Protein AF-A0A956HS59-F1 (afdb_monomer_lite)

pLDDT: mean 70.72, std 18.2, range [26.41, 95.94]

Foldseek 3Di:
DDDDDPPDPPVCVVVVLVVVLVVVLVVVLVVVVVPLPWAKFFDPPCPVVLLVLLCQLQVDDPADRWDWDDDGFWIWTHRDQQKIKIAGQQPDDCPDPDQAWDCLDRRIIIWGDDPVDIHHDDPVRSVVCSSSSHSSNVSCVVCRVPRIDTPDQFDPDDDPPPPDDPDDDPDDDDDPDPDCPPLVVLQVLLVCLVVLLVVLVVVVVVVCVVVVPDDPVVLVVLLVVLLVLLVVCLVGSHALAAHPVCPVVLLLLCVLQDVPRDDPPPDQAASSLSSNVNVVPVVDPPDSNGLLQVLLVLLSLLLVLQLVLQLLVCVVVVNNVCSSVRSSSSSSCLSSDPVNSHSSSNSGCLSVLSNLQSSLSNLQSVLVPDPPLVSSLSSNLSSQSSNCSSSNHPVSNVPVNVVSNCVSVD

Secondary structure (DSSP, 8-state):
-PPPP----TTTHHHHHHHHHHHHHHHHHHHHHHT---EEEPPTT-HHHHHHHHHHHHT-SSSPPPEEEE-SSEEEEE-STTEEEEEE-TT---S---TTEEEEETTEEEEES-TTS-BPPPHHHHHHHHHHHHHHHHHHHHHHHHH-EEE-TT--------------------------TTHHHHHHHHHHHHHHHHHHHHHHHHHHHHTT-PPPHHHHHHHHHHHHHHHHHHHHHS-SS--GGGHHHHHHHHHHH-TT----TT--S-HHHHHHHHHHHTTS--SHHHHHHHHHHHHHHHHHHHHHHHHHHHHHTT-HHHHHHHHHHHHHHHHT-HHHHHHHHTT-SHHHHHHHHHHHHHHHHHHTT-S-HHHHHHHHHHHHHHHHHHTT-HHHHHHHHHHHHHGGG-

Structure (mmCIF, N/CA/C/O backbone):
data_AF-A0A956HS59-F1
#
_entry.id   AF-A0A956HS59-F1
#
loop_
_atom_site.group_PDB
_atom_site.id
_atom_site.type_symbol
_atom_site.label_atom_id
_atom_site.label_alt_id
_atom_site.label_comp_id
_atom_site.label_asym_id
_atom_site.label_entity_id
_atom_site.label_seq_id
_atom_site.pdbx_PDB_ins_code
_atom_site.Cartn_x
_atom_site.Cartn_y
_atom_site.Cartn_z
_atom_site.occupancy
_atom_site.B_iso_or_equiv
_atom_site.auth_seq_id
_atom_site.auth_comp_id
_atom_site.auth_asym_id
_atom_site.auth_atom_id
_atom_site.pdbx_PDB_model_num
ATOM 1 N N . MET A 1 1 ? -56.605 -19.531 12.532 1.00 47.12 1 MET A N 1
ATOM 2 C CA . MET A 1 1 ? -55.534 -20.553 12.492 1.00 47.12 1 MET A CA 1
ATOM 3 C C . MET A 1 1 ? -54.251 -19.899 11.987 1.00 47.12 1 MET A C 1
ATOM 5 O O . MET A 1 1 ? -54.161 -19.595 10.805 1.00 47.12 1 MET A O 1
ATOM 9 N N . ARG A 1 2 ? -53.297 -19.584 12.874 1.00 48.09 2 ARG A N 1
ATOM 10 C CA . ARG A 1 2 ? -51.968 -19.075 12.486 1.00 48.09 2 ARG A CA 1
ATOM 11 C C . ARG A 1 2 ? -51.047 -20.277 12.279 1.00 48.09 2 ARG A C 1
ATOM 13 O O . ARG A 1 2 ? -50.872 -21.055 13.211 1.00 48.09 2 ARG A O 1
ATOM 20 N N . ARG A 1 3 ? -50.496 -20.449 11.073 1.00 44.56 3 ARG A N 1
ATOM 21 C CA . ARG A 1 3 ? -49.461 -21.462 10.818 1.00 44.56 3 ARG A CA 1
ATOM 22 C C . ARG A 1 3 ? -48.204 -21.088 11.620 1.00 44.56 3 ARG A C 1
ATOM 24 O O . ARG A 1 3 ? -47.762 -19.945 11.493 1.00 44.56 3 ARG A O 1
ATOM 31 N N . PRO A 1 4 ? -47.629 -21.993 12.429 1.00 53.47 4 PRO A N 1
ATOM 32 C CA . PRO A 1 4 ? -46.329 -21.756 13.037 1.00 53.47 4 PRO A CA 1
ATOM 33 C C . PRO A 1 4 ? -45.285 -21.708 11.918 1.00 53.47 4 PRO A C 1
ATOM 35 O O . PRO A 1 4 ? -45.157 -22.647 11.132 1.00 53.47 4 PRO A O 1
ATOM 38 N N . SER A 1 5 ? -44.577 -20.586 11.800 1.00 48.38 5 SER A N 1
ATOM 39 C CA . SER A 1 5 ? -43.404 -20.504 10.937 1.00 48.38 5 SER A CA 1
ATOM 40 C C . SER A 1 5 ? -42.331 -21.448 11.492 1.00 48.38 5 SER A C 1
ATOM 42 O O . SER A 1 5 ? -42.127 -21.481 12.710 1.00 48.38 5 SER A O 1
ATOM 44 N N . PRO A 1 6 ? -41.647 -22.238 10.645 1.00 49.69 6 PRO A N 1
ATOM 45 C CA . PRO A 1 6 ? -40.589 -23.121 11.108 1.00 49.69 6 PRO A CA 1
ATOM 46 C C . PRO A 1 6 ? -39.457 -22.261 11.673 1.00 49.69 6 PRO A C 1
ATOM 48 O O . PRO A 1 6 ? -38.718 -21.593 10.944 1.00 49.69 6 PRO A O 1
ATOM 51 N N . SER A 1 7 ? -39.348 -22.244 13.000 1.00 49.41 7 SER A N 1
ATOM 52 C CA . SER A 1 7 ? -38.231 -21.645 13.710 1.00 49.41 7 SER A CA 1
ATOM 53 C C . SER A 1 7 ? -36.993 -22.483 13.420 1.00 49.41 7 SER A C 1
ATOM 55 O O . SER A 1 7 ? -36.739 -23.490 14.079 1.00 49.41 7 SER A O 1
ATOM 57 N N . TRP A 1 8 ? -36.227 -22.079 12.410 1.00 48.09 8 TRP A N 1
ATOM 58 C CA . TRP A 1 8 ? -34.867 -22.569 12.237 1.00 48.09 8 TRP A CA 1
ATOM 59 C C . TRP A 1 8 ? -34.112 -22.411 13.565 1.00 48.09 8 TRP A C 1
ATOM 61 O O . TRP A 1 8 ? -34.225 -21.345 14.187 1.00 48.09 8 TRP A O 1
ATOM 71 N N . PRO A 1 9 ? -33.348 -23.425 14.015 1.00 53.66 9 PRO A N 1
ATOM 72 C CA . PRO A 1 9 ? -32.579 -23.329 15.245 1.00 53.66 9 PRO A CA 1
ATOM 73 C C . PRO A 1 9 ? -31.705 -22.077 15.187 1.00 53.66 9 PRO A C 1
ATOM 75 O O . PRO A 1 9 ? -30.853 -21.934 14.308 1.00 53.66 9 PRO A O 1
ATOM 78 N N . SER A 1 10 ? -31.901 -21.157 16.129 1.00 55.75 10 SER A N 1
ATOM 79 C CA . SER A 1 10 ? -31.187 -19.873 16.206 1.00 55.75 10 SER A CA 1
ATOM 80 C C . SER A 1 10 ? -29.658 -20.019 16.250 1.00 55.75 10 SER A C 1
ATOM 82 O O . SER A 1 10 ? -28.944 -19.055 15.985 1.00 55.75 10 SER A O 1
ATOM 84 N N . ARG A 1 11 ? -29.156 -21.232 16.520 1.00 54.81 11 ARG A N 1
ATOM 85 C CA . ARG A 1 11 ? -27.734 -21.598 16.520 1.00 54.81 11 ARG A CA 1
ATOM 86 C C . ARG A 1 11 ? -27.121 -21.806 15.126 1.00 54.81 11 ARG A C 1
ATOM 88 O O . ARG A 1 11 ? -25.905 -21.728 15.022 1.00 54.81 11 ARG A O 1
ATOM 95 N N . LEU A 1 12 ? -27.913 -22.021 14.067 1.00 52.91 12 LEU A N 1
ATOM 96 C CA . LEU A 1 12 ? -27.395 -22.283 12.708 1.00 52.91 12 LEU A CA 1
ATOM 97 C C . LEU A 1 12 ? -27.306 -21.036 11.813 1.00 52.91 12 LEU A C 1
ATOM 99 O O . LEU A 1 12 ? -26.578 -21.033 10.827 1.00 52.91 12 LEU A O 1
ATOM 103 N N . ARG A 1 13 ? -27.978 -19.937 12.178 1.00 57.91 13 ARG A N 1
ATOM 104 C CA . ARG A 1 13 ? -27.879 -18.655 11.454 1.00 57.91 13 ARG A CA 1
ATOM 105 C C . ARG A 1 13 ? -26.460 -18.075 11.324 1.00 57.91 13 ARG A C 1
ATOM 107 O O . ARG A 1 13 ? -26.170 -17.567 10.247 1.00 57.91 13 ARG A O 1
ATOM 114 N N . PRO A 1 14 ? -25.573 -18.114 12.341 1.00 57.41 14 PRO A N 1
ATOM 115 C CA . PRO A 1 14 ? -24.219 -17.589 12.164 1.00 57.41 14 PRO A CA 1
ATOM 116 C C . PRO A 1 14 ? -23.408 -18.409 11.152 1.00 57.41 14 PRO A C 1
ATOM 118 O O . PRO A 1 14 ? -22.636 -17.829 10.402 1.00 57.41 14 PRO A O 1
ATOM 121 N N . LEU A 1 15 ? -23.626 -19.726 11.078 1.00 64.69 15 LEU A N 1
ATOM 122 C CA . LEU A 1 15 ? -22.958 -20.614 10.119 1.00 64.69 15 LEU A CA 1
ATOM 123 C C . LEU A 1 15 ? -23.316 -20.281 8.665 1.00 64.69 15 LEU A C 1
ATOM 125 O O . LEU A 1 15 ? -22.428 -20.281 7.821 1.00 64.69 15 LEU A O 1
ATOM 129 N N . GLY A 1 16 ? -24.578 -19.934 8.387 1.00 68.00 16 GLY A N 1
ATOM 130 C CA . GLY A 1 16 ? -25.006 -19.513 7.047 1.00 68.00 16 GLY A CA 1
ATOM 131 C C . GLY A 1 16 ? -24.289 -18.249 6.567 1.00 68.00 16 GLY A C 1
ATOM 132 O O . GLY A 1 16 ? -23.773 -18.222 5.457 1.00 68.00 16 GLY A O 1
ATOM 133 N N . VAL A 1 17 ? -24.154 -17.246 7.441 1.00 65.75 17 VAL A N 1
ATOM 134 C CA . VAL A 1 17 ? -23.448 -15.996 7.108 1.00 65.75 17 VAL A CA 1
ATOM 135 C C . VAL A 1 17 ? -21.953 -16.239 6.873 1.00 65.75 17 VAL A C 1
ATOM 137 O O . VAL A 1 17 ? -21.373 -15.661 5.960 1.00 65.75 17 VAL A O 1
ATOM 140 N N . TRP A 1 18 ? -21.323 -17.122 7.654 1.00 62.12 18 TRP A N 1
ATOM 141 C CA . TRP A 1 18 ? -19.924 -17.505 7.430 1.00 62.12 18 TRP A CA 1
ATOM 142 C C . TRP A 1 18 ? -19.722 -18.234 6.102 1.00 62.12 18 TRP A C 1
ATOM 144 O O . TRP A 1 18 ? -18.729 -17.981 5.425 1.00 62.12 18 TRP A O 1
ATOM 154 N N . LEU A 1 19 ? -20.661 -19.099 5.716 1.00 72.56 19 LEU A N 1
ATOM 155 C CA . LEU A 1 19 ? -20.613 -19.822 4.448 1.00 72.56 19 LEU A CA 1
ATOM 156 C C . LEU A 1 19 ? -20.759 -18.872 3.250 1.00 72.56 19 LEU A C 1
ATOM 158 O O . LEU A 1 19 ? -20.025 -19.004 2.276 1.00 72.56 19 LEU A O 1
ATOM 162 N N . GLU A 1 20 ? -21.660 -17.891 3.343 1.00 68.62 20 GLU A N 1
ATOM 163 C CA . GLU A 1 20 ? -21.844 -16.849 2.325 1.00 68.62 20 GLU A CA 1
ATOM 164 C C . GLU A 1 20 ? -20.591 -15.978 2.170 1.00 68.62 20 GLU A C 1
ATOM 166 O O . GLU A 1 20 ? -20.145 -15.743 1.049 1.00 68.62 20 GLU A O 1
ATOM 171 N N . VAL A 1 21 ? -19.969 -15.560 3.279 1.00 62.25 21 VAL A N 1
ATOM 172 C CA . VAL A 1 21 ? -18.693 -14.825 3.243 1.00 62.25 21 VAL A CA 1
ATOM 173 C C . VAL A 1 21 ? -17.604 -15.678 2.596 1.00 62.25 21 VAL A C 1
ATOM 175 O O . VAL A 1 21 ? -16.900 -15.197 1.715 1.00 62.25 21 VAL A O 1
ATOM 178 N N . LEU A 1 22 ? -17.485 -16.952 2.974 1.00 67.94 22 LEU A N 1
ATOM 179 C CA . LEU A 1 22 ? -16.476 -17.853 2.417 1.00 67.94 22 LEU A CA 1
ATOM 180 C C . LEU A 1 22 ? -16.677 -18.073 0.910 1.00 67.94 22 LEU A C 1
ATOM 182 O O . LEU A 1 22 ? -15.708 -18.061 0.156 1.00 67.94 22 LEU A O 1
ATOM 186 N N . LEU A 1 23 ? -17.929 -18.192 0.462 1.00 71.69 23 LEU A N 1
ATOM 187 C CA . LEU A 1 23 ? -18.283 -18.287 -0.953 1.00 71.69 23 LEU A CA 1
ATOM 188 C C . LEU A 1 23 ? -17.892 -17.016 -1.722 1.00 71.69 23 LEU A C 1
ATOM 190 O O . LEU A 1 23 ? -17.285 -17.115 -2.785 1.00 71.69 23 LEU A O 1
ATOM 194 N N . VAL A 1 24 ? -18.180 -15.830 -1.175 1.00 64.19 24 VAL A N 1
ATOM 195 C CA . VAL A 1 24 ? -17.770 -14.547 -1.774 1.00 64.19 24 VAL A CA 1
ATOM 196 C C . VAL A 1 24 ? -16.246 -14.449 -1.862 1.00 64.19 24 VAL A C 1
ATOM 198 O O . VAL A 1 24 ? -15.725 -14.057 -2.902 1.00 64.19 24 VAL A O 1
ATOM 201 N N . LEU A 1 25 ? -15.514 -14.864 -0.824 1.00 57.00 25 LEU A N 1
ATOM 202 C CA . LEU A 1 25 ? -14.047 -14.867 -0.837 1.00 57.00 25 LEU A CA 1
ATOM 203 C C . LEU A 1 25 ? -13.478 -15.823 -1.895 1.00 57.00 25 LEU A C 1
ATOM 205 O O . LEU A 1 25 ? -12.557 -15.450 -2.615 1.00 57.00 25 LEU A O 1
ATOM 209 N N . VAL A 1 26 ? -14.047 -17.023 -2.045 1.00 64.31 26 VAL A N 1
ATOM 210 C CA . VAL A 1 26 ? -13.648 -17.980 -3.093 1.00 64.31 26 VAL A CA 1
ATOM 211 C C . VAL A 1 26 ? -13.922 -17.423 -4.494 1.00 64.31 26 VAL A C 1
ATOM 213 O O . VAL A 1 26 ? -13.075 -17.542 -5.379 1.00 64.31 26 VAL A O 1
ATOM 216 N N . LEU A 1 27 ? -15.070 -16.770 -4.695 1.00 61.66 27 LEU A N 1
ATOM 217 C CA . LEU A 1 27 ? -15.426 -16.143 -5.971 1.00 61.66 27 LEU A CA 1
ATOM 218 C C . LEU A 1 27 ? -14.521 -14.949 -6.315 1.00 61.66 27 LEU A C 1
ATOM 220 O O . LEU A 1 27 ? -14.212 -14.751 -7.486 1.00 61.66 27 LEU A O 1
ATOM 224 N N . LEU A 1 28 ? -14.050 -14.193 -5.317 1.00 50.75 28 LEU A N 1
ATOM 225 C CA . LEU A 1 28 ? -13.076 -13.109 -5.503 1.00 50.75 28 LEU A CA 1
ATOM 226 C C . LEU A 1 28 ? -11.650 -13.623 -5.779 1.00 50.75 28 LEU A C 1
ATOM 228 O O . LEU A 1 28 ? -10.875 -12.948 -6.454 1.00 50.75 28 LEU A O 1
ATOM 232 N N . LEU A 1 29 ? -11.302 -14.819 -5.295 1.00 50.91 29 LEU A N 1
ATOM 233 C CA . LEU A 1 29 ? -9.982 -15.437 -5.482 1.00 50.91 29 LEU A CA 1
ATOM 234 C C . LEU A 1 29 ? -9.765 -16.037 -6.881 1.00 50.91 29 LEU A C 1
ATOM 236 O O . LEU A 1 29 ? -8.634 -16.068 -7.371 1.00 50.91 29 LEU A O 1
ATOM 240 N N . LEU A 1 30 ? -10.829 -16.515 -7.532 1.00 50.47 30 LEU A N 1
ATOM 241 C CA . LEU A 1 30 ? -10.764 -17.179 -8.842 1.00 50.47 30 LEU A CA 1
ATOM 242 C C . LEU A 1 30 ? -10.199 -16.281 -9.970 1.00 50.47 30 LEU A C 1
ATOM 244 O O . LEU A 1 30 ? -9.294 -16.734 -10.674 1.00 50.47 30 LEU A O 1
ATOM 248 N N . PRO A 1 31 ? -10.622 -15.009 -10.126 1.00 48.69 31 PRO A N 1
ATOM 249 C CA . PRO A 1 31 ? -10.050 -14.100 -11.124 1.00 48.69 31 PRO A CA 1
ATOM 250 C C . PRO A 1 31 ? -8.602 -13.697 -10.819 1.00 48.69 31 PRO A C 1
ATOM 252 O O . PRO A 1 31 ? -7.794 -13.553 -11.737 1.00 48.69 31 PRO A O 1
ATOM 255 N N . GLY A 1 32 ? -8.251 -13.554 -9.533 1.00 41.22 32 GLY A N 1
ATOM 256 C CA . GLY A 1 32 ? -6.904 -13.165 -9.098 1.00 41.22 32 GLY A CA 1
ATOM 257 C C . GLY A 1 32 ? -5.831 -14.175 -9.508 1.00 41.22 32 GLY A C 1
ATOM 258 O O . GLY A 1 32 ? -4.717 -13.787 -9.854 1.00 41.22 32 GLY A O 1
ATOM 259 N N . ARG A 1 33 ? -6.190 -15.465 -9.558 1.00 43.25 33 ARG A N 1
ATOM 260 C CA . ARG A 1 33 ? -5.310 -16.534 -10.050 1.00 43.25 33 ARG A CA 1
ATOM 261 C C . ARG A 1 33 ? -5.154 -16.528 -11.575 1.00 43.25 33 ARG A C 1
ATOM 263 O O . ARG A 1 33 ? -4.087 -16.871 -12.066 1.00 43.25 33 ARG A O 1
ATOM 270 N N . ALA A 1 34 ? -6.187 -16.118 -12.314 1.00 40.41 34 ALA A N 1
ATOM 271 C CA . ALA A 1 34 ? -6.179 -16.087 -13.779 1.00 40.41 34 ALA A CA 1
ATOM 272 C C . ALA A 1 34 ? -5.373 -14.907 -14.364 1.00 40.41 34 ALA A C 1
ATOM 274 O O . ALA A 1 34 ? -4.879 -15.000 -15.482 1.00 40.41 34 ALA A O 1
ATOM 275 N N . GLN A 1 35 ? -5.202 -13.811 -13.614 1.00 39.06 35 GLN A N 1
ATOM 276 C CA . GLN A 1 35 ? -4.418 -12.637 -14.042 1.00 39.06 35 GLN A CA 1
ATOM 277 C C . GLN A 1 35 ? -2.951 -12.642 -13.571 1.00 39.06 35 GLN A C 1
ATOM 279 O O . GLN A 1 35 ? -2.190 -11.714 -13.885 1.00 39.06 35 GLN A O 1
ATOM 284 N N . ALA A 1 36 ? -2.539 -13.680 -12.841 1.00 38.41 36 ALA A N 1
ATOM 285 C CA . ALA A 1 36 ? -1.159 -13.929 -12.430 1.00 38.41 36 ALA A CA 1
ATOM 286 C C . ALA A 1 36 ? -0.367 -14.670 -13.530 1.00 38.41 36 ALA A C 1
ATOM 288 O O . ALA A 1 36 ? 0.293 -15.669 -13.263 1.00 38.41 36 ALA A O 1
ATOM 289 N N . GLY A 1 37 ? -0.482 -14.219 -14.784 1.00 40.69 37 GLY A N 1
ATOM 290 C CA . GLY A 1 37 ? 0.373 -14.703 -15.874 1.00 40.69 37 GLY A CA 1
ATOM 291 C C . GLY A 1 37 ? 1.840 -14.324 -15.646 1.00 40.69 37 GLY A C 1
ATOM 292 O O . GLY A 1 37 ? 2.116 -13.418 -14.856 1.00 40.69 37 GLY A O 1
ATOM 293 N N . LYS A 1 38 ? 2.762 -14.997 -16.351 1.00 43.50 38 LYS A N 1
ATOM 294 C CA . LYS A 1 38 ? 4.188 -14.635 -16.393 1.00 43.50 38 LYS A CA 1
ATOM 295 C C . LYS A 1 38 ? 4.311 -13.144 -16.713 1.00 43.50 38 LYS A C 1
ATOM 297 O O . LYS A 1 38 ? 3.824 -12.692 -17.749 1.00 43.50 38 LYS A O 1
ATOM 302 N N . ARG A 1 39 ? 4.914 -12.371 -15.812 1.00 52.69 39 ARG A N 1
ATOM 303 C CA . ARG A 1 39 ? 5.217 -10.954 -16.040 1.00 52.69 39 ARG A CA 1
ATOM 304 C C . ARG A 1 39 ? 6.726 -10.814 -16.018 1.00 52.69 39 ARG A C 1
ATOM 306 O O . ARG A 1 39 ? 7.356 -11.137 -15.017 1.00 52.69 39 ARG A O 1
ATOM 313 N N . SER A 1 40 ? 7.288 -10.355 -17.126 1.00 45.12 40 SER A N 1
ATOM 314 C CA . SER A 1 40 ? 8.678 -9.925 -17.159 1.00 45.12 40 SER A CA 1
ATOM 315 C C . SER A 1 40 ? 8.792 -8.578 -16.452 1.00 45.12 40 SER A C 1
ATOM 317 O O . SER A 1 40 ? 7.965 -7.689 -16.673 1.00 45.12 40 SER A O 1
ATOM 319 N N . MET A 1 41 ? 9.802 -8.429 -15.605 1.00 59.06 41 MET A N 1
ATOM 320 C CA . MET A 1 41 ? 10.096 -7.191 -14.891 1.00 59.06 41 MET A CA 1
ATOM 321 C C . MET A 1 41 ? 11.561 -6.829 -15.088 1.00 59.06 41 MET A C 1
ATOM 323 O O . MET A 1 41 ? 12.426 -7.645 -14.794 1.00 59.06 41 MET A O 1
ATOM 327 N N . ILE A 1 42 ? 11.843 -5.611 -15.533 1.00 56.00 42 ILE A N 1
ATOM 328 C CA . ILE A 1 42 ? 13.216 -5.090 -15.561 1.00 56.00 42 ILE A CA 1
ATOM 329 C C . ILE A 1 42 ? 13.614 -4.676 -14.133 1.00 56.00 42 ILE A C 1
ATOM 331 O O . ILE A 1 42 ? 12.753 -4.055 -13.525 1.00 56.00 42 ILE A O 1
ATOM 335 N N . PRO A 1 43 ? 14.791 -5.035 -13.554 1.00 53.97 43 PRO A N 1
ATOM 336 C CA . PRO A 1 43 ? 15.258 -4.626 -12.219 1.00 53.97 43 PRO A CA 1
ATOM 337 C C . PRO A 1 43 ? 16.163 -3.366 -12.228 1.00 53.97 43 PRO A C 1
ATOM 339 O O . PRO A 1 43 ? 16.696 -2.986 -13.276 1.00 53.97 43 PRO A O 1
ATOM 342 N N . PRO A 1 44 ? 16.324 -2.665 -11.078 1.00 47.53 44 PRO A N 1
ATOM 343 C CA . PRO A 1 44 ? 16.926 -1.333 -11.077 1.00 47.53 44 PRO A CA 1
ATOM 344 C C . PRO A 1 44 ? 18.439 -1.419 -11.221 1.00 47.53 44 PRO A C 1
ATOM 346 O O . PRO A 1 44 ? 19.050 -2.434 -10.895 1.00 47.53 44 PRO A O 1
ATOM 349 N N . GLY A 1 45 ? 19.044 -0.348 -11.738 1.00 58.78 45 GLY A N 1
ATOM 350 C CA . GLY A 1 45 ? 20.477 -0.324 -12.045 1.00 58.78 45 GLY A CA 1
ATOM 351 C C . GLY A 1 45 ? 20.852 -1.017 -13.358 1.00 58.78 45 GLY A C 1
ATOM 352 O O . GLY A 1 45 ? 22.026 -1.045 -13.706 1.00 58.78 45 GLY A O 1
ATOM 353 N N . GLN A 1 46 ? 19.876 -1.518 -14.126 1.00 73.75 46 GLN A N 1
ATOM 354 C CA . GLN A 1 46 ? 20.117 -2.071 -15.464 1.00 73.75 46 GLN A CA 1
ATOM 355 C C . GLN A 1 46 ? 20.190 -1.003 -16.559 1.00 73.75 46 GLN A C 1
ATOM 357 O O . GLN A 1 46 ? 20.389 -1.347 -17.715 1.00 73.75 46 GLN A O 1
ATOM 362 N N . GLU A 1 47 ? 20.051 0.287 -16.234 1.00 72.06 47 GLU A N 1
ATOM 363 C CA . GLU A 1 47 ? 20.040 1.378 -17.221 1.00 72.06 47 GLU A CA 1
ATOM 364 C C . GLU A 1 47 ? 21.281 1.377 -18.112 1.00 72.06 47 GLU A C 1
ATOM 366 O O . GLU A 1 47 ? 21.163 1.571 -19.320 1.00 72.06 47 GLU A O 1
ATOM 371 N N . GLN A 1 48 ? 22.457 1.111 -17.535 1.00 73.94 48 GLN A N 1
ATOM 372 C CA . GLN A 1 48 ? 23.693 1.044 -18.304 1.00 73.94 48 GLN A CA 1
ATOM 373 C C . GLN A 1 48 ? 23.713 -0.186 -19.215 1.00 73.94 48 GLN A C 1
ATOM 375 O O . GLN A 1 48 ? 23.999 -0.043 -20.397 1.00 73.94 48 GLN A O 1
ATOM 380 N N . THR A 1 49 ? 23.339 -1.366 -18.709 1.00 79.88 49 THR A N 1
ATOM 381 C CA . THR A 1 49 ? 23.218 -2.594 -19.513 1.00 79.88 49 THR A CA 1
ATOM 382 C C . THR A 1 49 ? 22.220 -2.404 -20.658 1.00 79.88 49 THR A C 1
ATOM 384 O O . THR A 1 49 ? 22.496 -2.784 -21.795 1.00 79.88 49 THR A O 1
ATOM 387 N N . ILE A 1 50 ? 21.084 -1.758 -20.367 1.00 83.69 50 ILE A N 1
ATOM 388 C CA . ILE A 1 50 ? 20.034 -1.428 -21.330 1.00 83.69 50 ILE A CA 1
ATOM 389 C C . ILE A 1 50 ? 20.575 -0.506 -22.411 1.00 83.69 50 ILE A C 1
ATOM 391 O O . ILE A 1 50 ? 20.459 -0.798 -23.597 1.00 83.69 50 ILE A O 1
ATOM 395 N N . ARG A 1 51 ? 21.202 0.594 -21.998 1.00 83.31 51 ARG A N 1
ATOM 396 C CA . ARG A 1 51 ? 21.821 1.553 -22.904 1.00 83.31 51 ARG A CA 1
ATOM 397 C C . ARG A 1 51 ? 22.856 0.875 -23.797 1.00 83.31 51 ARG A C 1
ATOM 399 O O . ARG A 1 51 ? 22.797 1.053 -25.005 1.00 83.31 51 ARG A O 1
ATOM 406 N N . THR A 1 52 ? 23.727 0.045 -23.227 1.00 85.81 52 THR A N 1
ATOM 407 C CA . THR A 1 52 ? 24.767 -0.672 -23.971 1.00 85.81 52 THR A CA 1
ATOM 408 C C . THR A 1 52 ? 24.186 -1.602 -25.034 1.00 85.81 52 THR A C 1
ATOM 410 O O . THR A 1 52 ? 24.648 -1.558 -26.172 1.00 85.81 52 THR A O 1
ATOM 413 N N . PHE A 1 53 ? 23.164 -2.412 -24.726 1.00 89.69 53 PHE A N 1
ATOM 414 C CA . PHE A 1 53 ? 22.598 -3.298 -25.752 1.00 89.69 53 PHE A CA 1
ATOM 415 C C . PHE A 1 53 ? 21.777 -2.523 -26.794 1.00 89.69 53 PHE A C 1
ATOM 417 O O . PHE A 1 53 ? 21.771 -2.897 -27.966 1.00 89.69 53 PHE A O 1
ATOM 424 N N . VAL A 1 54 ? 21.090 -1.443 -26.398 1.00 90.25 54 VAL A N 1
ATOM 425 C CA . VAL A 1 54 ? 20.341 -0.589 -27.333 1.00 90.25 54 VAL A CA 1
ATOM 426 C C . VAL A 1 54 ? 21.297 0.099 -28.306 1.00 90.25 54 VAL A C 1
ATOM 428 O O . VAL A 1 54 ? 21.043 0.105 -29.508 1.00 90.25 54 VAL A O 1
ATOM 431 N N . GLU A 1 55 ? 22.415 0.630 -27.811 1.00 87.62 55 GLU A N 1
ATOM 432 C CA . GLU A 1 55 ? 23.470 1.232 -28.634 1.00 87.62 55 GLU A CA 1
ATOM 433 C C . GLU A 1 55 ? 24.110 0.199 -29.573 1.00 87.62 55 GLU A C 1
ATOM 435 O O . GLU A 1 55 ? 24.296 0.489 -30.755 1.00 87.62 55 GLU A O 1
ATOM 440 N N . ALA A 1 56 ? 24.363 -1.023 -29.087 1.00 85.00 56 ALA A N 1
ATOM 441 C CA . ALA A 1 56 ? 24.869 -2.123 -29.908 1.00 85.00 56 ALA A CA 1
ATOM 442 C C . ALA A 1 56 ? 23.873 -2.555 -31.001 1.00 85.00 56 ALA A C 1
ATOM 444 O O . ALA A 1 56 ? 24.273 -2.837 -32.127 1.00 85.00 56 ALA A O 1
ATOM 445 N N . GLY A 1 57 ? 22.573 -2.591 -30.692 1.00 85.38 57 GLY A N 1
ATOM 446 C CA . GLY A 1 57 ? 21.530 -2.994 -31.638 1.00 85.38 57 GLY A CA 1
ATOM 447 C C . GLY A 1 57 ? 21.172 -1.926 -32.675 1.00 85.38 57 GLY A C 1
ATOM 448 O O . GLY A 1 57 ? 20.713 -2.267 -33.763 1.00 85.38 57 GLY A O 1
ATOM 449 N N . LEU A 1 58 ? 21.381 -0.643 -32.365 1.00 86.56 58 LEU A N 1
ATOM 450 C CA . LEU A 1 58 ? 21.146 0.463 -33.300 1.00 86.56 58 LEU A CA 1
ATOM 451 C C . LEU A 1 58 ? 22.364 0.817 -34.162 1.00 86.56 58 LEU A C 1
ATOM 453 O O . LEU A 1 58 ? 22.207 1.619 -35.082 1.00 86.56 58 LEU A O 1
ATOM 457 N N . ASP A 1 59 ? 23.525 0.212 -33.884 1.00 73.25 59 ASP A N 1
ATOM 458 C CA . ASP A 1 59 ? 24.797 0.426 -34.586 1.00 73.25 59 ASP A CA 1
ATOM 459 C C . ASP A 1 59 ? 25.074 1.928 -34.763 1.00 73.25 59 ASP A C 1
ATOM 461 O O . ASP A 1 59 ? 25.097 2.456 -35.876 1.00 73.25 59 ASP A O 1
ATOM 465 N N . ALA A 1 60 ? 25.141 2.647 -33.633 1.00 59.12 60 ALA A N 1
ATOM 466 C CA . ALA A 1 60 ? 25.130 4.109 -33.578 1.00 59.12 60 ALA A CA 1
ATOM 467 C C . ALA A 1 60 ? 26.388 4.746 -34.210 1.00 59.12 60 ALA A C 1
ATOM 469 O O . ALA A 1 60 ? 27.285 5.236 -33.525 1.00 59.12 60 ALA A O 1
ATOM 470 N N . GLY A 1 61 ? 26.428 4.774 -35.541 1.00 53.28 61 GLY A N 1
ATOM 471 C CA . GLY A 1 61 ? 27.232 5.678 -36.351 1.00 53.28 61 GLY A CA 1
ATOM 472 C C . GLY A 1 61 ? 26.504 7.011 -36.556 1.00 53.28 61 GLY A C 1
ATOM 473 O O . GLY A 1 61 ? 25.340 7.030 -36.945 1.00 53.28 61 GLY A O 1
ATOM 474 N N . GLU A 1 62 ? 27.200 8.114 -36.259 1.00 52.25 62 GLU A N 1
ATOM 475 C CA . GLU A 1 62 ? 26.916 9.532 -36.590 1.00 52.25 62 GLU A CA 1
ATOM 476 C C . GLU A 1 62 ? 25.469 10.077 -36.448 1.00 52.25 62 GLU A C 1
ATOM 478 O O . GLU A 1 62 ? 25.137 11.114 -37.024 1.00 52.25 62 GLU A O 1
ATOM 483 N N . GLY A 1 63 ? 24.608 9.448 -35.643 1.00 63.53 63 GLY A N 1
ATOM 484 C CA . GLY A 1 63 ? 23.256 9.932 -35.328 1.00 63.53 63 GLY A CA 1
ATOM 485 C C . GLY A 1 63 ? 23.125 10.585 -33.942 1.00 63.53 63 GLY A C 1
ATOM 486 O O . GLY A 1 63 ? 23.994 10.406 -33.084 1.00 63.53 63 GLY A O 1
ATOM 487 N N . PRO A 1 64 ? 22.033 11.335 -33.680 1.00 67.12 64 PRO A N 1
ATOM 488 C CA . PRO A 1 64 ? 21.694 11.761 -32.326 1.00 67.12 64 PRO A CA 1
ATOM 489 C C . PRO A 1 64 ? 21.473 10.536 -31.429 1.00 67.12 64 PRO A C 1
ATOM 491 O O . PRO A 1 64 ? 20.881 9.543 -31.851 1.00 67.12 64 PRO A O 1
ATOM 494 N N . ALA A 1 65 ? 21.952 10.613 -30.186 1.00 78.25 65 ALA A N 1
ATOM 495 C CA . ALA A 1 65 ? 21.796 9.525 -29.229 1.00 78.25 65 ALA A CA 1
ATOM 496 C C . ALA A 1 65 ? 20.302 9.210 -29.009 1.00 78.25 65 ALA A C 1
ATOM 498 O O . ALA A 1 65 ? 19.516 10.145 -28.812 1.00 78.25 65 ALA A O 1
ATOM 499 N N . PRO A 1 66 ? 19.901 7.925 -29.019 1.00 84.69 66 PRO A N 1
ATOM 500 C CA . PRO A 1 66 ? 18.510 7.548 -28.825 1.00 84.69 66 PRO A CA 1
ATOM 501 C C . PRO A 1 66 ? 18.037 7.937 -27.422 1.00 84.69 66 PRO A C 1
ATOM 503 O O . PRO A 1 66 ? 18.766 7.807 -26.431 1.00 84.69 66 PRO A O 1
ATOM 506 N N . SER A 1 67 ? 16.787 8.382 -27.329 1.00 85.31 67 SER A N 1
ATOM 507 C CA . SER A 1 67 ? 16.126 8.570 -26.040 1.00 85.31 67 SER A CA 1
ATOM 508 C C . SER A 1 67 ? 15.542 7.235 -25.588 1.00 85.31 67 SER A C 1
ATOM 510 O O . SER A 1 67 ? 14.788 6.599 -26.324 1.00 85.31 67 SER A O 1
ATOM 512 N N . ILE A 1 68 ? 15.906 6.795 -24.383 1.00 84.31 68 ILE A N 1
ATOM 513 C CA . ILE A 1 68 ? 15.495 5.501 -23.833 1.00 84.31 68 ILE A CA 1
ATOM 514 C C . ILE A 1 68 ? 14.549 5.746 -22.657 1.00 84.31 68 ILE A C 1
ATOM 516 O O . ILE A 1 68 ? 14.939 6.344 -21.655 1.00 84.31 68 ILE A O 1
ATOM 520 N N . GLY A 1 69 ? 13.312 5.269 -22.783 1.00 77.62 69 GLY A N 1
ATOM 521 C CA . GLY A 1 69 ? 12.347 5.161 -21.692 1.00 77.62 69 GLY A CA 1
ATOM 522 C C . GLY A 1 69 ? 12.246 3.709 -21.237 1.00 77.62 69 GLY A C 1
ATOM 523 O O . GLY A 1 69 ? 12.120 2.813 -22.065 1.00 77.62 69 GLY A O 1
ATOM 524 N N . ILE A 1 70 ? 12.313 3.454 -19.935 1.00 72.12 70 ILE A N 1
ATOM 525 C CA . ILE A 1 70 ? 12.235 2.097 -19.384 1.00 72.12 70 ILE A CA 1
ATOM 526 C C . ILE A 1 70 ? 10.949 1.994 -18.575 1.00 72.12 70 ILE A C 1
ATOM 528 O O . ILE A 1 70 ? 10.798 2.669 -17.558 1.00 72.12 70 ILE A O 1
ATOM 532 N N . ASP A 1 71 ? 10.053 1.127 -19.031 1.00 67.06 71 ASP A N 1
ATOM 533 C CA . ASP A 1 71 ? 8.824 0.770 -18.336 1.00 67.06 71 ASP A CA 1
ATOM 534 C C . ASP A 1 71 ? 8.978 -0.610 -17.680 1.00 67.06 71 ASP A C 1
ATOM 536 O O . ASP A 1 71 ? 9.975 -1.314 -17.854 1.00 67.06 71 ASP A O 1
ATOM 540 N N . ARG A 1 72 ? 7.970 -1.028 -16.906 1.00 59.84 72 ARG A N 1
ATOM 541 C CA . ARG A 1 72 ? 8.015 -2.275 -16.126 1.00 59.84 72 ARG A CA 1
ATOM 542 C C . ARG A 1 72 ? 8.342 -3.514 -16.969 1.00 59.84 72 ARG A C 1
ATOM 544 O O . ARG A 1 72 ? 9.098 -4.370 -16.517 1.00 59.84 72 ARG A O 1
ATOM 551 N N . ASP A 1 73 ? 7.704 -3.647 -18.127 1.00 69.94 73 ASP A N 1
ATOM 552 C CA . ASP A 1 73 ? 7.720 -4.850 -18.967 1.00 69.94 73 ASP A CA 1
ATOM 553 C C . ASP A 1 73 ? 8.318 -4.612 -20.361 1.00 69.94 73 ASP A C 1
ATOM 555 O O . ASP A 1 73 ? 8.402 -5.550 -21.157 1.00 69.94 73 ASP A O 1
ATOM 559 N N . ARG A 1 74 ? 8.736 -3.377 -20.659 1.00 83.31 74 ARG A N 1
ATOM 560 C CA . ARG A 1 74 ? 9.164 -2.957 -21.994 1.00 83.31 74 ARG A CA 1
ATOM 561 C C . ARG A 1 74 ? 10.170 -1.812 -21.950 1.00 83.31 74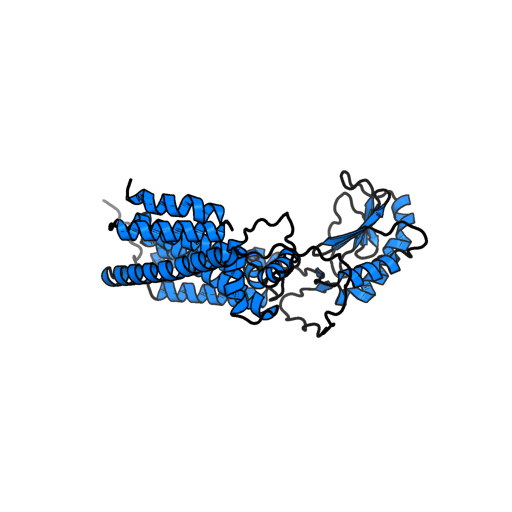 ARG A C 1
ATOM 563 O O . ARG A 1 74 ? 10.194 -1.022 -21.012 1.00 83.31 74 ARG A O 1
ATOM 570 N N . ILE A 1 75 ? 10.961 -1.696 -23.007 1.00 84.44 75 ILE A N 1
ATOM 571 C CA . ILE A 1 75 ? 11.909 -0.601 -23.219 1.00 84.44 75 ILE A CA 1
ATOM 572 C C . ILE A 1 75 ? 11.464 0.169 -24.455 1.00 84.44 75 ILE A C 1
ATOM 574 O O . ILE A 1 75 ? 11.306 -0.401 -25.533 1.00 84.44 75 ILE A O 1
ATOM 578 N N . HIS A 1 76 ? 11.254 1.466 -24.288 1.00 86.00 76 HIS A N 1
ATOM 579 C CA . HIS A 1 76 ? 10.964 2.416 -25.346 1.00 86.00 76 HIS A CA 1
ATOM 580 C C . HIS A 1 76 ? 12.265 3.031 -25.843 1.00 86.00 76 HIS A C 1
ATOM 582 O O . HIS A 1 76 ? 12.998 3.639 -25.069 1.00 86.00 76 HIS A O 1
ATOM 588 N N . VAL A 1 77 ? 12.533 2.907 -27.137 1.00 90.12 77 VAL A N 1
ATOM 589 C CA . VAL A 1 77 ? 13.703 3.509 -27.777 1.00 90.12 77 VAL A CA 1
ATOM 590 C C . VAL A 1 77 ? 13.214 4.456 -28.861 1.00 90.12 77 VAL A C 1
ATOM 592 O O . VAL A 1 77 ? 12.676 4.012 -29.872 1.00 90.12 77 VAL A O 1
ATOM 595 N N . ASP A 1 78 ? 13.352 5.755 -28.627 1.00 89.50 78 ASP A N 1
ATOM 596 C CA . ASP A 1 78 ? 13.019 6.809 -29.583 1.00 89.50 78 ASP A CA 1
ATOM 597 C C . ASP A 1 78 ? 14.291 7.223 -30.328 1.00 89.50 78 ASP A C 1
ATOM 599 O O . ASP A 1 78 ? 15.273 7.652 -29.714 1.00 89.50 78 ASP A O 1
ATOM 603 N N . VAL A 1 79 ? 14.278 7.050 -31.649 1.00 87.44 79 VAL A N 1
ATOM 604 C CA . VAL A 1 79 ? 15.427 7.327 -32.526 1.00 87.44 79 VAL A CA 1
ATOM 605 C C . VAL A 1 79 ? 15.251 8.623 -33.324 1.00 87.44 79 VAL A C 1
ATOM 607 O O . VAL A 1 79 ? 16.046 8.910 -34.216 1.00 87.44 79 VAL A O 1
ATOM 610 N N . GLY A 1 80 ? 14.237 9.431 -32.991 1.00 82.44 80 GLY A N 1
ATOM 611 C CA . GLY A 1 80 ? 13.911 10.672 -33.691 1.00 82.44 80 GLY A CA 1
ATOM 612 C C . GLY A 1 80 ? 12.902 10.488 -34.827 1.00 82.44 80 GLY A C 1
ATOM 613 O O . GLY A 1 80 ? 12.461 9.383 -35.128 1.00 82.44 80 GLY A O 1
ATOM 614 N N . GLU A 1 81 ? 12.476 11.608 -35.422 1.00 81.12 81 GLU A N 1
ATOM 615 C CA . GLU A 1 81 ? 11.523 11.660 -36.554 1.00 81.12 81 GLU A CA 1
ATOM 616 C C . GLU A 1 81 ? 10.167 10.961 -36.304 1.00 81.12 81 GLU A C 1
ATOM 618 O O . GLU A 1 81 ? 9.427 10.642 -37.233 1.00 81.12 81 GLU A O 1
ATOM 623 N N . GLY A 1 82 ? 9.802 10.757 -35.032 1.00 82.94 82 GLY A N 1
ATOM 624 C CA . GLY A 1 82 ? 8.591 10.029 -34.653 1.00 82.94 82 GLY A CA 1
ATOM 625 C C . GLY A 1 82 ? 8.708 8.511 -34.827 1.00 82.94 82 GLY A C 1
ATOM 626 O O . GLY A 1 82 ? 7.689 7.838 -34.949 1.00 82.94 82 GLY A O 1
ATOM 627 N N . LEU A 1 83 ? 9.922 7.961 -34.869 1.00 88.31 83 LEU A N 1
ATOM 628 C CA . LEU A 1 83 ? 10.170 6.526 -34.939 1.00 88.31 83 LEU A CA 1
ATOM 629 C C . LEU A 1 83 ? 10.536 5.978 -33.555 1.00 88.31 83 LEU A C 1
ATOM 631 O O . LEU A 1 83 ? 11.478 6.446 -32.910 1.00 88.31 83 LEU A O 1
ATOM 635 N N . ARG A 1 84 ? 9.806 4.954 -33.103 1.00 91.06 84 ARG A N 1
ATOM 636 C CA . ARG A 1 84 ? 10.015 4.342 -31.788 1.00 91.06 84 ARG A CA 1
ATOM 637 C C . ARG A 1 84 ? 9.978 2.822 -31.844 1.00 91.06 84 ARG A C 1
ATOM 639 O O . ARG A 1 84 ? 9.025 2.236 -32.354 1.00 91.06 84 ARG A O 1
ATOM 646 N N . PHE A 1 85 ? 10.965 2.189 -31.219 1.00 92.25 85 PHE A N 1
ATOM 647 C CA . PHE A 1 85 ? 10.963 0.757 -30.934 1.00 92.25 85 PHE A CA 1
ATOM 648 C C . PHE A 1 85 ? 10.418 0.501 -29.527 1.00 92.25 85 PHE A C 1
ATOM 650 O O . PHE A 1 85 ? 10.712 1.244 -28.588 1.00 92.25 85 PHE A O 1
ATOM 657 N N . VAL A 1 86 ? 9.628 -0.558 -29.371 1.00 90.19 86 VAL A N 1
ATOM 658 C CA . VAL A 1 86 ? 9.166 -1.056 -28.072 1.00 90.19 86 VAL A CA 1
ATOM 659 C C . VAL A 1 86 ? 9.637 -2.493 -27.920 1.00 90.19 86 VAL A C 1
ATOM 661 O O . VAL A 1 86 ? 9.175 -3.386 -28.628 1.00 90.19 86 VAL A O 1
ATOM 664 N N . ILE A 1 87 ? 10.580 -2.702 -27.013 1.00 90.06 87 ILE A N 1
ATOM 665 C CA . ILE A 1 87 ? 11.285 -3.966 -26.822 1.00 90.06 87 ILE A CA 1
ATOM 666 C C . ILE A 1 87 ? 10.720 -4.654 -25.583 1.00 90.06 87 ILE A C 1
ATOM 668 O O . ILE A 1 87 ? 10.772 -4.104 -24.487 1.00 90.06 87 ILE A O 1
ATOM 672 N N . PHE A 1 88 ? 10.203 -5.861 -25.754 1.00 86.56 88 PHE A N 1
ATOM 673 C CA . PHE A 1 88 ? 9.697 -6.734 -24.700 1.00 86.56 88 PHE A CA 1
ATOM 674 C C . PHE A 1 88 ? 10.668 -7.874 -24.439 1.00 86.56 88 PHE A C 1
ATOM 676 O O . PHE A 1 88 ? 11.480 -8.220 -25.298 1.00 86.56 88 PHE A O 1
ATOM 683 N N . HIS A 1 89 ? 10.518 -8.507 -23.280 1.00 83.12 89 HIS A N 1
ATOM 684 C CA . HIS A 1 89 ? 11.192 -9.761 -22.975 1.00 83.12 89 HIS A CA 1
ATOM 685 C C . HIS A 1 89 ? 10.882 -10.852 -24.032 1.00 83.12 89 HIS A C 1
ATOM 687 O O . HIS A 1 89 ? 9.723 -10.950 -24.451 1.00 83.12 89 HIS A O 1
ATOM 693 N N . PRO A 1 90 ? 11.855 -11.703 -24.430 1.00 80.38 90 PRO A N 1
ATOM 694 C CA . PRO A 1 90 ? 11.673 -12.723 -25.475 1.00 80.38 90 PRO A CA 1
ATOM 695 C C . PRO A 1 90 ? 10.487 -13.670 -25.242 1.00 80.38 90 PRO A C 1
ATOM 697 O O . PRO A 1 90 ? 9.809 -14.070 -26.184 1.00 80.38 90 PRO A O 1
ATOM 700 N N . GLU A 1 91 ? 10.215 -14.014 -23.980 1.00 73.56 91 GLU A N 1
ATOM 701 C CA . GLU A 1 91 ? 9.128 -14.932 -23.602 1.00 73.56 91 GLU A CA 1
ATOM 702 C C . GLU A 1 91 ? 7.736 -14.284 -23.477 1.00 73.56 91 GLU A C 1
ATOM 704 O O . GLU A 1 91 ? 6.756 -14.980 -23.201 1.00 73.56 91 GLU A O 1
ATOM 709 N N . VAL A 1 92 ? 7.603 -12.962 -23.638 1.00 69.94 92 VAL A N 1
ATOM 710 C CA . VAL A 1 92 ? 6.289 -12.309 -23.535 1.00 69.94 92 VAL A CA 1
ATOM 711 C C . VAL A 1 92 ? 5.466 -12.612 -24.784 1.00 69.94 92 VAL A C 1
ATOM 713 O O . VAL A 1 92 ? 5.778 -12.171 -25.889 1.00 69.94 92 VAL A O 1
ATOM 716 N N . ALA A 1 93 ? 4.362 -13.338 -24.597 1.00 66.00 93 ALA A N 1
ATOM 717 C CA . ALA A 1 93 ? 3.383 -13.580 -25.649 1.00 66.00 93 ALA A CA 1
ATOM 718 C C . ALA A 1 93 ? 2.594 -12.292 -25.944 1.00 66.00 93 ALA A C 1
ATOM 720 O O . ALA A 1 93 ? 1.581 -11.997 -25.304 1.00 66.00 93 ALA A O 1
ATOM 721 N N . LEU A 1 94 ? 3.065 -11.522 -26.925 1.00 67.44 94 LEU A N 1
ATOM 722 C CA . LEU A 1 94 ? 2.369 -10.347 -27.447 1.00 67.44 94 LEU A CA 1
ATOM 723 C C . LEU A 1 94 ? 1.130 -10.813 -28.219 1.00 67.44 94 LEU A C 1
ATOM 725 O O . LEU A 1 94 ? 1.210 -11.209 -29.378 1.00 67.44 94 LEU A O 1
ATOM 729 N N . THR A 1 95 ? -0.012 -10.834 -27.536 1.00 55.72 95 THR A N 1
ATOM 730 C CA . THR A 1 95 ? -1.282 -11.334 -28.088 1.00 55.72 95 THR A CA 1
ATOM 731 C C . THR A 1 95 ? -2.057 -10.269 -28.858 1.00 55.72 95 THR A C 1
ATOM 733 O O . THR A 1 95 ? -2.899 -10.627 -29.674 1.00 55.72 95 THR A O 1
ATOM 736 N N . ASP A 1 96 ? -1.736 -8.989 -28.657 1.00 60.00 96 ASP A N 1
ATOM 737 C CA . ASP A 1 96 ? -2.250 -7.874 -29.450 1.00 60.00 96 ASP A CA 1
ATOM 738 C C . ASP A 1 96 ? -1.321 -6.652 -29.273 1.00 60.00 96 ASP A C 1
ATOM 740 O O . ASP A 1 96 ? -1.264 -6.091 -28.174 1.00 60.00 96 ASP A O 1
ATOM 744 N N . PRO A 1 97 ? -0.520 -6.259 -30.280 1.00 60.25 97 PRO A N 1
ATOM 745 C CA . PRO A 1 97 ? 0.379 -5.110 -30.164 1.00 60.25 97 PRO A CA 1
ATOM 746 C C . PRO A 1 97 ? -0.351 -3.753 -30.071 1.00 60.25 97 PRO A C 1
ATOM 748 O O . PRO A 1 97 ? 0.296 -2.745 -29.788 1.00 60.25 97 PRO A O 1
ATOM 751 N N . GLY A 1 98 ? -1.682 -3.718 -30.209 1.00 60.62 98 GLY A N 1
ATOM 752 C CA . GLY A 1 98 ? -2.476 -2.491 -30.233 1.00 60.62 98 GLY A CA 1
ATOM 753 C C . GLY A 1 98 ? -2.454 -1.817 -31.608 1.00 60.62 98 GLY A C 1
ATOM 754 O O . GLY A 1 98 ? -1.520 -1.993 -32.387 1.00 60.62 98 GLY A O 1
ATOM 755 N N . ASP A 1 99 ? -3.481 -1.015 -31.903 1.00 60.59 99 ASP A N 1
ATOM 756 C CA . ASP A 1 99 ? -3.777 -0.504 -33.257 1.00 60.59 99 ASP A CA 1
ATOM 757 C C . ASP A 1 99 ? -2.657 0.335 -33.912 1.00 60.59 99 ASP A C 1
ATOM 759 O O . ASP A 1 99 ? -2.654 0.538 -35.128 1.00 60.59 99 ASP A O 1
ATOM 763 N N . SER A 1 100 ? -1.707 0.848 -33.126 1.00 67.94 100 SER A N 1
ATOM 764 C CA . SER A 1 100 ? -0.639 1.743 -33.588 1.00 67.94 100 SER A CA 1
ATOM 765 C C . SER A 1 100 ? 0.755 1.118 -33.628 1.00 67.94 100 SER A C 1
ATOM 767 O O . SER A 1 100 ? 1.680 1.768 -34.114 1.00 67.94 100 SER A O 1
ATOM 769 N N . ALA A 1 101 ? 0.929 -0.121 -33.159 1.00 78.44 101 ALA A N 1
ATOM 770 C CA . ALA A 1 101 ? 2.230 -0.779 -33.108 1.00 78.44 101 ALA A CA 1
ATOM 771 C C . ALA A 1 101 ? 2.249 -2.040 -33.973 1.00 78.44 101 ALA A C 1
ATOM 773 O O . ALA A 1 101 ? 1.309 -2.830 -33.981 1.00 78.44 101 ALA A O 1
ATOM 774 N N . VAL A 1 102 ? 3.349 -2.254 -34.694 1.00 82.50 102 VAL A N 1
ATOM 775 C CA . VAL A 1 102 ? 3.510 -3.433 -35.551 1.00 82.50 102 VAL A CA 1
ATOM 776 C C . VAL A 1 102 ? 4.673 -4.273 -35.054 1.00 82.50 102 VAL A C 1
ATOM 778 O O . VAL A 1 102 ? 5.758 -3.752 -34.823 1.00 82.50 102 VAL A O 1
ATOM 781 N N . LEU A 1 103 ? 4.464 -5.581 -34.901 1.00 86.06 103 LEU A N 1
ATOM 782 C CA . LEU A 1 103 ? 5.535 -6.525 -34.585 1.00 86.06 103 LEU A CA 1
ATOM 783 C C . LEU A 1 103 ? 6.456 -6.682 -35.801 1.00 86.06 103 LEU A C 1
ATOM 785 O O . LEU A 1 103 ? 6.020 -7.172 -36.842 1.00 86.06 103 LEU A O 1
ATOM 789 N N . VAL A 1 104 ? 7.715 -6.255 -35.669 1.00 87.75 104 VAL A N 1
ATOM 790 C CA . VAL A 1 104 ? 8.702 -6.284 -36.768 1.00 87.75 104 VAL A CA 1
ATOM 791 C C . VAL A 1 104 ? 9.755 -7.373 -36.557 1.00 87.75 104 VAL A C 1
ATOM 793 O O . VAL A 1 104 ? 10.193 -7.990 -37.526 1.00 87.75 104 VAL A O 1
ATOM 796 N N . ALA A 1 105 ? 10.101 -7.667 -35.301 1.00 87.94 105 ALA A N 1
ATOM 797 C CA . ALA A 1 105 ? 10.974 -8.772 -34.905 1.00 87.94 105 ALA A CA 1
ATOM 798 C C . ALA A 1 105 ? 10.461 -9.412 -33.595 1.00 87.94 105 ALA A C 1
ATOM 800 O O . ALA A 1 105 ? 9.617 -8.811 -32.923 1.00 87.94 105 ALA A O 1
ATOM 801 N N . PRO A 1 106 ? 10.919 -10.618 -33.200 1.00 85.81 106 PRO A N 1
ATOM 802 C CA . PRO A 1 106 ? 10.450 -11.287 -31.983 1.00 85.81 106 PRO A CA 1
ATOM 803 C C . PRO A 1 106 ? 10.565 -10.394 -30.740 1.00 85.81 106 PRO A C 1
ATOM 805 O O . PRO A 1 106 ? 11.661 -10.033 -30.316 1.00 85.81 106 PRO A O 1
ATOM 808 N N . GLY A 1 107 ? 9.424 -10.018 -30.156 1.00 85.00 107 GLY A N 1
ATOM 809 C CA . GLY A 1 107 ? 9.341 -9.126 -28.995 1.00 85.00 107 GLY A CA 1
ATOM 810 C C . GLY A 1 107 ? 9.785 -7.678 -29.248 1.00 85.00 107 GLY A C 1
ATOM 811 O O . GLY A 1 107 ? 10.054 -6.971 -28.286 1.00 85.00 107 GLY A O 1
ATOM 812 N N . VAL A 1 108 ? 9.876 -7.223 -30.502 1.00 89.88 108 VAL A N 1
ATOM 813 C CA . VAL A 1 108 ? 10.176 -5.824 -30.852 1.00 89.88 108 VAL A CA 1
ATOM 814 C C . VAL A 1 108 ? 9.054 -5.269 -31.723 1.00 89.88 108 VAL A C 1
ATOM 816 O O . VAL A 1 108 ? 8.839 -5.711 -32.857 1.00 89.88 108 VAL A O 1
ATOM 819 N N . LEU A 1 109 ? 8.335 -4.288 -31.180 1.00 91.12 109 LEU A N 1
ATOM 820 C CA . LEU A 1 109 ? 7.321 -3.530 -31.902 1.00 91.12 109 LEU A CA 1
ATOM 821 C C . LEU A 1 109 ? 7.910 -2.235 -32.457 1.00 91.12 109 LEU A C 1
ATOM 823 O O . LEU A 1 109 ? 8.778 -1.624 -31.835 1.00 91.12 109 LEU A O 1
ATOM 827 N N . LEU A 1 110 ? 7.378 -1.796 -33.590 1.00 91.62 110 LEU A N 1
ATOM 828 C CA . LEU A 1 110 ? 7.673 -0.513 -34.209 1.00 91.62 110 LEU A CA 1
ATOM 829 C C . LEU A 1 110 ? 6.429 0.376 -34.180 1.00 91.62 110 LEU A C 1
ATOM 831 O O . LEU A 1 110 ? 5.335 -0.071 -34.536 1.00 91.62 110 LEU A O 1
ATOM 835 N N . VAL A 1 111 ? 6.612 1.627 -33.771 1.00 91.00 111 VAL A N 1
ATOM 836 C CA . VAL A 1 111 ? 5.585 2.672 -33.741 1.00 91.00 111 VAL A CA 1
ATOM 837 C C . VAL A 1 111 ? 6.104 3.875 -34.522 1.00 91.00 111 VAL A C 1
ATOM 839 O O . VAL A 1 111 ? 7.250 4.283 -34.329 1.00 91.00 111 VAL A O 1
ATOM 842 N N . CYS A 1 112 ? 5.261 4.441 -35.386 1.00 90.06 112 CYS A N 1
ATOM 843 C CA . CYS A 1 112 ? 5.600 5.595 -36.213 1.00 90.06 112 CYS A CA 1
ATOM 844 C C . CYS A 1 112 ? 4.710 6.801 -35.877 1.00 90.06 112 CYS A C 1
ATOM 846 O O . CYS A 1 112 ? 3.585 6.652 -35.404 1.00 90.06 112 CYS A O 1
ATOM 848 N N . GLY A 1 113 ? 5.181 8.007 -36.188 1.00 86.38 113 GLY A N 1
ATOM 849 C CA . GLY A 1 113 ? 4.461 9.257 -35.945 1.00 86.38 113 GLY A CA 1
ATOM 850 C C . GLY A 1 113 ? 4.802 9.928 -34.607 1.00 86.38 113 GLY A C 1
ATOM 851 O O . GLY A 1 113 ? 5.506 9.369 -33.767 1.00 86.38 113 GLY A O 1
ATOM 852 N N . PRO A 1 114 ? 4.338 11.170 -34.402 1.00 80.81 114 PRO A N 1
ATOM 853 C CA . PRO A 1 114 ? 4.634 11.921 -33.187 1.00 80.81 114 PRO A CA 1
ATOM 854 C C . PRO A 1 114 ? 4.046 11.226 -31.953 1.00 80.81 114 PRO A C 1
ATOM 856 O O . PRO A 1 114 ? 3.001 10.581 -32.028 1.00 80.81 114 PRO A O 1
ATOM 859 N N . ALA A 1 115 ? 4.681 11.411 -30.792 1.00 74.56 115 ALA A N 1
ATOM 860 C CA . ALA A 1 115 ? 4.265 10.777 -29.536 1.00 74.56 115 ALA A CA 1
ATOM 861 C C . ALA A 1 115 ? 2.796 11.058 -29.159 1.00 74.56 115 ALA A C 1
ATOM 863 O O . ALA A 1 115 ? 2.151 10.220 -28.534 1.00 74.56 115 ALA A O 1
ATOM 864 N N . GLU A 1 116 ? 2.277 12.223 -29.552 1.00 78.88 116 GLU A N 1
ATOM 865 C CA . GLU A 1 116 ? 0.900 12.668 -29.303 1.00 78.88 116 GLU A CA 1
ATOM 866 C C . GLU A 1 116 ? -0.125 12.031 -30.257 1.00 78.88 116 GLU A C 1
ATOM 868 O O . GLU A 1 116 ? -1.316 12.007 -29.950 1.00 78.88 116 GLU A O 1
ATOM 873 N N . ALA A 1 117 ? 0.320 11.511 -31.406 1.00 80.94 117 ALA A N 1
ATOM 874 C CA . ALA A 1 117 ? -0.523 10.866 -32.411 1.00 80.94 117 ALA A CA 1
ATOM 875 C C . ALA A 1 117 ? 0.210 9.666 -33.051 1.00 80.94 117 ALA A C 1
ATOM 877 O O . ALA A 1 117 ? 0.604 9.731 -34.222 1.00 80.94 117 ALA A O 1
ATOM 878 N N . PRO A 1 118 ? 0.415 8.573 -32.289 1.00 85.81 118 PRO A N 1
ATOM 879 C CA . PRO A 1 118 ? 1.078 7.380 -32.794 1.00 85.81 118 PRO A CA 1
ATOM 880 C C . PRO A 1 118 ? 0.222 6.700 -33.867 1.00 85.81 118 PRO A C 1
ATOM 882 O O . PRO A 1 118 ? -1.002 6.609 -33.748 1.00 85.81 118 PRO A O 1
ATOM 885 N N . ARG A 1 119 ? 0.876 6.178 -34.902 1.00 89.00 119 ARG A N 1
ATOM 886 C CA . ARG A 1 119 ? 0.257 5.462 -36.019 1.00 89.00 119 ARG A CA 1
ATOM 887 C C . ARG A 1 119 ? 1.027 4.179 -36.341 1.00 89.00 119 ARG A C 1
ATOM 889 O O . ARG A 1 119 ? 2.235 4.111 -36.096 1.00 89.00 119 ARG A O 1
ATOM 896 N N . PRO A 1 120 ? 0.369 3.195 -36.974 1.00 86.88 120 PRO A N 1
ATOM 897 C CA . PRO A 1 120 ? 1.093 2.074 -37.545 1.00 86.88 120 PRO A CA 1
ATOM 898 C C . PRO A 1 120 ? 2.082 2.566 -38.612 1.00 86.88 120 PRO A C 1
ATOM 900 O O . PRO A 1 120 ? 1.820 3.511 -39.371 1.00 86.88 120 PRO A O 1
ATOM 903 N N . CYS A 1 121 ? 3.239 1.916 -38.659 1.00 88.19 121 CYS A N 1
ATOM 904 C CA . CYS A 1 121 ? 4.227 2.133 -39.706 1.00 88.19 121 CYS A CA 1
ATOM 905 C C . CYS A 1 121 ? 3.741 1.540 -41.033 1.00 88.19 121 CYS A C 1
ATOM 907 O O . CYS A 1 121 ? 3.152 0.457 -41.059 1.00 88.19 121 CYS A O 1
ATOM 909 N N . SER A 1 122 ? 4.014 2.246 -42.127 1.00 90.75 122 SER A N 1
ATOM 910 C CA . SER A 1 122 ? 3.800 1.751 -43.487 1.00 90.75 122 SER A CA 1
ATOM 911 C C . SER A 1 122 ? 4.727 0.575 -43.803 1.00 90.75 122 SER A C 1
ATOM 913 O O . SER A 1 122 ? 5.747 0.370 -43.144 1.00 90.75 122 SER A O 1
ATOM 915 N N . ASP A 1 123 ? 4.385 -0.201 -44.828 1.00 90.00 123 ASP A N 1
ATOM 916 C CA . ASP A 1 123 ? 5.156 -1.376 -45.239 1.00 90.00 123 ASP A CA 1
ATOM 917 C C . ASP A 1 123 ? 6.623 -1.028 -45.550 1.00 90.00 123 ASP A C 1
ATOM 919 O O . ASP A 1 123 ? 7.521 -1.729 -45.085 1.00 90.00 123 ASP A O 1
ATOM 923 N N . ASP A 1 124 ? 6.861 0.101 -46.225 1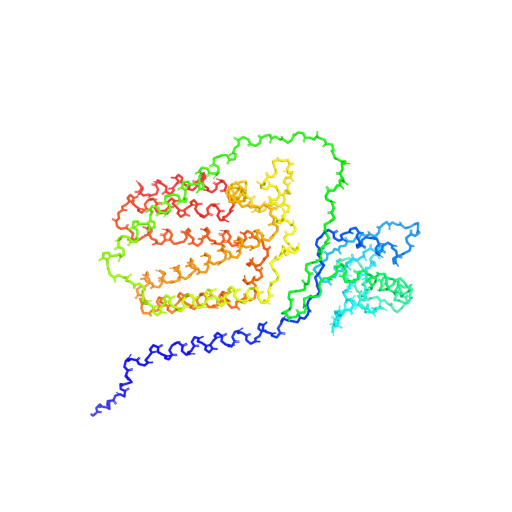.00 90.69 124 ASP A N 1
ATOM 924 C CA . ASP A 1 124 ? 8.201 0.593 -46.567 1.00 90.69 124 ASP A CA 1
ATOM 925 C C . ASP A 1 124 ? 9.008 1.032 -45.333 1.00 90.69 124 ASP A C 1
ATOM 927 O O . ASP A 1 124 ? 10.212 0.781 -45.251 1.00 90.69 124 ASP A O 1
ATOM 931 N N . GLU A 1 125 ? 8.361 1.680 -44.356 1.00 90.38 125 GLU A N 1
ATOM 932 C CA . GLU A 1 125 ? 8.988 2.053 -43.078 1.00 90.38 125 GLU A CA 1
ATOM 933 C C . GLU A 1 125 ? 9.374 0.801 -42.279 1.00 90.38 125 GLU A C 1
ATOM 935 O O . GLU A 1 125 ? 10.477 0.719 -41.742 1.00 90.38 125 GLU A O 1
ATOM 940 N N . ARG A 1 126 ? 8.496 -0.210 -42.246 1.00 90.44 126 ARG A N 1
ATOM 941 C CA . ARG A 1 126 ? 8.777 -1.478 -41.557 1.00 90.44 126 ARG A CA 1
ATOM 942 C C . ARG A 1 126 ? 9.943 -2.222 -42.188 1.00 90.44 126 ARG A C 1
ATOM 944 O O . ARG A 1 126 ? 10.781 -2.737 -41.458 1.00 90.44 126 ARG A O 1
ATOM 951 N N . GLU A 1 127 ? 9.994 -2.292 -43.517 1.00 91.00 127 GLU A N 1
ATOM 952 C CA . GLU A 1 127 ? 11.054 -3.024 -44.216 1.00 91.00 127 GLU A CA 1
ATOM 953 C C . GLU A 1 127 ? 12.413 -2.334 -44.064 1.00 91.00 127 GLU A C 1
ATOM 955 O O . GLU A 1 127 ? 13.430 -2.997 -43.874 1.00 91.00 127 GLU A O 1
ATOM 960 N N . ARG A 1 128 ? 12.424 -0.996 -44.049 1.00 90.25 128 ARG A N 1
ATOM 961 C CA . ARG A 1 128 ? 13.631 -0.204 -43.791 1.00 90.25 128 ARG A CA 1
ATOM 962 C C . ARG A 1 128 ? 14.200 -0.431 -42.393 1.00 90.25 128 ARG A C 1
ATOM 964 O O . ARG A 1 128 ? 15.411 -0.553 -42.245 1.00 90.25 128 ARG A O 1
ATOM 971 N N . GLU A 1 129 ? 13.339 -0.491 -41.380 1.00 91.12 129 GLU A N 1
ATOM 972 C CA . GLU A 1 129 ? 13.761 -0.607 -39.978 1.00 91.12 129 GLU A CA 1
ATOM 973 C C . GLU A 1 129 ? 13.861 -2.061 -39.486 1.00 91.12 129 GLU A C 1
ATOM 975 O O . GLU A 1 129 ? 14.362 -2.309 -38.386 1.00 91.12 129 GLU A O 1
ATOM 980 N N . ARG A 1 130 ? 13.449 -3.047 -40.297 1.00 91.81 130 ARG A N 1
ATOM 981 C CA . ARG A 1 130 ? 13.542 -4.480 -39.972 1.00 91.81 130 ARG A CA 1
ATOM 982 C C . ARG A 1 130 ? 14.954 -4.914 -39.552 1.00 91.81 130 ARG A C 1
ATOM 984 O O . ARG A 1 130 ? 15.052 -5.563 -38.510 1.00 91.81 130 ARG A O 1
ATOM 991 N N . PRO A 1 131 ? 16.049 -4.531 -40.244 1.00 92.25 131 PRO A N 1
ATOM 992 C CA . PRO A 1 131 ? 17.395 -4.940 -39.838 1.00 92.25 131 PRO A CA 1
ATOM 993 C C . PRO A 1 131 ? 17.772 -4.454 -38.431 1.00 92.25 131 PRO A C 1
ATOM 995 O O . PRO A 1 131 ? 18.382 -5.200 -37.665 1.00 92.25 131 PRO A O 1
ATOM 998 N N . ARG A 1 132 ? 17.359 -3.231 -38.066 1.00 90.56 132 ARG A N 1
ATOM 999 C CA . ARG A 1 132 ? 17.569 -2.657 -36.727 1.00 90.56 132 ARG A CA 1
ATOM 1000 C C . ARG A 1 132 ? 16.700 -3.337 -35.676 1.00 90.56 132 ARG A C 1
ATOM 1002 O O . ARG A 1 132 ? 17.194 -3.664 -34.603 1.00 90.56 132 ARG A O 1
ATOM 1009 N N . ALA A 1 133 ? 15.433 -3.612 -35.984 1.00 91.31 133 ALA A N 1
ATOM 1010 C CA . ALA A 1 133 ? 14.547 -4.347 -35.081 1.00 91.31 133 ALA A CA 1
ATOM 1011 C C . ALA A 1 133 ? 15.080 -5.760 -34.779 1.00 91.31 133 ALA A C 1
ATOM 1013 O O . ALA A 1 133 ? 15.040 -6.208 -33.635 1.00 91.31 133 ALA A O 1
ATOM 1014 N N . GLU A 1 134 ? 15.622 -6.452 -35.784 1.00 92.81 134 GLU A N 1
ATOM 1015 C CA . GLU A 1 134 ? 16.252 -7.764 -35.612 1.00 92.81 134 GLU A CA 1
ATOM 1016 C C . GLU A 1 134 ? 17.570 -7.692 -34.831 1.00 92.81 134 GLU A C 1
ATOM 1018 O O . GLU A 1 134 ? 17.849 -8.575 -34.021 1.00 92.81 134 GLU A O 1
ATOM 1023 N N . ALA A 1 135 ? 18.380 -6.651 -35.046 1.00 91.00 135 ALA A N 1
ATOM 1024 C CA . ALA A 1 135 ? 19.598 -6.423 -34.274 1.00 91.00 135 ALA A CA 1
ATOM 1025 C C . ALA A 1 135 ? 19.288 -6.135 -32.798 1.00 91.00 135 ALA A C 1
ATOM 1027 O O . ALA A 1 135 ? 19.900 -6.743 -31.923 1.00 91.00 135 ALA A O 1
ATOM 1028 N N . LEU A 1 136 ? 18.278 -5.305 -32.519 1.00 91.94 136 LEU A N 1
ATOM 1029 C CA . LEU A 1 136 ? 17.770 -5.062 -31.167 1.00 91.94 136 LEU A CA 1
ATOM 1030 C C . LEU A 1 136 ? 17.222 -6.335 -30.516 1.00 91.94 136 LEU A C 1
ATOM 1032 O O . LEU A 1 136 ? 17.488 -6.569 -29.341 1.00 91.94 136 LEU A O 1
ATOM 1036 N N . ALA A 1 137 ? 16.490 -7.170 -31.260 1.00 91.31 137 ALA A N 1
ATOM 1037 C CA . ALA A 1 137 ? 15.996 -8.446 -30.746 1.00 91.31 137 ALA A CA 1
ATOM 1038 C C . ALA A 1 137 ? 17.153 -9.381 -30.352 1.00 91.31 137 ALA A C 1
ATOM 1040 O O . ALA A 1 137 ? 17.136 -9.924 -29.253 1.00 91.31 137 ALA A O 1
ATOM 1041 N N . ARG A 1 138 ? 18.187 -9.505 -31.198 1.00 91.88 138 ARG A N 1
ATOM 1042 C CA . ARG A 1 138 ? 19.383 -10.313 -30.894 1.00 91.88 138 ARG A CA 1
ATOM 1043 C C . ARG A 1 138 ? 20.166 -9.769 -29.699 1.00 91.88 138 ARG A C 1
ATOM 1045 O O . ARG A 1 138 ? 20.464 -10.526 -28.786 1.00 91.88 138 ARG A O 1
ATOM 1052 N N . ALA A 1 139 ? 20.452 -8.466 -29.684 1.00 89.75 139 ALA A N 1
ATOM 1053 C CA . ALA A 1 139 ? 21.182 -7.824 -28.591 1.00 89.75 139 ALA A CA 1
ATOM 1054 C C . ALA A 1 139 ? 20.430 -7.951 -27.261 1.00 89.75 139 ALA A C 1
ATOM 1056 O O . ALA A 1 139 ? 21.041 -8.201 -26.228 1.00 89.75 139 ALA A O 1
ATOM 1057 N N . ARG A 1 140 ? 19.095 -7.837 -27.288 1.00 90.69 140 ARG A N 1
ATOM 1058 C CA . ARG A 1 140 ? 18.238 -8.098 -26.131 1.00 90.69 140 ARG A CA 1
ATOM 1059 C C . ARG A 1 140 ? 18.373 -9.540 -25.649 1.00 90.69 140 ARG A C 1
ATOM 1061 O O . ARG A 1 140 ? 18.478 -9.737 -24.445 1.00 90.69 140 ARG A O 1
ATOM 1068 N N . ASP A 1 141 ? 18.325 -10.528 -26.541 1.00 88.31 141 ASP A N 1
ATOM 1069 C CA . ASP A 1 141 ? 18.353 -11.948 -26.161 1.00 88.31 141 ASP A CA 1
ATOM 1070 C C . ASP A 1 141 ? 19.612 -12.305 -25.350 1.00 88.31 141 ASP A C 1
ATOM 1072 O O . ASP A 1 141 ? 19.527 -13.085 -24.406 1.00 88.31 141 ASP A O 1
ATOM 1076 N N . GLU A 1 142 ? 20.754 -11.676 -25.642 1.00 86.06 142 GLU A N 1
ATOM 1077 C CA . GLU A 1 142 ? 22.022 -11.888 -24.920 1.00 86.06 142 GLU A CA 1
ATOM 1078 C C . GLU A 1 142 ? 21.994 -11.407 -23.464 1.00 86.06 142 GLU A C 1
ATOM 1080 O O . GLU A 1 142 ? 22.722 -11.918 -22.613 1.00 86.06 142 GLU A O 1
ATOM 1085 N N . VAL A 1 143 ? 21.153 -10.419 -23.170 1.00 83.81 143 VAL A N 1
ATOM 1086 C CA . VAL A 1 143 ? 21.057 -9.771 -21.857 1.00 83.81 143 VAL A CA 1
ATOM 1087 C C . VAL A 1 143 ? 19.701 -9.997 -21.197 1.00 83.81 143 VAL A C 1
ATOM 1089 O O . VAL A 1 143 ? 19.470 -9.491 -20.099 1.00 83.81 143 VAL A O 1
ATOM 1092 N N . ALA A 1 144 ? 18.804 -10.755 -21.835 1.00 82.62 144 ALA A N 1
ATOM 1093 C CA . ALA A 1 144 ? 17.412 -10.898 -21.427 1.00 82.62 144 ALA A CA 1
ATOM 1094 C C . ALA A 1 144 ? 17.295 -11.402 -19.984 1.00 82.62 144 ALA A C 1
ATOM 1096 O O . ALA A 1 144 ? 16.628 -10.770 -19.172 1.00 82.62 144 ALA A O 1
ATOM 1097 N N . ASP A 1 145 ? 18.051 -12.442 -19.636 1.00 77.81 145 ASP A N 1
ATOM 1098 C CA . ASP A 1 145 ? 18.053 -13.047 -18.297 1.00 77.81 145 ASP A CA 1
ATOM 1099 C C . ASP A 1 145 ? 18.701 -12.156 -17.220 1.00 77.81 145 ASP A C 1
ATOM 1101 O O . ASP A 1 145 ? 18.558 -12.399 -16.022 1.00 77.81 145 ASP A O 1
ATOM 1105 N N . THR A 1 146 ? 19.445 -11.125 -17.635 1.00 75.62 146 THR A N 1
ATOM 1106 C CA . THR A 1 146 ? 20.107 -10.167 -16.731 1.00 75.62 146 THR A CA 1
ATOM 1107 C C . THR A 1 146 ? 19.263 -8.908 -16.541 1.00 75.62 146 THR A C 1
ATOM 1109 O O . THR A 1 146 ? 19.189 -8.357 -15.442 1.00 75.62 146 THR A O 1
ATOM 1112 N N . ILE A 1 147 ? 18.624 -8.450 -17.619 1.00 76.69 147 ILE A N 1
ATOM 1113 C CA . ILE A 1 147 ? 17.829 -7.222 -17.663 1.00 76.69 147 ILE A CA 1
ATOM 1114 C C . ILE A 1 147 ? 16.374 -7.488 -17.314 1.00 76.69 147 ILE A C 1
ATOM 1116 O O . ILE A 1 147 ? 15.703 -6.561 -16.893 1.00 76.69 147 ILE A O 1
ATOM 1120 N N . TRP A 1 148 ? 15.863 -8.708 -17.434 1.00 77.69 148 TRP A N 1
ATOM 1121 C CA . TRP A 1 148 ? 14.511 -9.049 -17.018 1.00 77.69 148 TRP A CA 1
ATOM 1122 C C . TRP A 1 148 ? 14.518 -10.220 -16.048 1.00 77.69 148 TRP A C 1
ATOM 1124 O O . TRP A 1 148 ? 15.192 -11.226 -16.226 1.00 77.69 148 TRP A O 1
ATOM 1134 N N . ILE A 1 149 ? 13.664 -10.107 -15.043 1.00 66.69 149 ILE A N 1
ATOM 1135 C CA . ILE A 1 149 ? 13.266 -11.199 -14.174 1.00 66.69 149 ILE A CA 1
ATOM 1136 C C . ILE A 1 149 ? 11.918 -11.688 -14.690 1.00 66.69 149 ILE A C 1
ATOM 1138 O O . ILE A 1 149 ? 10.926 -10.950 -14.670 1.00 66.69 149 ILE A O 1
ATOM 1142 N N . ILE A 1 150 ? 11.874 -12.928 -15.167 1.00 58.00 150 ILE A N 1
ATOM 1143 C CA . ILE A 1 150 ? 10.614 -13.600 -15.470 1.00 58.00 150 ILE A CA 1
ATOM 1144 C C . ILE A 1 150 ? 10.069 -14.125 -14.148 1.00 58.00 150 ILE A C 1
ATOM 1146 O O . ILE A 1 150 ? 10.596 -15.081 -13.582 1.00 58.00 150 ILE A O 1
ATOM 1150 N N . GLU A 1 151 ? 9.004 -13.504 -13.640 1.00 54.41 151 GLU A N 1
ATOM 1151 C CA . GLU A 1 151 ? 8.248 -14.094 -12.537 1.00 54.41 151 GLU A CA 1
ATOM 1152 C C . GLU A 1 151 ? 7.502 -15.326 -13.073 1.00 54.41 151 GLU A C 1
ATOM 1154 O O . GLU A 1 151 ? 6.348 -15.249 -13.506 1.00 54.41 151 GLU A O 1
ATOM 1159 N N . GLU A 1 152 ? 8.172 -16.480 -13.079 1.00 44.88 152 GLU A N 1
ATOM 1160 C CA . GLU A 1 152 ? 7.486 -17.762 -13.149 1.00 44.88 152 GLU A CA 1
ATOM 1161 C C . GLU A 1 152 ? 6.748 -17.973 -11.830 1.00 44.88 152 GLU A C 1
ATOM 1163 O O . GLU A 1 152 ? 7.309 -17.832 -10.742 1.00 44.88 152 GLU A O 1
ATOM 1168 N N . SER A 1 153 ? 5.455 -18.273 -11.916 1.00 41.22 153 SER A N 1
ATOM 1169 C CA . SER A 1 153 ? 4.592 -18.455 -10.756 1.00 41.22 153 SER A CA 1
ATOM 1170 C C . SER A 1 153 ? 5.217 -19.397 -9.714 1.00 41.22 153 SER A C 1
ATOM 1172 O O . SER A 1 153 ? 5.202 -20.614 -9.889 1.00 41.22 153 SER A O 1
ATOM 1174 N N . GLY A 1 154 ? 5.695 -18.833 -8.600 1.00 40.97 154 GLY A N 1
ATOM 1175 C CA . GLY A 1 154 ? 5.897 -19.547 -7.339 1.00 40.97 154 GLY A CA 1
ATOM 1176 C C . GLY A 1 154 ? 7.254 -20.211 -7.079 1.00 40.97 154 GLY A C 1
ATOM 1177 O O . GLY A 1 154 ? 7.318 -21.006 -6.140 1.00 40.97 154 GLY A O 1
ATOM 1178 N N . GLN A 1 155 ? 8.331 -19.902 -7.808 1.00 31.59 155 GLN A N 1
ATOM 1179 C CA . GLN A 1 155 ? 9.686 -20.272 -7.370 1.00 31.59 155 GLN A CA 1
ATOM 1180 C C . GLN A 1 155 ? 10.482 -19.034 -6.937 1.00 31.59 155 GLN A C 1
ATOM 1182 O O . GLN A 1 155 ? 10.508 -18.047 -7.671 1.00 31.59 155 GLN A O 1
ATOM 1187 N N . PRO A 1 156 ? 11.144 -19.054 -5.762 1.00 36.16 156 PRO A N 1
ATOM 1188 C CA . PRO A 1 156 ? 12.124 -18.036 -5.418 1.00 36.16 156 PRO A CA 1
ATOM 1189 C C . PRO A 1 156 ? 13.316 -18.208 -6.364 1.00 36.16 156 PRO A C 1
ATOM 1191 O O . PRO A 1 156 ? 14.222 -18.999 -6.104 1.00 36.16 156 PRO A O 1
ATOM 1194 N N . GLY A 1 157 ? 13.262 -17.513 -7.501 1.00 36.53 157 GLY A N 1
ATOM 1195 C CA . GLY A 1 157 ? 14.369 -17.401 -8.436 1.00 36.53 157 GLY A CA 1
ATOM 1196 C C . GLY A 1 157 ? 15.586 -16.879 -7.689 1.00 36.53 157 GLY A C 1
ATOM 1197 O O . GLY A 1 157 ? 15.490 -15.907 -6.936 1.00 36.53 157 GLY A O 1
ATOM 1198 N N . ALA A 1 158 ? 16.690 -17.607 -7.834 1.00 33.16 158 ALA A N 1
ATOM 1199 C CA . ALA A 1 158 ? 17.952 -17.368 -7.166 1.00 33.16 158 ALA A CA 1
ATOM 1200 C C . ALA A 1 158 ? 18.294 -15.876 -7.175 1.00 33.16 158 ALA A C 1
ATOM 1202 O O . ALA A 1 158 ? 18.341 -15.245 -8.228 1.00 33.16 158 ALA A O 1
ATOM 1203 N N . ALA A 1 159 ? 18.535 -15.334 -5.981 1.00 33.88 159 ALA A N 1
ATOM 1204 C CA . ALA A 1 159 ? 19.166 -14.042 -5.817 1.00 33.88 159 ALA A CA 1
ATOM 1205 C C . ALA A 1 159 ? 20.418 -14.019 -6.700 1.00 33.88 159 ALA A C 1
ATOM 1207 O O . ALA A 1 159 ? 21.391 -14.727 -6.419 1.00 33.88 159 ALA A O 1
ATOM 1208 N N . ALA A 1 160 ? 20.361 -13.237 -7.778 1.00 36.00 160 ALA A N 1
ATOM 1209 C CA . ALA A 1 160 ? 21.535 -12.863 -8.534 1.00 36.00 160 ALA A CA 1
ATOM 1210 C C . ALA A 1 160 ? 22.496 -12.234 -7.527 1.00 36.00 160 ALA A C 1
ATOM 1212 O O . ALA A 1 160 ? 22.272 -11.155 -6.978 1.00 36.00 160 ALA A O 1
ATOM 1213 N N . THR A 1 161 ? 23.532 -12.997 -7.218 1.00 29.45 161 THR A N 1
ATOM 1214 C CA . THR A 1 161 ? 24.649 -12.653 -6.354 1.00 29.45 161 THR A CA 1
ATOM 1215 C C . THR A 1 161 ? 25.540 -11.695 -7.138 1.00 29.45 161 THR A C 1
ATOM 1217 O O . THR A 1 161 ? 26.677 -12.001 -7.452 1.00 29.45 161 THR A O 1
ATOM 1220 N N . ASN A 1 162 ? 25.007 -10.525 -7.488 1.00 31.95 162 ASN A N 1
ATOM 1221 C CA . ASN A 1 162 ? 25.786 -9.432 -8.048 1.00 31.95 162 ASN A CA 1
ATOM 1222 C C . ASN A 1 162 ? 26.041 -8.419 -6.938 1.00 31.95 162 ASN A C 1
ATOM 1224 O O . ASN A 1 162 ? 25.396 -7.382 -6.819 1.00 31.95 162 ASN A O 1
ATOM 1228 N N . THR A 1 163 ? 27.024 -8.756 -6.108 1.00 30.61 163 THR A N 1
ATOM 1229 C CA . THR A 1 163 ? 27.853 -7.779 -5.406 1.00 30.61 163 THR A CA 1
ATOM 1230 C C . THR A 1 163 ? 28.633 -6.983 -6.456 1.00 30.61 163 THR A C 1
ATOM 1232 O O . THR A 1 163 ? 29.776 -7.307 -6.765 1.00 30.61 163 THR A O 1
ATOM 1235 N N . GLY A 1 164 ? 27.981 -5.993 -7.063 1.00 26.41 164 GLY A N 1
ATOM 1236 C CA . GLY A 1 164 ? 28.616 -4.970 -7.886 1.00 26.41 164 GLY A CA 1
ATOM 1237 C C . GLY A 1 164 ? 28.790 -3.712 -7.048 1.00 26.41 164 GLY A C 1
ATOM 1238 O O . GLY A 1 164 ? 27.802 -3.132 -6.605 1.00 26.41 164 GLY A O 1
ATOM 1239 N N . SER A 1 165 ? 30.044 -3.356 -6.783 1.00 28.97 165 SER A N 1
ATOM 1240 C CA . SER A 1 165 ? 30.469 -2.175 -6.038 1.00 28.97 165 SER A CA 1
ATOM 1241 C C . SER A 1 165 ? 29.691 -0.919 -6.424 1.00 28.97 165 SER A C 1
ATOM 1243 O O . SER A 1 165 ? 29.655 -0.525 -7.587 1.00 28.97 165 SER A O 1
ATOM 1245 N N . ALA A 1 166 ? 29.143 -0.248 -5.414 1.00 30.80 166 ALA A N 1
ATOM 1246 C CA . ALA A 1 166 ? 28.853 1.172 -5.487 1.00 30.80 166 ALA A CA 1
ATOM 1247 C C . ALA A 1 166 ? 30.193 1.923 -5.488 1.00 30.80 166 ALA A C 1
ATOM 1249 O O . ALA A 1 166 ? 30.727 2.248 -4.429 1.00 30.80 166 ALA A O 1
ATOM 1250 N N . GLU A 1 167 ? 30.761 2.146 -6.670 1.00 30.58 167 GLU A N 1
ATOM 1251 C CA . GLU A 1 167 ? 31.916 3.021 -6.848 1.00 30.58 167 GLU A CA 1
ATOM 1252 C C . GLU A 1 167 ? 31.698 3.939 -8.057 1.00 30.58 167 GLU A C 1
ATOM 1254 O O . GLU A 1 167 ? 31.398 3.495 -9.161 1.00 30.58 167 GLU A O 1
ATOM 1259 N N . ASP A 1 168 ? 31.839 5.233 -7.774 1.00 33.56 168 ASP A N 1
ATOM 1260 C CA . ASP A 1 168 ? 32.048 6.363 -8.677 1.00 33.56 168 ASP A CA 1
ATOM 1261 C C . ASP A 1 168 ? 30.977 6.755 -9.712 1.00 33.56 168 ASP A C 1
ATOM 1263 O O . ASP A 1 168 ? 30.968 6.353 -10.870 1.00 33.56 168 ASP A O 1
ATOM 1267 N N . THR A 1 169 ? 30.194 7.771 -9.338 1.00 32.47 169 THR A N 1
ATOM 1268 C CA . THR A 1 169 ? 29.929 8.915 -10.231 1.00 32.47 169 THR A CA 1
ATOM 1269 C C . THR A 1 169 ? 30.108 10.218 -9.454 1.00 32.47 169 THR A C 1
ATOM 1271 O O . THR A 1 169 ? 29.173 10.851 -8.963 1.00 32.47 169 THR A O 1
ATOM 1274 N N . SER A 1 170 ? 31.371 10.612 -9.317 1.00 36.19 170 SER A N 1
ATOM 1275 C CA . SER A 1 170 ? 31.795 11.939 -8.888 1.00 36.19 170 SER A CA 1
ATOM 1276 C C . SER A 1 170 ? 31.655 12.926 -10.056 1.00 36.19 170 SER A C 1
ATOM 1278 O O . SER A 1 170 ? 32.280 12.774 -11.101 1.00 36.19 170 SER A O 1
ATOM 1280 N N . GLY A 1 171 ? 30.811 13.953 -9.896 1.00 33.56 171 GLY A N 1
ATOM 1281 C CA . GLY A 1 171 ? 30.679 15.005 -10.909 1.00 33.56 171 GLY A CA 1
ATOM 1282 C C . GLY A 1 171 ? 29.427 15.876 -10.819 1.00 33.56 171 GLY A C 1
ATOM 1283 O O . GLY A 1 171 ? 28.720 16.025 -11.811 1.00 33.56 171 GLY A O 1
ATOM 1284 N N . ARG A 1 172 ? 29.132 16.489 -9.665 1.00 29.14 172 ARG A N 1
ATOM 1285 C CA . ARG A 1 172 ? 28.181 17.618 -9.609 1.00 29.14 172 ARG A CA 1
ATOM 1286 C C . ARG A 1 172 ? 28.695 18.714 -8.670 1.00 29.14 172 ARG A C 1
ATOM 1288 O O . ARG A 1 172 ? 29.260 18.372 -7.632 1.00 29.14 172 ARG A O 1
ATOM 1295 N N . PRO A 1 173 ? 28.552 20.009 -9.020 1.00 37.19 173 PRO A N 1
ATOM 1296 C CA . PRO A 1 173 ? 29.113 21.093 -8.226 1.00 37.19 173 PRO A CA 1
ATOM 1297 C C . PRO A 1 173 ? 28.463 21.132 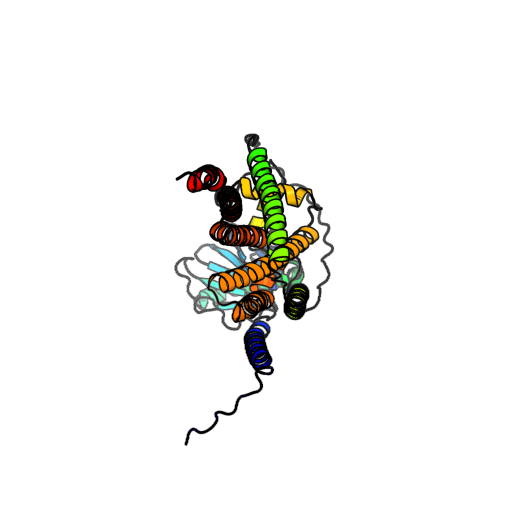-6.844 1.00 37.19 173 PRO A C 1
ATOM 1299 O O . PRO A 1 173 ? 27.241 21.063 -6.715 1.00 37.19 173 PRO A O 1
ATOM 1302 N N . SER A 1 174 ? 29.302 21.270 -5.823 1.00 33.66 174 SER A N 1
ATOM 1303 C CA . SER A 1 174 ? 28.933 21.458 -4.427 1.00 33.66 174 SER A CA 1
ATOM 1304 C C . SER A 1 174 ? 28.195 22.786 -4.234 1.00 33.66 174 SER A C 1
ATOM 1306 O O . SER A 1 174 ? 28.811 23.831 -4.018 1.00 33.66 174 SER A O 1
ATOM 1308 N N . HIS A 1 175 ? 26.867 22.755 -4.294 1.00 38.72 175 HIS A N 1
ATOM 1309 C CA . HIS A 1 175 ? 26.067 23.675 -3.499 1.00 38.72 175 HIS A CA 1
ATOM 1310 C C . HIS A 1 175 ? 25.898 23.040 -2.126 1.00 38.72 175 HIS A C 1
ATOM 1312 O O . HIS A 1 175 ? 25.255 22.000 -2.020 1.00 38.72 175 HIS A O 1
ATOM 1318 N N . ASP A 1 176 ? 26.498 23.644 -1.098 1.00 36.31 176 ASP A N 1
ATOM 1319 C CA . ASP A 1 176 ? 26.214 23.298 0.294 1.00 36.31 176 ASP A CA 1
ATOM 1320 C C . ASP A 1 176 ? 24.694 23.390 0.511 1.00 36.31 176 ASP A C 1
ATOM 1322 O O . ASP A 1 176 ? 24.135 24.492 0.427 1.00 36.31 176 ASP A O 1
ATOM 1326 N N . PRO A 1 177 ? 23.988 22.268 0.749 1.00 41.12 177 PRO A N 1
ATOM 1327 C CA . PRO A 1 177 ? 22.572 22.333 1.044 1.00 41.12 177 PRO A CA 1
ATOM 1328 C C . PRO A 1 177 ? 22.390 22.993 2.420 1.00 41.12 177 PRO A C 1
ATOM 1330 O O . PRO A 1 177 ? 23.203 22.790 3.331 1.00 41.12 177 PRO A O 1
ATOM 1333 N N . PRO A 1 178 ? 21.330 23.794 2.616 1.00 43.75 178 PRO A N 1
ATOM 1334 C CA . PRO A 1 178 ? 21.049 24.376 3.917 1.00 43.75 178 PRO A CA 1
ATOM 1335 C C . PRO A 1 178 ? 20.863 23.252 4.942 1.00 43.75 178 PRO A C 1
ATOM 1337 O O . PRO A 1 178 ? 19.977 22.410 4.800 1.00 43.75 178 PRO A O 1
ATOM 1340 N N . ARG A 1 179 ? 21.689 23.251 5.997 1.00 44.56 179 ARG A N 1
ATOM 1341 C CA . ARG A 1 179 ? 21.511 22.400 7.184 1.00 44.56 179 ARG A CA 1
ATOM 1342 C C . ARG A 1 179 ? 20.059 22.519 7.665 1.00 44.56 179 ARG A C 1
ATOM 1344 O O . ARG A 1 179 ? 19.669 23.568 8.181 1.00 44.56 179 ARG A O 1
ATOM 1351 N N . ARG A 1 180 ? 19.264 21.454 7.509 1.00 50.19 180 ARG A N 1
ATOM 1352 C CA . ARG A 1 180 ? 17.869 21.376 7.973 1.00 50.19 180 ARG A CA 1
ATOM 1353 C C . ARG A 1 180 ? 17.828 21.329 9.504 1.00 50.19 180 ARG A C 1
ATOM 1355 O O . ARG A 1 180 ? 17.705 20.281 10.122 1.00 50.19 180 ARG A O 1
ATOM 1362 N N . SER A 1 181 ? 17.909 22.488 10.151 1.00 47.12 181 SER A N 1
ATOM 1363 C CA . SER A 1 181 ? 17.842 22.645 11.613 1.00 47.12 181 SER A CA 1
ATOM 1364 C C . SER A 1 181 ? 16.437 22.432 12.220 1.00 47.12 181 SER A C 1
ATOM 1366 O O . SER A 1 181 ? 16.228 22.712 13.401 1.00 47.12 181 SER A O 1
ATOM 1368 N N . GLY A 1 182 ? 15.470 21.915 11.448 1.00 53.50 182 GLY A N 1
ATOM 1369 C CA . GLY A 1 182 ? 14.060 21.764 11.841 1.00 53.50 182 GLY A CA 1
ATOM 1370 C C . GLY A 1 182 ? 13.544 20.329 12.030 1.00 53.50 182 GLY A C 1
ATOM 1371 O O . GLY A 1 182 ? 12.416 20.160 12.494 1.00 53.50 182 GLY A O 1
ATOM 1372 N N . ASP A 1 183 ? 14.332 19.296 11.716 1.00 59.47 183 ASP A N 1
ATOM 1373 C CA . ASP A 1 183 ? 13.839 17.904 11.653 1.00 59.47 183 ASP A CA 1
ATOM 1374 C C . ASP A 1 183 ? 13.428 17.322 13.020 1.00 59.47 183 ASP A C 1
ATOM 1376 O O . ASP A 1 183 ? 12.533 16.475 13.107 1.00 59.47 183 ASP A O 1
ATOM 1380 N N . TRP A 1 184 ? 14.010 17.822 14.114 1.00 65.88 184 TRP A N 1
ATOM 1381 C CA . TRP A 1 184 ? 13.720 17.346 15.472 1.00 65.88 184 TRP A CA 1
ATOM 1382 C C . TRP A 1 184 ? 12.278 17.635 15.919 1.00 65.88 184 TRP A C 1
ATOM 1384 O O . TRP A 1 184 ? 11.720 16.878 16.714 1.00 65.88 184 TRP A O 1
ATOM 1394 N N . ILE A 1 185 ? 11.642 18.691 15.391 1.00 66.00 185 ILE A N 1
ATOM 1395 C CA . ILE A 1 185 ? 10.254 19.048 15.728 1.00 66.00 185 ILE A CA 1
ATOM 1396 C C . ILE A 1 185 ? 9.296 17.978 15.197 1.00 66.00 185 ILE A C 1
ATOM 1398 O O . ILE A 1 185 ? 8.381 17.555 15.905 1.00 66.00 185 ILE A O 1
ATOM 1402 N N . GLY A 1 186 ? 9.531 17.496 13.972 1.00 62.16 186 GLY A N 1
ATOM 1403 C CA . GLY A 1 186 ? 8.733 16.431 13.367 1.00 62.16 186 GLY A CA 1
ATOM 1404 C C . GLY A 1 186 ? 8.887 15.099 14.099 1.00 62.16 186 GLY A C 1
ATOM 1405 O O . GLY A 1 186 ? 7.893 14.428 14.375 1.00 62.16 186 GLY A O 1
ATOM 1406 N N . GLN A 1 187 ? 10.117 14.754 14.490 1.00 65.50 187 GLN A N 1
ATOM 1407 C CA . GLN A 1 187 ? 10.395 13.557 15.292 1.00 65.50 187 GLN A CA 1
ATOM 1408 C C . GLN A 1 187 ? 9.731 13.628 16.670 1.00 65.50 187 GLN A C 1
ATOM 1410 O O . GLN A 1 187 ? 9.097 12.664 17.098 1.00 65.50 187 GLN A O 1
ATOM 1415 N N . LEU A 1 188 ? 9.816 14.779 17.346 1.00 69.31 188 LEU A N 1
ATOM 1416 C CA . LEU A 1 188 ? 9.169 14.991 18.638 1.00 69.31 188 LEU A CA 1
ATOM 1417 C C . LEU A 1 188 ? 7.642 14.893 18.521 1.00 69.31 188 LEU A C 1
ATOM 1419 O O . LEU A 1 188 ? 7.010 14.250 19.357 1.00 69.31 188 LEU A O 1
ATOM 1423 N N . ALA A 1 189 ? 7.047 15.470 17.473 1.00 66.44 189 ALA A N 1
ATOM 1424 C CA . ALA A 1 189 ? 5.612 15.369 17.219 1.00 66.44 189 ALA A CA 1
ATOM 1425 C C . ALA A 1 189 ? 5.168 13.916 16.972 1.00 66.44 189 ALA A C 1
ATOM 1427 O O . ALA A 1 189 ? 4.174 13.477 17.552 1.00 66.44 189 ALA A O 1
ATOM 1428 N N . ALA A 1 190 ? 5.920 13.151 16.173 1.00 64.25 190 ALA A N 1
ATOM 1429 C CA . ALA A 1 190 ? 5.646 11.735 15.930 1.00 64.25 190 ALA A CA 1
ATOM 1430 C C . ALA A 1 190 ? 5.775 10.894 17.212 1.00 64.25 190 ALA A C 1
ATOM 1432 O O . ALA A 1 190 ? 4.902 10.075 17.509 1.00 64.25 190 ALA A O 1
ATOM 1433 N N . LEU A 1 191 ? 6.817 11.136 18.015 1.00 73.38 191 LEU A N 1
ATOM 1434 C CA . LEU A 1 191 ? 7.030 10.461 19.295 1.00 73.38 191 LEU A CA 1
ATOM 1435 C C . LEU A 1 191 ? 5.900 10.767 20.288 1.00 73.38 191 LEU A C 1
ATOM 1437 O O . LEU A 1 191 ? 5.371 9.856 20.924 1.00 73.38 191 LEU A O 1
ATOM 1441 N N . LEU A 1 192 ? 5.502 12.035 20.407 1.00 74.12 192 LEU A N 1
ATOM 1442 C CA . LEU A 1 192 ? 4.394 12.444 21.268 1.00 74.12 192 LEU A CA 1
ATOM 1443 C C . LEU A 1 192 ? 3.081 11.801 20.815 1.00 74.12 192 LEU A C 1
ATOM 1445 O O . LEU A 1 192 ? 2.376 11.234 21.645 1.00 74.12 192 LEU A O 1
ATOM 1449 N N . ALA A 1 193 ? 2.780 11.806 19.513 1.00 69.94 193 ALA A N 1
ATOM 1450 C CA . ALA A 1 193 ? 1.592 11.144 18.975 1.00 69.94 193 ALA A CA 1
ATOM 1451 C C . ALA A 1 193 ? 1.571 9.647 19.304 1.00 69.94 193 ALA A C 1
ATOM 1453 O O . ALA A 1 193 ? 0.543 9.126 19.737 1.00 69.94 193 ALA A O 1
ATOM 1454 N N . LEU A 1 194 ? 2.715 8.972 19.163 1.00 72.56 194 LEU A N 1
ATOM 1455 C CA . LEU A 1 194 ? 2.865 7.558 19.487 1.00 72.56 194 LEU A CA 1
ATOM 1456 C C . LEU A 1 194 ? 2.638 7.296 20.983 1.00 72.56 194 LEU A C 1
ATOM 1458 O O . LEU A 1 194 ? 1.822 6.448 21.344 1.00 72.56 194 LEU A O 1
ATOM 1462 N N . VAL A 1 195 ? 3.319 8.036 21.862 1.00 78.88 195 VAL A N 1
ATOM 1463 C CA . VAL A 1 195 ? 3.229 7.857 23.321 1.00 78.88 195 VAL A CA 1
ATOM 1464 C C . VAL A 1 195 ? 1.830 8.199 23.834 1.00 78.88 195 VAL A C 1
ATOM 1466 O O . VAL A 1 195 ? 1.245 7.427 24.599 1.00 78.88 195 VAL A O 1
ATOM 1469 N N . THR A 1 196 ? 1.253 9.320 23.396 1.00 75.62 196 THR A N 1
ATOM 1470 C CA . THR A 1 196 ? -0.112 9.708 23.766 1.00 75.62 196 THR A CA 1
ATOM 1471 C C . THR A 1 196 ? -1.127 8.711 23.209 1.00 75.62 196 THR A C 1
ATOM 1473 O O . THR A 1 196 ? -2.013 8.282 23.947 1.00 75.62 196 THR A O 1
ATOM 1476 N N . GLY A 1 197 ? -0.972 8.268 21.959 1.00 74.31 197 GLY A N 1
ATOM 1477 C CA . GLY A 1 197 ? -1.816 7.245 21.341 1.00 74.31 197 GLY A CA 1
ATOM 1478 C C . GLY A 1 197 ? -1.785 5.911 22.093 1.00 74.31 197 GLY A C 1
ATOM 1479 O O . GLY A 1 197 ? -2.841 5.362 22.408 1.00 74.31 197 GLY A O 1
ATOM 1480 N N . LEU A 1 198 ? -0.599 5.428 22.476 1.00 78.69 198 LEU A N 1
ATOM 1481 C CA . LEU A 1 198 ? -0.421 4.239 23.322 1.00 78.69 198 LEU A CA 1
ATOM 1482 C C . LEU A 1 198 ? -1.089 4.411 24.692 1.00 78.69 198 LEU A C 1
ATOM 1484 O O . LEU A 1 198 ? -1.791 3.513 25.164 1.00 78.69 198 LEU A O 1
ATOM 1488 N N . GLY A 1 199 ? -0.922 5.579 25.316 1.00 79.19 199 GLY A N 1
ATOM 1489 C CA . GLY A 1 199 ? -1.589 5.923 26.570 1.00 79.19 199 GLY A CA 1
ATOM 1490 C C . GLY A 1 199 ? -3.114 5.853 26.455 1.00 79.19 199 GLY A C 1
ATOM 1491 O O . GLY A 1 199 ? -3.771 5.221 27.288 1.00 79.19 199 GLY A O 1
ATOM 1492 N N . LEU A 1 200 ? -3.685 6.429 25.394 1.00 78.50 200 LEU A N 1
ATOM 1493 C CA . LEU A 1 200 ? -5.122 6.370 25.116 1.00 78.50 200 LEU A CA 1
ATOM 1494 C C . LEU A 1 200 ? -5.598 4.945 24.828 1.00 78.50 200 LEU A C 1
ATOM 1496 O O . LEU A 1 200 ? -6.635 4.535 25.350 1.00 78.50 200 LEU A O 1
ATOM 1500 N N . ALA A 1 201 ? -4.831 4.160 24.070 1.00 76.56 201 ALA A N 1
ATOM 1501 C CA . ALA A 1 201 ? -5.141 2.760 23.802 1.00 76.56 201 ALA A CA 1
ATOM 1502 C C . ALA A 1 201 ? -5.192 1.933 25.099 1.00 76.56 201 ALA A C 1
ATOM 1504 O O . ALA A 1 201 ? -6.115 1.139 25.292 1.00 76.56 201 ALA A O 1
ATOM 1505 N N . LEU A 1 202 ? -4.260 2.160 26.032 1.00 81.88 202 LEU A N 1
ATOM 1506 C CA . LEU A 1 202 ? -4.258 1.519 27.351 1.00 81.88 202 LEU A CA 1
ATOM 1507 C C . LEU A 1 202 ? -5.470 1.928 28.199 1.00 81.88 202 LEU A C 1
ATOM 1509 O O . LEU A 1 202 ? -6.082 1.073 28.849 1.00 81.88 202 LEU A O 1
ATOM 1513 N N . VAL A 1 203 ? -5.841 3.211 28.192 1.00 81.38 203 VAL A N 1
ATOM 1514 C CA . VAL A 1 203 ? -7.048 3.702 28.879 1.00 81.38 203 VAL A CA 1
ATOM 1515 C C . VAL A 1 203 ? -8.300 3.053 28.285 1.00 81.38 203 VAL A C 1
ATOM 1517 O O . VAL A 1 203 ? -9.084 2.456 29.025 1.00 81.38 203 VAL A O 1
ATOM 1520 N N . ALA A 1 204 ? -8.442 3.064 26.959 1.00 77.81 204 ALA A N 1
ATOM 1521 C CA . ALA A 1 204 ? -9.559 2.446 26.253 1.00 77.81 204 ALA A CA 1
ATOM 1522 C C . ALA A 1 204 ? -9.642 0.930 26.511 1.00 77.81 204 ALA A C 1
ATOM 1524 O O . ALA A 1 204 ? -10.729 0.383 26.715 1.00 77.81 204 ALA A O 1
ATOM 1525 N N . ALA A 1 205 ? -8.502 0.234 26.562 1.00 77.38 205 ALA A N 1
ATOM 1526 C CA . ALA A 1 205 ? -8.443 -1.187 26.892 1.00 77.38 205 ALA A CA 1
ATOM 1527 C C . ALA A 1 205 ? -8.908 -1.465 28.331 1.00 77.38 205 ALA A C 1
ATOM 1529 O O . ALA A 1 205 ? -9.634 -2.435 28.575 1.00 77.38 205 ALA A O 1
ATOM 1530 N N . ARG A 1 206 ? -8.538 -0.607 29.292 1.00 81.31 206 ARG A N 1
ATOM 1531 C CA . ARG A 1 206 ? -8.993 -0.707 30.689 1.00 81.31 206 ARG A CA 1
ATOM 1532 C C . ARG A 1 206 ? -10.495 -0.453 30.824 1.00 81.31 206 ARG A C 1
ATOM 1534 O O . ARG A 1 206 ? -11.157 -1.187 31.557 1.00 81.31 206 ARG A O 1
ATOM 1541 N N . GLU A 1 207 ? -11.041 0.524 30.103 1.00 75.88 207 GLU A N 1
ATOM 1542 C CA . GLU A 1 207 ? -12.486 0.788 30.067 1.00 75.88 207 GLU A CA 1
ATOM 1543 C C . GLU A 1 207 ? -13.257 -0.396 29.464 1.00 75.88 207 GLU A C 1
ATOM 1545 O O . GLU A 1 207 ? -14.203 -0.894 30.075 1.00 75.88 207 GLU A O 1
ATOM 1550 N N . ARG A 1 208 ? -12.783 -0.967 28.347 1.00 68.94 208 ARG A N 1
ATOM 1551 C CA . ARG A 1 208 ? -13.400 -2.160 27.737 1.00 68.94 208 ARG A CA 1
ATOM 1552 C C . ARG A 1 208 ? -13.370 -3.397 28.634 1.00 68.94 208 ARG A C 1
ATOM 1554 O O . ARG A 1 208 ? -14.330 -4.170 28.624 1.00 68.94 208 ARG A O 1
ATOM 1561 N N . ARG A 1 209 ? -12.302 -3.595 29.421 1.00 66.94 209 ARG A N 1
ATOM 1562 C CA . ARG A 1 209 ? -12.238 -4.682 30.419 1.00 66.94 209 ARG A CA 1
ATOM 1563 C C . ARG A 1 209 ? -13.330 -4.540 31.479 1.00 66.94 209 ARG A C 1
ATOM 1565 O O . ARG A 1 209 ? -13.890 -5.551 31.893 1.00 66.94 209 ARG A O 1
ATOM 1572 N N . ARG A 1 210 ? -13.669 -3.309 31.880 1.00 62.94 210 ARG A N 1
ATOM 1573 C CA . ARG A 1 210 ? -14.778 -3.046 32.814 1.00 62.94 210 ARG A CA 1
ATOM 1574 C C . ARG A 1 210 ? -16.140 -3.328 32.178 1.00 62.94 210 ARG A C 1
ATOM 1576 O O . ARG A 1 210 ? -17.005 -3.885 32.840 1.00 62.94 210 ARG A O 1
ATOM 1583 N N . GLU A 1 211 ? -16.300 -3.038 30.888 1.00 62.62 211 GLU A N 1
ATOM 1584 C CA . GLU A 1 211 ? -17.548 -3.266 30.141 1.00 62.62 211 GLU A CA 1
ATOM 1585 C C . GLU A 1 211 ? -17.778 -4.724 29.683 1.00 62.62 211 GLU A C 1
ATOM 1587 O O . GLU A 1 211 ? -18.773 -4.999 29.014 1.00 62.62 211 GLU A O 1
ATOM 1592 N N . ARG A 1 212 ? -16.882 -5.677 30.001 1.00 58.12 212 ARG A N 1
ATOM 1593 C CA . ARG A 1 212 ? -16.941 -7.091 29.549 1.00 58.12 212 ARG A CA 1
ATOM 1594 C C . ARG A 1 212 ? -17.162 -7.268 28.034 1.00 58.12 212 ARG A C 1
ATOM 1596 O O . ARG A 1 212 ? -17.668 -8.295 27.589 1.00 58.12 212 ARG A O 1
ATOM 1603 N N . ARG A 1 213 ? -16.754 -6.303 27.206 1.00 64.88 213 ARG A N 1
ATOM 1604 C CA . ARG A 1 213 ? -16.782 -6.433 25.739 1.00 64.88 213 ARG A CA 1
ATOM 1605 C C . ARG A 1 213 ? -15.516 -7.139 25.263 1.00 64.88 213 ARG A C 1
ATOM 1607 O O . ARG A 1 213 ? -14.625 -6.515 24.688 1.00 64.88 213 ARG A O 1
ATOM 1614 N N . THR A 1 214 ? -15.410 -8.433 25.548 1.00 75.50 214 THR A N 1
ATOM 1615 C CA . THR A 1 214 ? -14.317 -9.268 25.041 1.00 75.50 214 THR A CA 1
ATOM 1616 C C . THR A 1 214 ? -14.530 -9.586 23.561 1.00 75.50 214 THR A C 1
ATOM 1618 O O . THR A 1 214 ? -15.659 -9.703 23.082 1.00 75.50 214 THR A O 1
ATOM 1621 N N . ILE A 1 215 ? -13.432 -9.673 22.811 1.00 84.00 215 ILE A N 1
ATOM 1622 C CA . ILE A 1 215 ? -13.456 -10.184 21.438 1.00 84.00 215 ILE A CA 1
ATOM 1623 C C . ILE A 1 215 ? -13.681 -11.701 21.545 1.00 84.00 215 ILE A C 1
ATOM 1625 O O . ILE A 1 215 ? -12.945 -12.350 22.294 1.00 84.00 215 ILE A O 1
ATOM 1629 N N . PRO A 1 216 ? -14.690 -12.277 20.869 1.00 86.56 216 PRO A N 1
ATOM 1630 C CA . PRO A 1 216 ? -14.898 -13.718 20.854 1.00 86.56 216 PRO A CA 1
ATOM 1631 C C . PRO A 1 216 ? -13.630 -14.447 20.379 1.00 86.56 216 PRO A C 1
ATOM 1633 O O . PRO A 1 216 ? -13.019 -14.013 19.402 1.00 86.56 216 PRO A O 1
ATOM 1636 N N . PRO A 1 217 ? -13.248 -15.577 20.996 1.00 86.56 217 PRO A N 1
ATOM 1637 C CA . PRO A 1 217 ? -12.037 -16.309 20.614 1.00 86.56 217 PRO A CA 1
ATOM 1638 C C . PRO A 1 217 ? -12.079 -16.784 19.156 1.00 86.56 217 PRO A C 1
ATOM 1640 O O . PRO A 1 217 ? -11.054 -16.783 18.486 1.00 86.56 217 PRO A O 1
ATOM 1643 N N . LEU A 1 218 ? -13.270 -17.109 18.639 1.00 87.06 218 LEU A N 1
ATOM 1644 C CA . LEU A 1 218 ? -13.469 -17.453 17.229 1.00 87.06 218 LEU A CA 1
ATOM 1645 C C . LEU A 1 218 ? -13.149 -16.278 16.291 1.00 87.06 218 LEU A C 1
ATOM 1647 O O . LEU A 1 218 ? -12.537 -16.483 15.251 1.00 87.06 218 LEU A O 1
ATOM 1651 N N . GLU A 1 219 ? -13.538 -15.052 16.664 1.00 89.06 219 GLU A N 1
ATOM 1652 C CA . GLU A 1 219 ? -13.242 -13.844 15.878 1.00 89.06 219 GLU A CA 1
ATOM 1653 C C . GLU A 1 219 ? -11.726 -13.609 15.823 1.00 89.06 219 GLU A C 1
ATOM 1655 O O . GLU A 1 219 ? -11.185 -13.323 14.759 1.00 89.06 219 GLU A O 1
ATOM 1660 N N . LEU A 1 220 ? -11.034 -13.798 16.952 1.00 91.88 220 LEU A N 1
ATOM 1661 C CA . LEU A 1 220 ? -9.579 -13.682 17.022 1.00 91.88 220 LEU A CA 1
ATOM 1662 C C . LEU A 1 220 ? -8.870 -14.775 16.208 1.00 91.88 220 LEU A C 1
ATOM 1664 O O . LEU A 1 220 ? -7.927 -14.474 15.484 1.00 91.88 220 LEU A O 1
ATOM 1668 N N . ALA A 1 221 ? -9.330 -16.025 16.298 1.00 90.44 221 ALA A N 1
ATOM 1669 C CA . ALA A 1 221 ? -8.777 -17.134 15.524 1.00 90.44 221 ALA A CA 1
ATOM 1670 C C . ALA A 1 221 ? -8.958 -16.919 14.012 1.00 90.44 221 ALA A C 1
ATOM 1672 O O . ALA A 1 221 ? -8.020 -17.135 13.250 1.00 90.44 221 ALA A O 1
ATOM 1673 N N . ALA A 1 222 ? -10.129 -16.433 13.584 1.00 87.69 222 ALA A N 1
ATOM 1674 C CA . ALA A 1 222 ? -10.388 -16.090 12.189 1.00 87.69 222 ALA A CA 1
ATOM 1675 C C . ALA A 1 222 ? -9.502 -14.931 11.706 1.00 87.69 222 ALA A C 1
ATOM 1677 O O . ALA A 1 222 ? -8.944 -15.009 10.615 1.00 87.69 222 ALA A O 1
ATOM 1678 N N . LEU A 1 223 ? -9.318 -13.886 12.523 1.00 93.50 223 LEU A N 1
ATOM 1679 C CA . LEU A 1 223 ? -8.405 -12.786 12.204 1.00 93.50 223 LEU A CA 1
ATOM 1680 C C . LEU A 1 223 ? -6.970 -13.295 12.033 1.00 93.50 223 LEU A C 1
ATOM 1682 O O . LEU A 1 223 ? -6.338 -12.996 11.028 1.00 93.50 223 LEU A O 1
ATOM 1686 N N . LEU A 1 224 ? -6.476 -14.100 12.978 1.00 94.56 224 LEU A N 1
ATOM 1687 C CA . LEU A 1 224 ? -5.140 -14.692 12.897 1.00 94.56 224 LEU A CA 1
ATOM 1688 C C . LEU A 1 224 ? -4.974 -15.546 11.638 1.00 94.56 224 LEU A C 1
ATOM 1690 O O . LEU A 1 224 ? -3.965 -15.406 10.958 1.00 94.56 224 LEU A O 1
ATOM 1694 N N . ALA A 1 225 ? -5.969 -16.368 11.292 1.00 91.38 225 ALA A N 1
ATOM 1695 C CA . ALA A 1 225 ? -5.943 -17.176 10.075 1.00 91.38 225 ALA A CA 1
ATOM 1696 C C . ALA A 1 225 ? -5.891 -16.321 8.795 1.00 91.38 225 ALA A C 1
ATOM 1698 O O . ALA A 1 225 ? -5.189 -16.670 7.849 1.00 91.38 225 ALA A O 1
ATOM 1699 N N . LEU A 1 226 ? -6.598 -15.187 8.753 1.00 92.50 226 LEU A N 1
ATOM 1700 C CA . LEU A 1 226 ? -6.533 -14.261 7.619 1.00 92.50 226 LEU A CA 1
ATOM 1701 C C . LEU A 1 226 ? -5.176 -13.553 7.530 1.00 92.50 226 LEU A C 1
ATOM 1703 O O . LEU A 1 226 ? -4.637 -13.418 6.436 1.00 92.50 226 LEU A O 1
ATOM 1707 N N . LEU A 1 227 ? -4.600 -13.143 8.664 1.00 95.31 227 LEU A N 1
ATOM 1708 C CA . LEU A 1 227 ? -3.274 -12.521 8.705 1.00 95.31 227 LEU A CA 1
ATOM 1709 C C . LEU A 1 227 ? -2.178 -13.503 8.267 1.00 95.31 227 LEU A C 1
ATOM 1711 O O . LEU A 1 227 ? -1.314 -13.139 7.474 1.00 95.31 227 LEU A O 1
ATOM 1715 N N . THR A 1 228 ? -2.221 -14.758 8.724 1.00 93.75 228 THR A N 1
ATOM 1716 C CA . THR A 1 228 ? -1.263 -15.782 8.278 1.00 93.75 228 THR A CA 1
ATOM 1717 C C . THR A 1 228 ? -1.447 -16.119 6.803 1.00 93.75 228 THR A C 1
ATOM 1719 O O . THR A 1 228 ? -0.457 -16.268 6.091 1.00 93.75 228 THR A O 1
ATOM 1722 N N . THR A 1 229 ? -2.694 -16.171 6.324 1.00 90.12 229 THR A N 1
ATOM 1723 C CA . THR A 1 229 ? -3.003 -16.341 4.897 1.00 90.12 229 THR A CA 1
ATOM 1724 C C . THR A 1 229 ? -2.424 -15.192 4.075 1.00 90.12 229 THR A C 1
ATOM 1726 O O . THR A 1 229 ? -1.759 -15.442 3.080 1.00 90.12 229 THR A O 1
ATOM 1729 N N . PHE A 1 230 ? -2.587 -13.942 4.513 1.00 93.50 230 PHE A N 1
ATOM 1730 C CA . PHE A 1 230 ? -1.999 -12.778 3.852 1.00 93.50 230 PHE A CA 1
ATOM 1731 C C . PHE A 1 230 ? -0.472 -12.857 3.759 1.00 93.50 230 PHE A C 1
ATOM 1733 O O . PHE A 1 230 ? 0.082 -12.606 2.690 1.00 93.50 230 PHE A O 1
ATOM 1740 N N . VAL A 1 231 ? 0.211 -13.246 4.843 1.00 93.44 231 VAL A N 1
ATOM 1741 C CA . VAL A 1 231 ? 1.671 -13.437 4.829 1.00 93.44 231 VAL A CA 1
ATOM 1742 C C . VAL A 1 231 ? 2.049 -14.537 3.846 1.00 93.44 231 VAL A C 1
ATOM 1744 O O . VAL A 1 231 ? 2.917 -14.323 3.009 1.00 93.44 231 VAL A O 1
ATOM 1747 N N . ALA A 1 232 ? 1.379 -15.690 3.900 1.00 87.88 232 ALA A N 1
ATOM 1748 C CA . ALA A 1 232 ? 1.663 -16.807 3.005 1.00 87.88 232 ALA A CA 1
ATOM 1749 C C . ALA A 1 232 ? 1.450 -16.431 1.530 1.00 87.88 232 ALA A C 1
ATOM 1751 O O . ALA A 1 232 ? 2.298 -16.735 0.699 1.00 87.88 232 ALA A O 1
ATOM 1752 N N . LEU A 1 233 ? 0.355 -15.735 1.209 1.00 82.75 233 LEU A N 1
ATOM 1753 C CA . LEU A 1 233 ? 0.051 -15.282 -0.149 1.00 82.75 233 LEU A CA 1
ATOM 1754 C C . LEU A 1 233 ? 1.040 -14.218 -0.622 1.00 82.75 233 LEU A C 1
ATOM 1756 O O . LEU A 1 233 ? 1.514 -14.307 -1.747 1.00 82.75 233 LEU A O 1
ATOM 1760 N N . THR A 1 234 ? 1.404 -13.267 0.238 1.00 83.44 234 THR A N 1
ATOM 1761 C CA . THR A 1 234 ? 2.437 -12.271 -0.075 1.00 83.44 234 THR A CA 1
ATOM 1762 C C . THR A 1 234 ? 3.766 -12.958 -0.369 1.00 83.44 234 THR A C 1
ATOM 1764 O O . THR A 1 234 ? 4.326 -12.763 -1.439 1.00 83.44 234 THR A O 1
ATOM 1767 N N . LEU A 1 235 ? 4.237 -13.845 0.508 1.00 84.88 235 LEU A N 1
ATOM 1768 C CA . LEU A 1 235 ? 5.502 -14.559 0.304 1.00 84.88 235 LEU A CA 1
ATOM 1769 C C . LEU A 1 235 ? 5.479 -15.518 -0.897 1.00 84.88 235 LEU A C 1
ATOM 1771 O O . LEU A 1 235 ? 6.530 -15.812 -1.455 1.00 84.88 235 LEU A O 1
ATOM 1775 N N . HIS A 1 236 ? 4.307 -16.030 -1.280 1.00 81.00 236 HIS A N 1
ATOM 1776 C CA . HIS A 1 236 ? 4.167 -16.951 -2.407 1.00 81.00 236 HIS A CA 1
ATOM 1777 C C . HIS A 1 236 ? 4.031 -16.237 -3.758 1.00 81.00 236 HIS A C 1
ATOM 1779 O O . HIS A 1 236 ? 4.570 -16.710 -4.754 1.00 81.00 236 HIS A O 1
ATOM 1785 N N . PHE A 1 237 ? 3.294 -15.124 -3.803 1.00 71.06 237 PHE A N 1
ATOM 1786 C CA . PHE A 1 237 ? 2.941 -14.419 -5.040 1.00 71.06 237 PHE A CA 1
ATOM 1787 C C . PHE A 1 237 ? 3.717 -13.121 -5.267 1.00 71.06 237 PHE A C 1
ATOM 1789 O O . PHE A 1 237 ? 3.535 -12.493 -6.308 1.00 71.06 237 PHE A O 1
ATOM 1796 N N . THR A 1 238 ? 4.534 -12.682 -4.309 1.00 67.75 238 THR A N 1
ATOM 1797 C CA . THR A 1 238 ? 5.330 -11.459 -4.446 1.00 67.75 238 THR A CA 1
ATOM 1798 C C . THR A 1 238 ? 6.759 -11.689 -3.985 1.00 67.75 238 THR A C 1
ATOM 1800 O O . THR A 1 238 ? 6.999 -12.286 -2.934 1.00 67.75 238 THR A O 1
ATOM 1803 N N . ALA A 1 239 ? 7.715 -11.188 -4.764 1.00 67.19 239 ALA A N 1
ATOM 1804 C CA . ALA A 1 239 ? 9.087 -11.074 -4.310 1.00 67.19 239 ALA A CA 1
ATOM 1805 C C . ALA A 1 239 ? 9.185 -9.949 -3.266 1.00 67.19 239 ALA A C 1
ATOM 1807 O O . ALA A 1 239 ? 8.615 -8.872 -3.442 1.00 67.19 239 ALA A O 1
ATOM 1808 N N . LEU A 1 240 ? 9.928 -10.192 -2.184 1.00 67.25 240 LEU A N 1
ATOM 1809 C CA . LEU A 1 240 ? 10.291 -9.167 -1.201 1.00 67.25 240 LEU A CA 1
ATOM 1810 C C . LEU A 1 240 ? 11.423 -8.298 -1.763 1.00 67.25 240 LEU A C 1
ATOM 1812 O O . LEU A 1 240 ? 12.566 -8.380 -1.312 1.00 67.25 240 LEU A O 1
ATOM 1816 N N . MET A 1 241 ? 11.102 -7.541 -2.807 1.00 60.38 241 MET A N 1
ATOM 1817 C CA . MET A 1 241 ? 12.014 -6.674 -3.544 1.00 60.38 241 MET A CA 1
ATOM 1818 C C . MET A 1 241 ? 11.336 -5.317 -3.795 1.00 60.38 241 MET A C 1
ATOM 1820 O O . MET A 1 241 ? 10.107 -5.255 -3.907 1.00 60.38 241 MET A O 1
ATOM 1824 N N . PRO A 1 242 ? 12.103 -4.219 -3.918 1.00 57.09 242 PRO A N 1
ATOM 1825 C CA . PRO A 1 242 ? 11.552 -2.909 -4.228 1.00 57.09 242 PRO A CA 1
ATOM 1826 C C . PRO A 1 242 ? 10.919 -2.968 -5.623 1.00 57.09 242 PRO A C 1
ATOM 1828 O O . PRO A 1 242 ? 11.565 -3.376 -6.587 1.00 57.09 242 PRO A O 1
ATOM 1831 N N . LEU A 1 243 ? 9.648 -2.586 -5.742 1.00 52.34 243 LEU A N 1
ATOM 1832 C CA . LEU A 1 243 ? 8.977 -2.490 -7.043 1.00 52.34 243 LEU A CA 1
ATOM 1833 C C . LEU A 1 243 ? 9.447 -1.222 -7.777 1.00 52.34 243 LEU A C 1
ATOM 1835 O O . LEU A 1 243 ? 9.512 -0.148 -7.190 1.00 52.34 243 LEU A O 1
ATOM 1839 N N . HIS A 1 244 ? 9.736 -1.334 -9.071 1.00 45.47 244 HIS A N 1
ATOM 1840 C CA . HIS A 1 244 ? 10.407 -0.307 -9.881 1.00 45.47 244 HIS A CA 1
ATOM 1841 C C . HIS A 1 244 ? 9.720 1.058 -10.012 1.00 45.47 244 HIS A C 1
ATOM 1843 O O . HIS A 1 244 ? 10.389 2.086 -10.100 1.00 45.47 244 HIS A O 1
ATOM 1849 N N . GLU A 1 245 ? 8.388 1.106 -9.967 1.00 43.09 245 GLU A N 1
ATOM 1850 C CA . GLU A 1 245 ? 7.633 2.374 -9.929 1.00 43.09 245 GLU A CA 1
ATOM 1851 C C . GLU A 1 245 ? 7.846 3.131 -8.597 1.00 43.09 245 GLU A C 1
ATOM 1853 O O . GLU A 1 245 ? 7.456 4.288 -8.419 1.00 43.09 245 GLU A O 1
ATOM 1858 N N . HIS A 1 246 ? 8.536 2.490 -7.653 1.00 46.94 246 HIS A N 1
ATOM 1859 C CA . HIS A 1 246 ? 9.022 3.036 -6.400 1.00 46.94 246 HIS A CA 1
ATOM 1860 C C . HIS A 1 246 ? 10.554 3.205 -6.395 1.00 46.94 246 HIS A C 1
ATOM 1862 O O . HIS A 1 246 ? 11.144 3.308 -5.326 1.00 46.94 246 HIS A O 1
ATOM 1868 N N . ASN A 1 247 ? 11.212 3.360 -7.551 1.00 40.53 247 ASN A N 1
ATOM 1869 C CA . ASN A 1 247 ? 12.562 3.954 -7.610 1.00 40.53 247 ASN A CA 1
ATOM 1870 C C . ASN A 1 247 ? 12.585 5.354 -6.980 1.00 40.53 247 ASN A C 1
ATOM 1872 O O . ASN A 1 247 ? 13.548 5.729 -6.319 1.00 40.53 247 ASN A O 1
ATOM 1876 N N . SER A 1 248 ? 11.462 6.077 -7.058 1.00 48.84 248 SER A N 1
ATOM 1877 C CA . SER A 1 248 ? 11.259 7.274 -6.247 1.00 48.84 248 SER A CA 1
ATOM 1878 C C . SER A 1 248 ? 11.310 6.969 -4.749 1.00 48.84 248 SER A C 1
ATOM 1880 O O . SER A 1 248 ? 11.729 7.821 -3.993 1.00 48.84 248 SER A O 1
ATOM 1882 N N . PHE A 1 249 ? 10.931 5.776 -4.292 1.00 54.22 249 PHE A N 1
ATOM 1883 C CA . PHE A 1 249 ? 10.926 5.388 -2.885 1.00 54.22 249 PHE A CA 1
ATOM 1884 C C . PHE A 1 249 ? 12.284 4.981 -2.322 1.00 54.22 249 PHE A C 1
ATOM 1886 O O . PHE A 1 249 ? 12.572 5.370 -1.197 1.00 54.22 249 PHE A O 1
ATOM 1893 N N . VAL A 1 250 ? 13.100 4.217 -3.056 1.00 49.94 250 VAL A N 1
ATOM 1894 C CA . VAL A 1 250 ? 14.483 3.947 -2.622 1.00 49.94 250 VAL A CA 1
ATOM 1895 C C . VAL A 1 250 ? 15.243 5.270 -2.586 1.00 49.94 250 VAL A C 1
ATOM 1897 O O . VAL A 1 250 ? 15.711 5.637 -1.521 1.00 49.94 250 VAL A O 1
ATOM 1900 N N . ALA A 1 251 ? 15.155 6.086 -3.645 1.00 52.34 251 ALA A N 1
ATOM 1901 C CA . ALA A 1 251 ? 15.715 7.441 -3.653 1.00 52.34 251 ALA A CA 1
ATOM 1902 C C . ALA A 1 251 ? 15.151 8.347 -2.533 1.00 52.34 251 ALA A C 1
ATOM 1904 O O . ALA A 1 251 ? 15.870 9.145 -1.941 1.00 52.34 251 ALA A O 1
ATOM 1905 N N . ARG A 1 252 ? 13.864 8.219 -2.182 1.00 57.62 252 ARG A N 1
ATOM 1906 C CA . ARG A 1 252 ? 13.231 8.938 -1.055 1.00 57.62 252 ARG A CA 1
ATOM 1907 C C . ARG A 1 252 ? 13.656 8.393 0.311 1.00 57.62 252 ARG A C 1
ATOM 1909 O O . ARG A 1 252 ? 13.745 9.167 1.255 1.00 57.62 252 ARG A O 1
ATOM 1916 N N . SER A 1 253 ? 13.875 7.089 0.441 1.00 54.62 253 SER A N 1
ATOM 1917 C CA . SER A 1 253 ? 14.381 6.444 1.658 1.00 54.62 253 SER A CA 1
ATOM 1918 C C . SER A 1 253 ? 15.849 6.801 1.868 1.00 54.62 253 SER A C 1
ATOM 1920 O O . SER A 1 253 ? 16.236 7.121 2.990 1.00 54.62 253 SER A O 1
ATOM 1922 N N . ASP A 1 254 ? 16.611 6.881 0.776 1.00 56.88 254 ASP A N 1
ATOM 1923 C CA . ASP A 1 254 ? 17.966 7.417 0.734 1.00 56.88 254 ASP A CA 1
ATOM 1924 C C . ASP A 1 254 ? 17.941 8.883 1.176 1.00 56.88 254 ASP A C 1
ATOM 1926 O O . ASP A 1 254 ? 18.653 9.228 2.109 1.00 56.88 254 ASP A O 1
ATOM 1930 N N . CYS A 1 255 ? 17.028 9.717 0.657 1.00 55.66 255 CYS A N 1
ATOM 1931 C CA . CYS A 1 255 ? 16.828 11.090 1.149 1.00 55.66 255 CYS A CA 1
ATOM 1932 C C . CYS A 1 255 ? 16.339 11.186 2.608 1.00 55.66 255 CYS A C 1
ATOM 1934 O O . CYS A 1 255 ? 16.530 12.215 3.256 1.00 55.66 255 CYS A O 1
ATOM 1936 N N . ALA A 1 256 ? 15.673 10.157 3.141 1.00 55.50 256 ALA A N 1
ATOM 1937 C CA . ALA A 1 256 ? 15.247 10.133 4.539 1.00 55.50 256 ALA A CA 1
ATOM 1938 C C . ALA A 1 256 ? 16.432 9.898 5.487 1.00 55.50 256 ALA A C 1
ATOM 1940 O O . ALA A 1 256 ? 16.391 10.334 6.638 1.00 55.50 256 ALA A O 1
ATOM 1941 N N . ILE A 1 257 ? 17.460 9.182 5.026 1.00 50.75 257 ILE A N 1
ATOM 1942 C CA . ILE A 1 257 ? 18.632 8.800 5.821 1.00 50.75 257 ILE A CA 1
ATOM 1943 C C . ILE A 1 257 ? 19.825 9.725 5.551 1.00 50.75 257 ILE A C 1
ATOM 1945 O O . ILE A 1 257 ? 2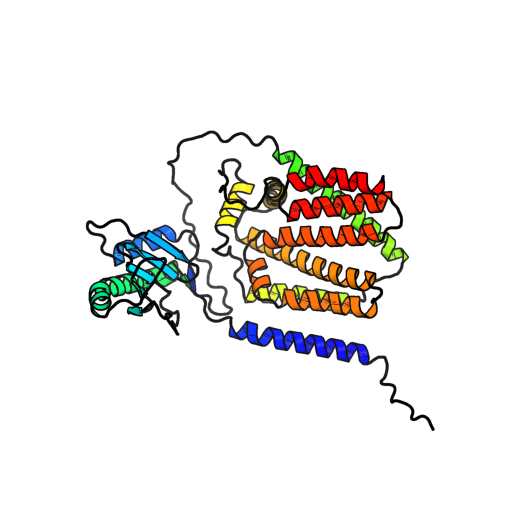0.534 10.074 6.497 1.00 50.75 257 ILE A O 1
ATOM 1949 N N . ASP A 1 258 ? 20.034 10.135 4.300 1.00 51.59 258 ASP A N 1
ATOM 1950 C CA . ASP A 1 258 ? 21.122 11.003 3.853 1.00 51.59 258 ASP A CA 1
ATOM 1951 C C . ASP A 1 258 ? 20.674 12.469 3.768 1.00 51.59 258 ASP A C 1
ATOM 1953 O O . ASP A 1 258 ? 19.875 12.875 2.923 1.00 51.59 258 ASP A O 1
ATOM 1957 N N . GLU A 1 259 ? 21.258 13.294 4.637 1.00 52.69 259 GLU A N 1
ATOM 1958 C CA . GLU A 1 259 ? 21.005 14.735 4.731 1.00 52.69 259 GLU A CA 1
ATOM 1959 C C . GLU A 1 259 ? 21.493 15.528 3.505 1.00 52.69 259 GLU A C 1
ATOM 1961 O O . GLU A 1 259 ? 21.166 16.707 3.371 1.00 52.69 259 GLU A O 1
ATOM 1966 N N . ARG A 1 260 ? 22.282 14.907 2.617 1.00 48.41 260 ARG A N 1
ATOM 1967 C CA . ARG A 1 260 ? 22.824 15.524 1.393 1.00 48.41 260 ARG A CA 1
ATOM 1968 C C . ARG A 1 260 ? 21.927 15.336 0.172 1.00 48.41 260 ARG A C 1
ATOM 1970 O O . ARG A 1 260 ? 22.216 15.902 -0.881 1.00 48.41 260 ARG A O 1
ATOM 1977 N N . CYS A 1 261 ? 20.864 14.548 0.296 1.00 50.97 261 CYS A N 1
ATOM 1978 C CA . CYS A 1 261 ? 19.937 14.288 -0.793 1.00 50.97 261 CYS A CA 1
ATOM 1979 C C . CYS A 1 261 ? 19.155 15.566 -1.141 1.00 50.97 261 CYS A C 1
ATOM 1981 O O . CYS A 1 261 ? 18.501 16.168 -0.288 1.00 50.97 261 CYS A O 1
ATOM 1983 N N . VAL A 1 262 ? 19.250 16.009 -2.396 1.00 48.22 262 VAL A N 1
ATOM 1984 C CA . VAL A 1 262 ? 18.502 17.166 -2.904 1.00 48.22 262 VAL A CA 1
ATOM 1985 C C . VAL A 1 262 ? 17.120 16.665 -3.316 1.00 48.22 262 VAL A C 1
ATOM 1987 O O . VAL A 1 262 ? 17.030 15.842 -4.224 1.00 48.22 262 VAL A O 1
ATOM 1990 N N . ASP A 1 263 ? 16.068 17.119 -2.623 1.00 50.84 263 ASP A N 1
ATOM 1991 C CA . ASP A 1 263 ? 14.681 16.702 -2.873 1.00 50.84 263 ASP A CA 1
ATOM 1992 C C . ASP A 1 263 ? 14.346 16.740 -4.372 1.00 50.84 263 ASP A C 1
ATOM 1994 O O . ASP A 1 263 ? 14.588 17.743 -5.047 1.00 50.84 263 ASP A O 1
ATOM 1998 N N . ASP A 1 264 ? 13.691 15.690 -4.871 1.00 42.91 264 ASP A N 1
ATOM 1999 C CA . ASP A 1 264 ? 12.893 15.810 -6.087 1.00 42.91 264 ASP A CA 1
ATOM 2000 C C . ASP A 1 264 ? 11.746 16.814 -5.800 1.00 42.91 264 ASP A C 1
ATOM 2002 O O . ASP A 1 264 ? 10.927 16.566 -4.898 1.00 42.91 264 ASP A O 1
ATOM 2006 N N . PRO A 1 265 ? 11.667 17.962 -6.509 1.00 37.47 265 PRO A N 1
ATOM 2007 C CA . PRO A 1 265 ? 10.672 19.014 -6.271 1.00 37.47 265 PRO A CA 1
ATOM 2008 C C . PRO A 1 265 ? 9.219 18.567 -6.514 1.00 37.47 265 PRO A C 1
ATOM 2010 O O . PRO A 1 265 ? 8.293 19.320 -6.220 1.00 37.47 265 PRO A O 1
ATOM 2013 N N . VAL A 1 266 ? 8.995 17.341 -7.001 1.00 36.62 266 VAL A N 1
ATOM 2014 C CA . VAL A 1 266 ? 7.667 16.728 -7.186 1.00 36.62 266 VAL A CA 1
ATOM 2015 C C . VAL A 1 266 ? 7.260 15.840 -5.988 1.00 36.62 266 VAL A C 1
ATOM 2017 O O . VAL A 1 266 ? 6.272 15.105 -6.034 1.00 36.62 266 VAL A O 1
ATOM 2020 N N . SER A 1 267 ? 8.001 15.874 -4.874 1.00 46.59 267 SER A N 1
ATOM 2021 C CA . SER A 1 267 ? 7.715 15.038 -3.702 1.00 46.59 267 SER A CA 1
ATOM 2022 C C . SER A 1 267 ? 6.370 15.386 -3.036 1.00 46.59 267 SER A C 1
ATOM 2024 O O . SER A 1 267 ? 6.207 16.376 -2.332 1.00 46.59 267 SER A O 1
ATOM 2026 N N . GLY A 1 268 ? 5.373 14.510 -3.203 1.00 46.59 268 GLY A N 1
ATOM 2027 C CA . GLY A 1 268 ? 4.067 14.605 -2.528 1.00 46.59 268 GLY A CA 1
ATOM 2028 C C . GLY A 1 268 ? 4.094 14.350 -1.010 1.00 46.59 268 GLY A C 1
ATOM 2029 O O . GLY A 1 268 ? 3.063 13.994 -0.449 1.00 46.59 268 GLY A O 1
ATOM 2030 N N . TRP A 1 269 ? 5.254 14.460 -0.350 1.00 51.44 269 TRP A N 1
ATOM 2031 C CA . TRP A 1 269 ? 5.473 14.063 1.044 1.00 51.44 269 TRP A CA 1
ATOM 2032 C C . TRP A 1 269 ? 6.281 15.131 1.784 1.00 51.44 269 TRP A C 1
ATOM 2034 O O . TRP A 1 269 ? 7.378 15.475 1.358 1.00 51.44 269 TRP A O 1
ATOM 2044 N N . SER A 1 270 ? 5.776 15.653 2.908 1.00 55.69 270 SER A N 1
ATOM 2045 C CA . SER A 1 270 ? 6.519 16.668 3.674 1.00 55.69 270 SER A CA 1
ATOM 2046 C C . SER A 1 270 ? 7.696 16.095 4.472 1.00 55.69 270 SER A C 1
ATOM 2048 O O . SER A 1 270 ? 7.675 14.923 4.871 1.00 55.69 270 SER A O 1
ATOM 2050 N N . PRO A 1 271 ? 8.652 16.967 4.850 1.00 57.34 271 PRO A N 1
ATOM 2051 C CA . PRO A 1 271 ? 9.769 16.641 5.737 1.00 57.34 271 PRO A CA 1
ATOM 2052 C C . PRO A 1 271 ? 9.399 15.905 7.038 1.00 57.34 271 PRO A C 1
ATOM 2054 O O . PRO A 1 271 ? 10.194 15.127 7.554 1.00 57.34 271 PRO A O 1
ATOM 2057 N N . THR A 1 272 ? 8.191 16.085 7.582 1.00 56.78 272 THR A N 1
ATOM 2058 C CA . THR A 1 272 ? 7.752 15.404 8.819 1.00 56.78 272 THR A CA 1
ATOM 2059 C C . THR A 1 272 ? 7.594 13.904 8.640 1.00 56.78 272 THR A C 1
ATOM 2061 O O . THR A 1 272 ? 7.943 13.130 9.531 1.00 56.78 272 THR A O 1
ATOM 2064 N N . ALA A 1 273 ? 7.034 13.494 7.500 1.00 57.50 273 ALA A N 1
ATOM 2065 C CA . ALA A 1 273 ? 6.820 12.088 7.197 1.00 57.50 273 ALA A CA 1
ATOM 2066 C C . ALA A 1 273 ? 8.169 11.389 6.999 1.00 57.50 273 ALA A C 1
ATOM 2068 O O . ALA A 1 273 ? 8.380 10.304 7.538 1.00 57.50 273 ALA A O 1
ATOM 2069 N N . PHE A 1 274 ? 9.109 12.079 6.345 1.00 61.09 274 PHE A N 1
ATOM 2070 C CA . PHE A 1 274 ? 10.502 11.656 6.240 1.00 61.09 274 PHE A CA 1
ATOM 2071 C C . PHE A 1 274 ? 11.186 11.538 7.600 1.00 61.09 274 PHE A C 1
ATOM 2073 O O . PHE A 1 274 ? 11.835 10.533 7.860 1.00 61.09 274 PHE A O 1
ATOM 2080 N N . ALA A 1 275 ? 10.992 12.495 8.508 1.00 63.78 275 ALA A N 1
ATOM 2081 C CA . ALA A 1 275 ? 11.616 12.469 9.828 1.00 63.78 275 ALA A CA 1
ATOM 2082 C C . ALA A 1 275 ? 11.103 11.319 10.721 1.00 63.78 275 ALA A C 1
ATOM 2084 O O . ALA A 1 275 ? 11.893 10.662 11.403 1.00 63.78 275 ALA A O 1
ATOM 2085 N N . GLY A 1 276 ? 9.792 11.044 10.704 1.00 63.66 276 GLY A N 1
ATOM 2086 C CA . GLY A 1 276 ? 9.215 9.890 11.404 1.00 63.66 276 GLY A CA 1
ATOM 2087 C C . GLY A 1 276 ? 9.688 8.557 10.816 1.00 63.66 276 GLY A C 1
ATOM 2088 O O . GLY A 1 276 ? 9.976 7.617 11.555 1.00 63.66 276 GLY A O 1
ATOM 2089 N N . TYR A 1 277 ? 9.833 8.500 9.492 1.00 65.31 277 TYR A N 1
ATOM 2090 C CA . TYR A 1 277 ? 10.349 7.329 8.796 1.00 65.31 277 TYR A CA 1
ATOM 2091 C C . TYR A 1 277 ? 11.843 7.107 9.044 1.00 65.31 277 TYR A C 1
ATOM 2093 O O . TYR A 1 277 ? 12.243 5.982 9.324 1.00 65.31 277 TYR A O 1
ATOM 2101 N N . ARG A 1 278 ? 12.650 8.177 9.063 1.00 67.38 278 ARG A N 1
ATOM 2102 C CA . ARG A 1 278 ? 14.070 8.153 9.443 1.00 67.38 278 ARG A CA 1
ATOM 2103 C C . ARG A 1 278 ? 14.254 7.492 10.801 1.00 67.38 278 ARG A C 1
ATOM 2105 O O . ARG A 1 278 ? 15.084 6.605 10.917 1.00 67.38 278 ARG A O 1
ATOM 2112 N N . LEU A 1 279 ? 13.450 7.855 11.804 1.00 68.69 279 LEU A N 1
ATOM 2113 C CA . LEU A 1 279 ? 13.530 7.245 13.138 1.00 68.69 279 LEU A CA 1
ATOM 2114 C C . LEU A 1 279 ? 13.325 5.724 13.086 1.00 68.69 279 LEU A C 1
ATOM 2116 O O . LEU A 1 279 ? 14.023 4.969 13.761 1.00 68.69 279 LEU A O 1
ATOM 2120 N N . LEU A 1 280 ? 12.398 5.270 12.247 1.00 70.25 280 LEU A N 1
ATOM 2121 C CA . LEU A 1 280 ? 12.095 3.855 12.099 1.00 70.25 280 LEU A CA 1
ATOM 2122 C C . LEU A 1 280 ? 13.163 3.114 11.279 1.00 70.25 280 LEU A C 1
ATOM 2124 O O . LEU A 1 280 ? 13.558 2.012 11.649 1.00 70.25 280 LEU A O 1
ATOM 2128 N N . LEU A 1 281 ? 13.687 3.745 10.228 1.00 69.44 281 LEU A N 1
ATOM 2129 C CA . LEU A 1 281 ? 14.784 3.214 9.424 1.00 69.44 281 LEU A CA 1
ATOM 2130 C C . LEU A 1 281 ? 16.111 3.177 10.176 1.00 69.44 281 LEU A C 1
ATOM 2132 O O . LEU A 1 281 ? 16.855 2.223 10.019 1.00 69.44 281 LEU A O 1
ATOM 2136 N N . THR A 1 282 ? 16.388 4.138 11.059 1.00 72.81 282 THR A N 1
ATOM 2137 C CA . THR A 1 282 ? 17.582 4.093 11.920 1.00 72.81 282 THR A CA 1
ATOM 2138 C C . THR A 1 282 ? 17.550 2.945 12.928 1.00 72.81 282 THR A C 1
ATOM 2140 O O . THR A 1 282 ? 18.588 2.584 13.476 1.00 72.81 282 THR A O 1
ATOM 2143 N N . ALA A 1 283 ? 16.372 2.368 13.186 1.00 74.62 283 ALA A N 1
ATOM 2144 C CA . ALA A 1 283 ? 16.211 1.240 14.096 1.00 74.62 283 ALA A CA 1
ATOM 2145 C C . ALA A 1 283 ? 16.415 -0.128 13.417 1.00 74.62 283 ALA A C 1
ATOM 2147 O O . ALA A 1 283 ? 16.431 -1.145 14.113 1.00 74.62 283 ALA A O 1
ATOM 2148 N N . ILE A 1 284 ? 16.555 -0.175 12.088 1.00 73.19 284 ILE A N 1
ATOM 2149 C CA . ILE A 1 284 ? 16.741 -1.411 11.320 1.00 73.19 284 ILE A CA 1
ATOM 2150 C C . ILE A 1 284 ? 17.962 -1.303 10.393 1.00 73.19 284 ILE A C 1
ATOM 2152 O O . ILE A 1 284 ? 18.350 -0.200 10.019 1.00 73.19 284 ILE A O 1
ATOM 2156 N N . PRO A 1 285 ? 18.590 -2.422 9.993 1.00 72.25 285 PRO A N 1
ATOM 2157 C CA . PRO A 1 285 ? 19.629 -2.382 8.969 1.00 72.25 285 PRO A CA 1
ATOM 2158 C C . PRO A 1 285 ? 19.048 -1.838 7.659 1.00 72.25 285 PRO A C 1
ATOM 2160 O O . PRO A 1 285 ? 17.997 -2.304 7.211 1.00 72.25 285 PRO A O 1
ATOM 2163 N N . TYR A 1 286 ? 19.719 -0.857 7.051 1.00 67.38 286 TYR A N 1
ATOM 2164 C CA . TYR A 1 286 ? 19.283 -0.258 5.789 1.00 67.38 286 TYR A CA 1
ATOM 2165 C C . TYR A 1 286 ? 19.659 -1.149 4.601 1.00 67.38 286 TYR A C 1
ATOM 2167 O O . TYR A 1 286 ? 20.546 -0.850 3.809 1.00 67.38 286 TYR A O 1
ATOM 2175 N N . GLU A 1 287 ? 18.989 -2.294 4.520 1.00 67.00 287 GLU A N 1
ATOM 2176 C CA . GLU A 1 287 ? 19.136 -3.268 3.446 1.00 67.00 287 GLU A CA 1
ATOM 2177 C C . GLU A 1 287 ? 17.755 -3.598 2.870 1.00 67.00 287 GLU A C 1
ATOM 2179 O O . GLU A 1 287 ? 16.758 -3.697 3.595 1.00 67.00 287 GLU A O 1
ATOM 2184 N N . VAL A 1 288 ? 17.696 -3.840 1.561 1.00 65.75 288 VAL A N 1
ATOM 2185 C CA . VAL A 1 288 ? 16.463 -4.159 0.818 1.00 65.75 288 VAL A CA 1
ATOM 2186 C C . VAL A 1 288 ? 15.581 -5.237 1.487 1.00 65.75 288 VAL A C 1
ATOM 2188 O O . VAL A 1 288 ? 14.362 -5.036 1.587 1.00 65.75 288 VAL A O 1
ATOM 2191 N N . PRO A 1 289 ? 16.129 -6.356 2.012 1.00 72.31 289 PRO A N 1
ATOM 2192 C CA . PRO A 1 289 ? 15.312 -7.371 2.674 1.00 72.31 289 PRO A CA 1
ATOM 2193 C C . PRO A 1 289 ? 14.639 -6.860 3.954 1.00 72.31 289 PRO A C 1
ATOM 2195 O O . PRO A 1 289 ? 13.515 -7.258 4.266 1.00 72.31 289 PRO A O 1
ATOM 2198 N N . TRP A 1 290 ? 15.301 -5.976 4.704 1.00 77.38 290 TRP A N 1
ATOM 2199 C CA . TRP A 1 290 ? 14.762 -5.396 5.935 1.00 77.38 290 TRP A CA 1
ATOM 2200 C C . TRP A 1 290 ? 13.660 -4.377 5.653 1.00 77.38 290 TRP A C 1
ATOM 2202 O O . TRP A 1 290 ? 12.633 -4.404 6.332 1.00 77.38 290 TRP A O 1
ATOM 2212 N N . LEU A 1 291 ? 13.812 -3.565 4.605 1.00 75.25 291 LEU A N 1
ATOM 2213 C CA . LEU A 1 291 ? 12.772 -2.637 4.146 1.00 75.25 291 LEU A CA 1
ATOM 2214 C C . LEU A 1 291 ? 11.505 -3.377 3.694 1.00 75.25 291 LEU A C 1
ATOM 2216 O O . LEU A 1 291 ? 10.390 -3.006 4.065 1.00 75.25 291 LEU A O 1
ATOM 2220 N N . SER A 1 292 ? 11.668 -4.482 2.963 1.00 79.56 292 SER A N 1
ATOM 2221 C CA . SER A 1 292 ? 10.547 -5.321 2.520 1.00 79.56 292 SER A CA 1
ATOM 2222 C C . SER A 1 292 ? 9.826 -5.983 3.701 1.00 79.56 292 SER A C 1
ATOM 2224 O O . SER A 1 292 ? 8.599 -5.970 3.778 1.00 79.56 292 SER A O 1
ATOM 2226 N N . ARG A 1 293 ? 10.576 -6.505 4.685 1.00 86.00 293 ARG A N 1
ATOM 2227 C CA . ARG A 1 293 ? 10.001 -7.059 5.928 1.00 86.00 293 ARG A CA 1
ATOM 2228 C C . ARG A 1 293 ? 9.243 -6.006 6.724 1.00 86.00 293 ARG A C 1
ATOM 2230 O O . ARG A 1 293 ? 8.171 -6.292 7.248 1.00 86.00 293 ARG A O 1
ATOM 2237 N N . LEU A 1 294 ? 9.792 -4.800 6.819 1.00 84.31 294 LEU A N 1
ATOM 2238 C CA . LEU A 1 294 ? 9.135 -3.692 7.489 1.00 84.31 294 LEU A CA 1
ATOM 2239 C C . LEU A 1 294 ? 7.816 -3.324 6.794 1.00 84.31 294 LEU A C 1
ATOM 2241 O O . LEU A 1 294 ? 6.797 -3.191 7.467 1.00 84.31 294 LEU A O 1
ATOM 2245 N N . SER A 1 295 ? 7.810 -3.216 5.464 1.00 84.94 295 SER A N 1
ATOM 2246 C CA . SER A 1 295 ? 6.595 -2.938 4.687 1.00 84.94 295 SER A CA 1
ATOM 2247 C C . SER A 1 295 ? 5.519 -4.015 4.898 1.00 84.94 295 SER A C 1
ATOM 2249 O O . SER A 1 295 ? 4.346 -3.696 5.127 1.00 84.94 295 SER A O 1
ATOM 2251 N N . LEU A 1 296 ? 5.920 -5.289 4.969 1.00 90.38 296 LEU A N 1
ATOM 2252 C CA . LEU A 1 296 ? 5.031 -6.398 5.321 1.00 90.38 296 LEU A CA 1
ATOM 2253 C C . LEU A 1 296 ? 4.465 -6.270 6.747 1.00 90.38 296 LEU A C 1
ATOM 2255 O O . LEU A 1 296 ? 3.264 -6.452 6.952 1.00 90.38 296 LEU A O 1
ATOM 2259 N N . ILE A 1 297 ? 5.299 -5.929 7.735 1.00 90.62 297 ILE A N 1
ATOM 2260 C CA . ILE A 1 297 ? 4.865 -5.712 9.127 1.00 90.62 297 ILE A CA 1
ATOM 2261 C C . ILE A 1 297 ? 3.863 -4.556 9.210 1.00 90.62 297 ILE A C 1
ATOM 2263 O O . ILE A 1 297 ? 2.830 -4.681 9.867 1.00 90.62 297 ILE A O 1
ATOM 2267 N N . LEU A 1 298 ? 4.134 -3.445 8.528 1.00 88.56 298 LEU A N 1
ATOM 2268 C CA . LEU A 1 298 ? 3.228 -2.299 8.482 1.00 88.56 298 LEU A CA 1
ATOM 2269 C C . LEU A 1 298 ? 1.898 -2.659 7.806 1.00 88.56 298 LEU A C 1
ATOM 2271 O O . LEU A 1 298 ? 0.842 -2.287 8.306 1.00 88.56 298 LEU A O 1
ATOM 2275 N N . SER A 1 299 ? 1.928 -3.484 6.760 1.00 91.81 299 SER A N 1
ATOM 2276 C CA . SER A 1 299 ? 0.712 -3.988 6.106 1.00 91.81 299 SER A CA 1
ATOM 2277 C C . SER A 1 299 ? -0.113 -4.904 7.022 1.00 91.81 299 SER A C 1
ATOM 2279 O O . SER A 1 299 ? -1.343 -4.895 6.983 1.00 91.81 299 SER A O 1
ATOM 2281 N N . LEU A 1 300 ? 0.532 -5.680 7.901 1.00 94.81 300 LEU A N 1
ATOM 2282 C CA . LEU A 1 300 ? -0.171 -6.443 8.940 1.00 94.81 300 LEU A CA 1
ATOM 2283 C C . LEU A 1 300 ? -0.838 -5.522 9.966 1.00 94.81 300 LEU A C 1
ATOM 2285 O O . LEU A 1 300 ? -1.970 -5.785 10.382 1.00 94.81 300 LEU A O 1
ATOM 2289 N N . ILE A 1 301 ? -0.157 -4.443 10.359 1.00 92.31 301 ILE A N 1
ATOM 2290 C CA . ILE A 1 301 ? -0.724 -3.416 11.238 1.00 92.31 301 ILE A CA 1
ATOM 2291 C C . ILE A 1 301 ? -1.946 -2.777 10.567 1.00 92.31 301 ILE A C 1
ATOM 2293 O O . ILE A 1 301 ? -2.990 -2.678 11.211 1.00 92.31 301 ILE A O 1
ATOM 2297 N N . ASP A 1 302 ? -1.871 -2.450 9.277 1.00 92.50 302 ASP A N 1
ATOM 2298 C CA . ASP A 1 302 ? -3.006 -1.945 8.498 1.00 92.50 302 ASP A CA 1
ATOM 2299 C C . ASP A 1 302 ? -4.206 -2.884 8.515 1.00 92.50 302 ASP A C 1
ATOM 2301 O O . ASP A 1 302 ? -5.323 -2.447 8.772 1.00 92.50 302 ASP A O 1
ATOM 2305 N N . LEU A 1 303 ? -4.009 -4.185 8.288 1.00 94.25 303 LEU A N 1
ATOM 2306 C CA . LEU A 1 303 ? -5.115 -5.146 8.328 1.00 94.25 303 LEU A CA 1
ATOM 2307 C C . LEU A 1 303 ? -5.792 -5.171 9.705 1.00 94.25 303 LEU A C 1
ATOM 2309 O O . LEU A 1 303 ? -7.022 -5.219 9.800 1.00 94.25 303 LEU A O 1
ATOM 2313 N N . VAL A 1 304 ? -5.008 -5.100 10.782 1.00 95.25 304 VAL A N 1
ATOM 2314 C CA . VAL A 1 304 ? -5.534 -5.055 12.153 1.00 95.25 304 VAL A CA 1
ATOM 2315 C C . VAL A 1 304 ? -6.274 -3.743 12.425 1.00 95.25 304 VAL A C 1
ATOM 2317 O O . VAL A 1 304 ? -7.337 -3.757 13.054 1.00 95.25 304 VAL A O 1
ATOM 2320 N N . LEU A 1 305 ? -5.759 -2.610 11.949 1.00 92.44 305 LEU A N 1
ATOM 2321 C CA . LEU A 1 305 ? -6.413 -1.311 12.091 1.00 92.44 305 LEU A CA 1
ATOM 2322 C C . LEU A 1 305 ? -7.712 -1.248 11.275 1.00 92.44 305 LEU A C 1
ATOM 2324 O O . LEU A 1 305 ? -8.727 -0.786 11.801 1.00 92.44 305 LEU A O 1
ATOM 2328 N N . ALA A 1 306 ? -7.736 -1.806 10.066 1.00 92.88 306 ALA A N 1
ATOM 2329 C CA . ALA A 1 306 ? -8.910 -1.856 9.201 1.00 92.88 306 ALA A CA 1
ATOM 2330 C C . ALA A 1 306 ? -10.005 -2.734 9.818 1.00 92.88 306 ALA A C 1
ATOM 2332 O O . ALA A 1 306 ? -11.170 -2.328 9.892 1.00 92.88 306 ALA A O 1
ATOM 2333 N N . TRP A 1 307 ? -9.620 -3.899 10.355 1.00 95.94 307 TRP A N 1
ATOM 2334 C CA . TRP A 1 307 ? -10.494 -4.742 11.170 1.00 95.94 307 TRP A CA 1
ATOM 2335 C C . TRP A 1 307 ? -11.090 -3.960 12.341 1.00 95.94 307 TRP A C 1
ATOM 2337 O O . TRP A 1 307 ? -12.311 -3.930 12.526 1.00 95.94 307 TRP A O 1
ATOM 2347 N N . ALA A 1 308 ? -10.233 -3.308 13.133 1.00 92.94 308 ALA A N 1
ATOM 2348 C CA . ALA A 1 308 ? -10.645 -2.574 14.319 1.00 92.94 308 ALA A CA 1
ATOM 2349 C C . ALA A 1 308 ? -11.579 -1.412 13.964 1.00 92.94 308 ALA A C 1
ATOM 2351 O O . ALA A 1 308 ? -12.557 -1.183 14.684 1.00 92.94 308 ALA A O 1
ATOM 2352 N N . LEU A 1 309 ? -11.310 -0.710 12.862 1.00 92.75 309 LEU A N 1
ATOM 2353 C CA . LEU A 1 309 ? -12.090 0.416 12.367 1.00 92.75 309 LEU A CA 1
ATOM 2354 C C . LEU A 1 309 ? -13.477 -0.041 11.923 1.00 92.75 309 LEU A C 1
ATOM 2356 O O . LEU A 1 309 ? -14.468 0.413 12.495 1.00 92.75 309 LEU A O 1
ATOM 2360 N N . ALA A 1 310 ? -13.566 -1.001 10.999 1.00 93.06 310 ALA A N 1
ATOM 2361 C CA . ALA A 1 310 ? -14.839 -1.543 10.521 1.00 93.06 310 ALA A CA 1
ATOM 2362 C C . ALA A 1 310 ? -15.691 -2.089 11.680 1.00 93.06 310 ALA A C 1
ATOM 2364 O O . ALA A 1 310 ? -16.873 -1.754 11.828 1.00 93.06 310 ALA A O 1
ATOM 2365 N N . ARG A 1 311 ? -15.064 -2.849 12.585 1.00 92.62 311 ARG A N 1
ATOM 2366 C CA . ARG A 1 311 ? -15.711 -3.374 13.790 1.00 92.62 311 ARG A CA 1
ATOM 2367 C C . ARG A 1 311 ? -16.229 -2.255 14.697 1.00 92.62 311 ARG A C 1
ATOM 2369 O O . ARG A 1 311 ? -17.363 -2.309 15.177 1.00 92.62 311 ARG A O 1
ATOM 2376 N N . THR A 1 312 ? -15.414 -1.237 14.957 1.00 90.38 312 THR A N 1
ATOM 2377 C CA . THR A 1 312 ? -15.750 -0.127 15.863 1.00 90.38 312 THR A CA 1
ATOM 2378 C C . THR A 1 312 ? -16.815 0.797 15.272 1.00 90.38 312 THR A C 1
ATOM 2380 O O . THR A 1 312 ? -17.645 1.315 16.029 1.00 90.38 312 THR A O 1
ATOM 2383 N N . THR A 1 313 ? -16.846 0.965 13.951 1.00 91.75 313 THR A N 1
ATOM 2384 C CA . THR A 1 313 ? -17.887 1.697 13.217 1.00 91.75 313 THR A CA 1
ATOM 2385 C C . THR A 1 313 ? -19.235 0.996 13.330 1.00 91.75 313 THR A C 1
ATOM 2387 O O . THR A 1 313 ? -20.206 1.612 13.761 1.00 91.75 313 THR A O 1
ATOM 2390 N N . MET A 1 314 ? -19.303 -0.316 13.086 1.00 91.69 314 MET A N 1
ATOM 2391 C CA . MET A 1 314 ? -20.559 -1.065 13.243 1.00 91.69 314 MET A CA 1
ATOM 2392 C C . MET A 1 314 ? -21.085 -1.055 14.682 1.00 91.69 314 MET A C 1
ATOM 2394 O O . MET A 1 314 ? -22.296 -1.004 14.906 1.00 91.69 314 MET A O 1
ATOM 2398 N N . LEU A 1 315 ? -20.187 -1.055 15.672 1.00 89.00 315 LEU A N 1
ATOM 2399 C CA . LEU A 1 315 ? -20.571 -0.863 17.071 1.00 89.00 315 LEU A CA 1
ATOM 2400 C C . LEU A 1 315 ? -21.137 0.540 17.334 1.00 89.00 315 LEU A C 1
ATOM 2402 O O . LEU A 1 315 ? -22.106 0.648 18.080 1.00 89.00 315 LEU A O 1
ATOM 2406 N N . ALA A 1 316 ? -20.575 1.587 16.717 1.00 87.00 316 ALA A N 1
ATOM 2407 C CA . ALA A 1 316 ? -21.107 2.955 16.800 1.00 87.00 316 ALA A CA 1
ATOM 2408 C C . ALA A 1 316 ? -22.528 3.046 16.253 1.00 87.00 316 ALA A C 1
ATOM 2410 O O . ALA A 1 316 ? -23.390 3.668 16.860 1.00 87.00 316 ALA A O 1
ATOM 2411 N N . LEU A 1 317 ? -22.767 2.385 15.121 1.00 90.44 317 LEU A N 1
ATOM 2412 C CA . LEU A 1 317 ? -24.052 2.382 14.427 1.00 90.44 317 LEU A CA 1
ATOM 2413 C C . LEU A 1 317 ? -25.122 1.532 15.138 1.00 90.44 317 LEU A C 1
ATOM 2415 O O . LEU A 1 317 ? -26.188 1.284 14.578 1.00 90.44 317 LEU A O 1
ATOM 2419 N N . GLY A 1 318 ? -24.845 1.021 16.345 1.00 90.00 318 GLY A N 1
ATOM 2420 C CA . GLY A 1 318 ? -25.780 0.178 17.090 1.00 90.00 318 GLY A CA 1
ATOM 2421 C C . GLY A 1 318 ? -25.998 -1.196 16.450 1.00 90.00 318 GLY A C 1
ATOM 2422 O O . GLY A 1 318 ? -27.018 -1.841 16.692 1.00 90.00 318 GLY A O 1
ATOM 2423 N N . ARG A 1 319 ? -25.048 -1.677 15.635 1.00 91.00 319 ARG A N 1
ATOM 2424 C CA . ARG A 1 319 ? -25.116 -2.965 14.923 1.00 91.00 319 ARG A CA 1
ATOM 2425 C C . ARG A 1 319 ? -24.077 -3.973 15.455 1.00 91.00 319 ARG A C 1
ATOM 2427 O O . ARG A 1 319 ? -23.284 -4.503 14.676 1.00 91.00 319 ARG A O 1
ATOM 2434 N N . PRO A 1 320 ? -24.081 -4.328 16.758 1.00 88.31 320 PRO A N 1
ATOM 2435 C CA . PRO A 1 320 ? -23.043 -5.177 17.352 1.00 88.31 320 PRO A CA 1
ATOM 2436 C C . PRO A 1 320 ? -22.977 -6.583 16.748 1.00 88.31 320 PRO A C 1
ATOM 2438 O O . PRO A 1 320 ? -21.903 -7.172 16.689 1.00 88.31 320 PRO A O 1
ATOM 2441 N N . ARG A 1 321 ? -24.105 -7.106 16.246 1.00 84.06 321 ARG A N 1
ATOM 2442 C CA . ARG A 1 321 ? -24.160 -8.419 15.583 1.00 84.06 321 ARG A CA 1
ATOM 2443 C C . ARG A 1 321 ? -23.384 -8.463 14.265 1.00 84.06 321 ARG A C 1
ATOM 2445 O O . ARG A 1 321 ? -22.950 -9.535 13.871 1.00 84.06 321 ARG A O 1
ATOM 2452 N N . LEU A 1 322 ? -23.215 -7.319 13.602 1.00 89.38 322 LEU A N 1
ATOM 2453 C CA . LEU A 1 322 ? -22.521 -7.212 12.318 1.00 89.38 322 LEU A CA 1
ATOM 2454 C C . LEU A 1 322 ? -21.061 -6.771 12.471 1.00 89.38 322 LEU A C 1
ATOM 2456 O O . LEU A 1 322 ? -20.323 -6.785 11.497 1.00 89.38 322 LEU A O 1
ATOM 2460 N N . ALA A 1 323 ? -20.627 -6.391 13.676 1.00 90.12 323 ALA A N 1
ATOM 2461 C CA . ALA A 1 323 ? -19.298 -5.827 13.891 1.00 90.12 323 ALA A CA 1
ATOM 2462 C C . ALA A 1 323 ? -18.164 -6.809 13.563 1.00 90.12 323 ALA A C 1
ATOM 2464 O O . ALA A 1 323 ? -17.217 -6.431 12.881 1.00 90.12 323 ALA A O 1
ATOM 2465 N N . SER A 1 324 ? -18.286 -8.066 14.003 1.00 89.94 324 SER A N 1
ATOM 2466 C CA . SER A 1 324 ? -17.303 -9.114 13.694 1.00 89.94 324 SER A CA 1
ATOM 2467 C C . SER A 1 324 ? -17.288 -9.453 12.201 1.00 89.94 324 SER A C 1
ATOM 2469 O O . SER A 1 324 ? -16.214 -9.574 11.619 1.00 89.94 324 SER A O 1
ATOM 2471 N N . ILE A 1 325 ? -18.468 -9.536 11.574 1.00 89.19 325 ILE A N 1
ATOM 2472 C CA . ILE A 1 325 ? -18.603 -9.824 10.140 1.00 89.19 325 ILE A CA 1
ATOM 2473 C C . ILE A 1 325 ? -17.952 -8.710 9.321 1.00 89.19 325 ILE A C 1
ATOM 2475 O O . ILE A 1 325 ? -17.134 -9.001 8.459 1.00 89.19 325 ILE A O 1
ATOM 2479 N N . ALA A 1 326 ? -18.260 -7.446 9.620 1.00 91.00 326 ALA A N 1
ATOM 2480 C CA . ALA A 1 326 ? -17.679 -6.304 8.922 1.00 91.00 326 ALA A CA 1
ATOM 2481 C C . ALA A 1 326 ? -16.152 -6.281 9.062 1.00 91.00 326 ALA A C 1
ATOM 2483 O O . ALA A 1 326 ? -15.458 -6.219 8.056 1.00 91.00 326 ALA A O 1
ATOM 2484 N N . GLY A 1 327 ? -15.632 -6.418 10.288 1.0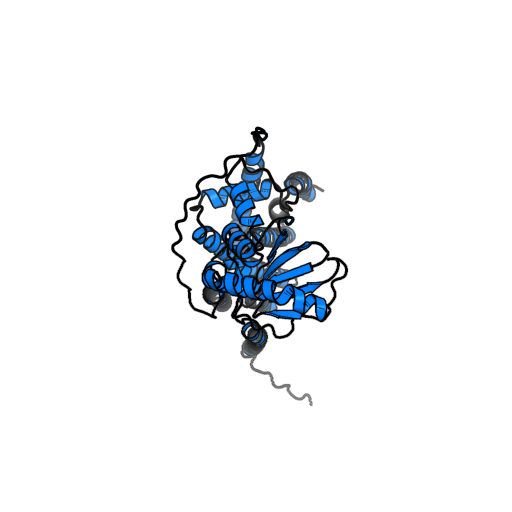0 92.94 327 GLY A N 1
ATOM 2485 C CA . GLY A 1 327 ? -14.190 -6.451 10.529 1.00 92.94 327 GLY A CA 1
ATOM 2486 C C . GLY A 1 327 ? -13.487 -7.570 9.761 1.00 92.94 327 GLY A C 1
ATOM 2487 O O . GLY A 1 327 ? -12.506 -7.316 9.069 1.00 92.94 327 GLY A O 1
ATOM 2488 N N . LEU A 1 328 ? -13.982 -8.806 9.864 1.00 93.25 328 LEU A N 1
ATOM 2489 C CA . LEU A 1 328 ? -13.349 -9.959 9.220 1.00 93.25 328 LEU A CA 1
ATOM 2490 C C . LEU A 1 328 ? -13.508 -9.940 7.697 1.00 93.25 328 LEU A C 1
ATOM 2492 O O . LEU A 1 328 ? -12.578 -10.325 7.000 1.00 93.25 328 LEU A O 1
ATOM 2496 N N . THR A 1 329 ? -14.623 -9.427 7.173 1.00 87.94 329 THR A N 1
ATOM 2497 C CA . THR A 1 329 ? -14.817 -9.259 5.723 1.00 87.94 329 THR A CA 1
ATOM 2498 C C . THR A 1 329 ? -13.862 -8.210 5.162 1.00 87.94 329 THR A C 1
ATOM 2500 O O . THR A 1 329 ? -13.245 -8.452 4.131 1.00 87.94 329 THR A O 1
ATOM 2503 N N . THR A 1 330 ? -13.675 -7.076 5.850 1.00 91.44 330 THR A N 1
ATOM 2504 C CA . THR A 1 330 ? -12.692 -6.057 5.449 1.00 91.44 330 THR A CA 1
ATOM 2505 C C . THR A 1 330 ? -11.285 -6.644 5.375 1.00 91.44 330 THR A C 1
ATOM 2507 O O . THR A 1 330 ? -10.612 -6.468 4.362 1.00 91.44 330 THR A O 1
ATOM 2510 N N . VAL A 1 331 ? -10.856 -7.389 6.403 1.00 93.94 331 VAL A N 1
ATOM 2511 C CA . VAL A 1 331 ? -9.545 -8.056 6.374 1.00 93.94 331 VAL A CA 1
ATOM 2512 C C . VAL A 1 331 ? -9.485 -9.070 5.259 1.00 93.94 331 VAL A C 1
ATOM 2514 O O . VAL A 1 331 ? -8.499 -9.090 4.549 1.00 93.94 331 VAL A O 1
ATOM 2517 N N . ALA A 1 332 ? -10.508 -9.899 5.082 1.00 86.62 332 ALA A N 1
ATOM 2518 C CA . ALA A 1 332 ? -10.474 -10.944 4.075 1.00 86.62 332 ALA A CA 1
ATOM 2519 C C . ALA A 1 332 ? -10.401 -10.371 2.652 1.00 86.62 332 ALA A C 1
ATOM 2521 O O . ALA A 1 332 ? -9.634 -10.878 1.846 1.00 86.62 332 ALA A O 1
ATOM 2522 N N . ILE A 1 333 ? -11.110 -9.275 2.360 1.00 84.75 333 ILE A N 1
ATOM 2523 C CA . ILE A 1 333 ? -10.989 -8.570 1.077 1.00 84.75 333 ILE A CA 1
ATOM 2524 C C . ILE A 1 333 ? -9.550 -8.088 0.871 1.00 84.75 333 ILE A C 1
ATOM 2526 O O . ILE A 1 333 ? -8.961 -8.392 -0.158 1.00 84.75 333 ILE A O 1
ATOM 2530 N N . LEU A 1 334 ? -8.965 -7.383 1.845 1.00 86.62 334 LEU A N 1
ATOM 2531 C CA . LEU A 1 334 ? -7.609 -6.831 1.725 1.00 86.62 334 LEU A CA 1
ATOM 2532 C C . LEU A 1 334 ? -6.529 -7.926 1.696 1.00 86.62 334 LEU A C 1
ATOM 2534 O O . LEU A 1 334 ? -5.650 -7.912 0.842 1.00 86.62 334 LEU A O 1
ATOM 2538 N N . ALA A 1 335 ? -6.632 -8.910 2.587 1.00 88.56 335 ALA A N 1
ATOM 2539 C CA . ALA A 1 335 ? -5.730 -10.051 2.715 1.00 88.56 335 ALA A CA 1
ATOM 2540 C C . ALA A 1 335 ? -5.709 -10.936 1.469 1.00 88.56 335 ALA A C 1
ATOM 2542 O O . ALA A 1 335 ? -4.741 -11.663 1.269 1.00 88.56 335 ALA A O 1
ATOM 2543 N N . LEU A 1 336 ? -6.763 -10.893 0.652 1.00 83.06 336 LEU A N 1
ATOM 2544 C CA . LEU A 1 336 ? -6.880 -11.653 -0.587 1.00 83.06 336 LEU A CA 1
ATOM 2545 C C . LEU A 1 336 ? -6.683 -10.793 -1.845 1.00 83.06 336 LEU A C 1
ATOM 2547 O O . LEU A 1 336 ? -6.774 -11.313 -2.955 1.00 83.06 336 LEU A O 1
ATOM 2551 N N . HIS A 1 337 ? -6.426 -9.492 -1.695 1.00 76.69 337 HIS A N 1
ATOM 2552 C CA . HIS A 1 337 ? -6.308 -8.576 -2.821 1.00 76.69 337 HIS A CA 1
ATOM 2553 C C . HIS A 1 337 ? -4.864 -8.546 -3.359 1.00 76.69 337 HIS A C 1
ATOM 2555 O O . HIS A 1 337 ? -3.964 -8.107 -2.639 1.00 76.69 337 HIS A O 1
ATOM 2561 N N . PRO A 1 338 ? -4.612 -8.889 -4.639 1.00 72.25 338 PRO A N 1
ATOM 2562 C CA . PRO A 1 338 ? -3.252 -8.961 -5.187 1.00 72.25 338 PRO A CA 1
ATOM 2563 C C . PRO A 1 338 ? -2.461 -7.652 -5.104 1.00 72.25 338 PRO A C 1
ATOM 2565 O O . PRO A 1 338 ? -1.251 -7.662 -4.888 1.00 72.25 338 PRO A O 1
ATOM 2568 N N . VAL A 1 339 ? -3.137 -6.504 -5.239 1.00 71.62 339 VAL A N 1
ATOM 2569 C CA . VAL A 1 339 ? -2.490 -5.189 -5.064 1.00 71.62 339 VAL A CA 1
ATOM 2570 C C . VAL A 1 339 ? -1.978 -5.013 -3.636 1.00 71.62 339 VAL A C 1
ATOM 2572 O O . VAL A 1 339 ? -0.909 -4.448 -3.447 1.00 71.62 339 VAL A O 1
ATOM 2575 N N . PHE A 1 340 ? -2.694 -5.527 -2.635 1.00 76.19 340 PHE A N 1
ATOM 2576 C CA . PHE A 1 340 ? -2.292 -5.378 -1.240 1.00 76.19 340 PHE A CA 1
ATOM 2577 C C . PHE A 1 340 ? -1.079 -6.262 -0.910 1.00 76.19 340 PHE A C 1
ATOM 2579 O O . PHE A 1 340 ? -0.177 -5.811 -0.213 1.00 76.19 340 PHE A O 1
ATOM 2586 N N . TRP A 1 341 ? -0.985 -7.465 -1.496 1.00 81.81 341 TRP A N 1
ATOM 2587 C CA . TRP A 1 341 ? 0.233 -8.290 -1.426 1.00 81.81 341 TRP A CA 1
ATOM 2588 C C . TRP A 1 341 ? 1.427 -7.564 -2.036 1.00 81.81 341 TRP A C 1
ATOM 2590 O O . TRP A 1 341 ? 2.491 -7.487 -1.431 1.00 81.81 341 TRP A O 1
ATOM 2600 N N . ARG A 1 342 ? 1.239 -6.982 -3.229 1.00 72.19 342 ARG A N 1
ATOM 2601 C CA . ARG A 1 342 ? 2.297 -6.232 -3.918 1.00 72.19 342 ARG A CA 1
ATOM 2602 C C . ARG A 1 342 ? 2.765 -5.050 -3.088 1.00 72.19 342 ARG A C 1
ATOM 2604 O O . ARG A 1 342 ? 3.964 -4.893 -2.914 1.00 72.19 342 ARG A O 1
ATOM 2611 N N . LEU A 1 343 ? 1.843 -4.266 -2.531 1.00 74.56 343 LEU A N 1
ATOM 2612 C CA . LEU A 1 343 ? 2.188 -3.152 -1.649 1.00 74.56 343 LEU A CA 1
ATOM 2613 C C . LEU A 1 343 ? 2.980 -3.624 -0.425 1.00 74.56 343 LEU A C 1
ATOM 2615 O O . LEU A 1 343 ? 3.959 -2.981 -0.063 1.00 74.56 343 LEU A O 1
ATOM 2619 N N . ALA A 1 344 ? 2.635 -4.775 0.147 1.00 84.31 344 ALA A N 1
ATOM 2620 C CA . ALA A 1 344 ? 3.345 -5.334 1.292 1.00 84.31 344 ALA A CA 1
ATOM 2621 C C . ALA A 1 344 ? 4.751 -5.860 0.965 1.00 84.31 344 ALA A C 1
ATOM 2623 O O . ALA A 1 344 ? 5.651 -5.739 1.793 1.00 84.31 344 ALA A O 1
ATOM 2624 N N . GLY A 1 345 ? 4.949 -6.425 -0.231 1.00 77.50 345 GLY A N 1
ATOM 2625 C CA . GLY A 1 345 ? 6.260 -6.879 -0.712 1.00 77.50 345 GLY A CA 1
ATOM 2626 C C . GLY A 1 345 ? 7.145 -5.758 -1.268 1.00 77.50 345 GLY A C 1
ATOM 2627 O O . GLY A 1 345 ? 8.363 -5.883 -1.241 1.00 77.50 345 GLY A O 1
ATOM 2628 N N . SER A 1 346 ? 6.542 -4.645 -1.703 1.00 69.94 346 SER A N 1
ATOM 2629 C CA . SER A 1 346 ? 7.185 -3.563 -2.470 1.00 69.94 346 SER A CA 1
ATOM 2630 C C . SER A 1 346 ? 8.215 -2.705 -1.733 1.00 69.94 346 SER A C 1
ATOM 2632 O O . SER A 1 346 ? 8.672 -1.712 -2.302 1.00 69.94 346 SER A O 1
ATOM 2634 N N . ALA A 1 347 ? 8.533 -3.029 -0.475 1.00 71.06 347 ALA A N 1
ATOM 2635 C CA . ALA A 1 347 ? 9.330 -2.185 0.409 1.00 71.06 347 ALA A CA 1
ATOM 2636 C C . ALA A 1 347 ? 8.851 -0.722 0.392 1.00 71.06 347 ALA A C 1
ATOM 2638 O O . ALA A 1 347 ? 9.682 0.166 0.336 1.00 71.06 347 ALA A O 1
ATOM 2639 N N . SER A 1 348 ? 7.537 -0.455 0.378 1.00 68.25 348 SER A N 1
ATOM 2640 C CA . SER A 1 348 ? 6.991 0.906 0.233 1.00 68.25 348 SER A CA 1
ATOM 2641 C C . SER A 1 348 ? 6.472 1.500 1.545 1.00 68.25 348 SER A C 1
ATOM 2643 O O . SER A 1 348 ? 6.238 0.793 2.530 1.00 68.25 348 SER A O 1
ATOM 2645 N N . PHE A 1 349 ? 6.247 2.819 1.532 1.00 69.00 349 PHE A N 1
ATOM 2646 C CA . PHE A 1 349 ? 5.718 3.614 2.651 1.00 69.00 349 PHE A CA 1
ATOM 2647 C C . PHE A 1 349 ? 4.199 3.778 2.651 1.00 69.00 349 PHE A C 1
ATOM 2649 O O . PHE A 1 349 ? 3.625 4.348 3.577 1.00 69.00 349 PHE A O 1
ATOM 2656 N N . TRP A 1 350 ? 3.520 3.256 1.634 1.00 72.19 350 TRP A N 1
ATOM 2657 C CA . TRP A 1 350 ? 2.062 3.258 1.592 1.00 72.19 350 TRP A CA 1
ATOM 2658 C C . TRP A 1 350 ? 1.429 2.619 2.834 1.00 72.19 350 TRP A C 1
ATOM 2660 O O . TRP A 1 350 ? 0.548 3.258 3.418 1.00 72.19 350 TRP A O 1
ATOM 2670 N N . PRO A 1 351 ? 1.905 1.450 3.310 1.00 79.75 351 PRO A N 1
ATOM 2671 C CA . PRO A 1 351 ? 1.370 0.849 4.526 1.00 79.75 351 PRO A CA 1
ATOM 2672 C C . PRO A 1 351 ? 1.550 1.722 5.778 1.00 79.75 351 PRO A C 1
ATOM 2674 O O . PRO A 1 351 ? 0.718 1.742 6.677 1.00 79.75 351 PRO A O 1
ATOM 2677 N N . TRP A 1 352 ? 2.618 2.521 5.841 1.00 79.31 352 TRP A N 1
ATOM 2678 C CA . TRP A 1 352 ? 2.809 3.458 6.948 1.00 79.31 352 TRP A CA 1
ATOM 2679 C C . TRP A 1 352 ? 1.740 4.555 6.961 1.00 79.31 352 TRP A C 1
ATOM 2681 O O . TRP A 1 352 ? 1.109 4.800 7.991 1.00 79.31 352 TRP A O 1
ATOM 2691 N N . SER A 1 353 ? 1.513 5.221 5.827 1.00 77.38 353 SER A N 1
ATOM 2692 C CA . SER A 1 353 ? 0.509 6.289 5.746 1.00 77.38 353 SER A CA 1
ATOM 2693 C C . SER A 1 353 ? -0.901 5.781 5.963 1.00 77.38 353 SER A C 1
ATOM 2695 O O . SER A 1 353 ? -1.699 6.440 6.633 1.00 77.38 353 SER A O 1
ATOM 2697 N N . LEU A 1 354 ? -1.210 4.600 5.428 1.00 81.12 354 LEU A N 1
ATOM 2698 C CA . LEU A 1 354 ? -2.482 3.940 5.677 1.00 81.12 354 LEU A CA 1
ATOM 2699 C C . LEU A 1 354 ? -2.656 3.644 7.170 1.00 81.12 354 LEU A C 1
ATOM 2701 O O . LEU A 1 354 ? -3.733 3.927 7.705 1.00 81.12 354 LEU A O 1
ATOM 2705 N N . ALA A 1 355 ? -1.603 3.209 7.865 1.00 85.12 355 ALA A N 1
ATOM 2706 C CA . ALA A 1 355 ? -1.682 2.907 9.288 1.00 85.12 355 ALA A CA 1
ATOM 2707 C C . ALA A 1 355 ? -1.964 4.170 10.106 1.00 85.12 355 ALA A C 1
ATOM 2709 O O . ALA A 1 355 ? -2.821 4.166 10.996 1.00 85.12 355 ALA A O 1
ATOM 2710 N N . TRP A 1 356 ? -1.312 5.285 9.775 1.00 82.12 356 TRP A N 1
ATOM 2711 C CA . TRP A 1 356 ? -1.580 6.572 10.417 1.00 82.12 356 TRP A CA 1
ATOM 2712 C C . TRP A 1 356 ? -2.978 7.105 10.113 1.00 82.12 356 TRP A C 1
ATOM 2714 O O . TRP A 1 356 ? -3.668 7.560 11.026 1.00 82.12 356 TRP A O 1
ATOM 2724 N N . MET A 1 357 ? -3.446 6.985 8.870 1.00 84.50 357 MET A N 1
ATOM 2725 C CA . MET A 1 357 ? -4.798 7.392 8.480 1.00 84.50 357 MET A CA 1
ATOM 2726 C C . MET A 1 357 ? -5.855 6.602 9.261 1.00 84.50 357 MET A C 1
ATOM 2728 O O . MET A 1 357 ? -6.784 7.166 9.838 1.00 84.50 357 MET A O 1
ATOM 2732 N N . GLN A 1 358 ? -5.703 5.282 9.343 1.00 87.31 358 GLN A N 1
ATOM 2733 C CA . GLN A 1 358 ? -6.638 4.422 10.066 1.00 87.31 358 GLN A CA 1
ATOM 2734 C C . GLN A 1 358 ? -6.576 4.649 11.581 1.00 87.31 358 GLN A C 1
ATOM 2736 O O . GLN A 1 358 ? -7.614 4.667 12.248 1.00 87.31 358 GLN A O 1
ATOM 2741 N N . SER A 1 359 ? -5.379 4.890 12.122 1.00 85.31 359 SER A N 1
ATOM 2742 C CA . SER A 1 359 ? -5.186 5.281 13.522 1.00 85.31 359 SER A CA 1
ATOM 2743 C C . SER A 1 359 ? -5.885 6.603 13.834 1.00 85.31 359 SER A C 1
ATOM 2745 O O . SER A 1 359 ? -6.550 6.709 14.866 1.00 85.31 359 SER A O 1
ATOM 2747 N N . ALA A 1 360 ? -5.822 7.576 12.918 1.00 85.62 360 ALA A N 1
ATOM 2748 C CA . ALA A 1 360 ? -6.526 8.846 13.048 1.00 85.62 360 ALA A CA 1
ATOM 2749 C C . ALA A 1 360 ? -8.042 8.647 13.157 1.00 85.62 360 ALA A C 1
ATOM 2751 O O . ALA A 1 360 ? -8.684 9.161 14.076 1.00 85.62 360 ALA A O 1
ATOM 2752 N N . LEU A 1 361 ? -8.610 7.840 12.256 1.00 88.25 361 LEU A N 1
ATOM 2753 C CA . LEU A 1 361 ? -10.039 7.528 12.238 1.00 88.25 361 LEU A CA 1
ATOM 2754 C C . LEU A 1 361 ? -10.482 6.805 13.516 1.00 88.25 361 LEU A C 1
ATOM 2756 O O . LEU A 1 361 ? -11.516 7.138 14.097 1.00 88.25 361 LEU A O 1
ATOM 2760 N N . LEU A 1 362 ? -9.692 5.841 13.990 1.00 88.81 362 LEU A N 1
ATOM 2761 C CA . LEU A 1 362 ? -9.958 5.126 15.238 1.00 88.81 362 LEU A CA 1
ATOM 2762 C C . LEU A 1 362 ? -9.911 6.049 16.459 1.00 88.81 362 LEU A C 1
ATOM 2764 O O . LEU A 1 362 ? -10.808 5.983 17.305 1.00 88.81 362 LEU A O 1
ATOM 2768 N N . ALA A 1 363 ? -8.899 6.915 16.542 1.00 87.12 363 ALA A N 1
ATOM 2769 C CA . ALA A 1 363 ? -8.752 7.882 17.622 1.00 87.12 363 ALA A CA 1
ATOM 2770 C C . ALA A 1 363 ? -9.913 8.888 17.636 1.00 87.12 363 ALA A C 1
ATOM 2772 O O . ALA A 1 363 ? -10.510 9.105 18.690 1.00 87.12 363 ALA A O 1
ATOM 2773 N N . GLY A 1 364 ? -10.308 9.418 16.473 1.00 86.81 364 GLY A N 1
ATOM 2774 C CA . GLY A 1 364 ? -11.443 10.337 16.345 1.00 86.81 364 GLY A CA 1
ATOM 2775 C C . GLY A 1 364 ? -12.783 9.682 16.701 1.00 86.81 364 GLY A C 1
ATOM 2776 O O . GLY A 1 364 ? -13.582 10.245 17.455 1.00 86.81 364 GLY A O 1
ATOM 2777 N N . LEU A 1 365 ? -13.018 8.445 16.246 1.00 88.50 365 LEU A N 1
ATOM 2778 C CA . LEU A 1 365 ? -14.213 7.676 16.614 1.00 88.50 365 LEU A CA 1
ATOM 2779 C C . LEU A 1 365 ? -14.279 7.371 18.111 1.00 88.50 365 LEU A C 1
ATOM 2781 O O . LEU A 1 365 ? -15.375 7.336 18.674 1.00 88.50 365 LEU A O 1
ATOM 2785 N N . TRP A 1 366 ? -13.136 7.106 18.746 1.00 87.56 366 TRP A N 1
ATOM 2786 C CA . TRP A 1 366 ? -13.063 6.919 20.191 1.00 87.56 366 TRP A CA 1
ATOM 2787 C C . TRP A 1 366 ? -13.334 8.236 20.919 1.00 87.56 366 TRP A C 1
ATOM 2789 O O . TRP A 1 366 ? -14.233 8.277 21.757 1.00 87.56 366 TRP A O 1
ATOM 2799 N N . ALA A 1 367 ? -12.646 9.316 20.540 1.00 87.31 367 ALA A N 1
ATOM 2800 C CA . ALA A 1 367 ? -12.802 10.648 21.122 1.00 87.31 367 ALA A CA 1
ATOM 2801 C C . ALA A 1 367 ? -14.263 11.116 21.107 1.00 87.31 367 ALA A C 1
ATOM 2803 O O . ALA A 1 367 ? -14.771 11.599 22.115 1.00 87.31 367 ALA A O 1
ATOM 2804 N N . SER A 1 368 ? -14.968 10.860 20.001 1.00 86.81 368 SER A N 1
ATOM 2805 C CA . SER A 1 368 ? -16.388 11.192 19.814 1.00 86.81 368 SER A CA 1
ATOM 2806 C C . SER A 1 368 ? -17.346 10.472 20.774 1.00 86.81 368 SER A C 1
ATOM 2808 O O . SER A 1 368 ? -18.500 10.868 20.904 1.00 86.81 368 SER A O 1
ATOM 2810 N N . ARG A 1 369 ? -16.917 9.379 21.418 1.00 84.88 369 ARG A N 1
ATOM 2811 C CA . ARG A 1 369 ? -17.758 8.563 22.317 1.00 84.88 369 ARG A CA 1
ATOM 2812 C C . ARG A 1 369 ? -17.420 8.751 23.786 1.00 84.88 369 ARG A C 1
ATOM 2814 O O . ARG A 1 369 ? -18.169 8.299 24.650 1.00 84.88 369 ARG A O 1
ATOM 2821 N N . VAL A 1 370 ? -16.276 9.355 24.081 1.00 85.31 370 VAL A N 1
ATOM 2822 C CA . VAL A 1 370 ? -15.789 9.496 25.447 1.00 85.31 370 VAL A CA 1
ATOM 2823 C C . VAL A 1 370 ? -16.539 10.636 26.123 1.00 85.31 370 VAL A C 1
ATOM 2825 O O . VAL A 1 370 ? -16.355 11.799 25.792 1.00 85.31 370 VAL A O 1
ATOM 2828 N N . GLY A 1 371 ? -17.336 10.316 27.145 1.00 82.50 371 GLY A N 1
ATOM 2829 C CA . GLY A 1 371 ? -18.076 11.313 27.934 1.00 82.50 371 GLY A CA 1
ATOM 2830 C C . GLY A 1 371 ? -17.206 12.196 28.843 1.00 82.50 371 GLY A C 1
ATOM 2831 O O . GLY A 1 371 ? -17.729 12.892 29.706 1.00 82.50 371 GLY A O 1
ATOM 2832 N N . ARG A 1 372 ? -15.874 12.138 28.711 1.00 86.00 372 ARG A N 1
ATOM 2833 C CA . ARG A 1 372 ? -14.912 12.908 29.510 1.00 86.00 372 ARG A CA 1
ATOM 2834 C C . ARG A 1 372 ? -14.196 13.917 28.608 1.00 86.00 372 ARG A C 1
ATOM 2836 O O . ARG A 1 372 ? -13.329 13.499 27.839 1.00 86.00 372 ARG A O 1
ATOM 2843 N N . PRO A 1 373 ? -14.463 15.229 28.740 1.00 85.69 373 PRO A N 1
ATOM 2844 C CA . PRO A 1 373 ? -14.027 16.233 27.765 1.00 85.69 373 PRO A CA 1
ATOM 2845 C C . PRO A 1 373 ? -12.504 16.284 27.598 1.00 85.69 373 PRO A C 1
ATOM 2847 O O . PRO A 1 373 ? -12.006 16.329 26.480 1.00 85.69 373 PRO A O 1
ATOM 2850 N N . ARG A 1 374 ? -11.739 16.159 28.693 1.00 83.38 374 ARG A N 1
ATOM 2851 C CA . ARG A 1 374 ? -10.264 16.131 28.636 1.00 83.38 374 ARG A CA 1
ATOM 2852 C C . ARG A 1 374 ? -9.703 14.923 27.879 1.00 83.38 374 ARG A C 1
ATOM 2854 O O . ARG A 1 374 ? -8.686 15.040 27.211 1.00 83.38 374 ARG A O 1
ATOM 2861 N N . LEU A 1 375 ? -10.342 13.758 27.991 1.00 84.25 375 LEU A N 1
ATOM 2862 C CA . LEU A 1 375 ? -9.908 12.558 27.271 1.00 84.25 375 LEU A CA 1
ATOM 2863 C C . LEU A 1 375 ? -10.323 12.614 25.799 1.00 84.25 375 LEU A C 1
ATOM 2865 O O . LEU A 1 375 ? -9.540 12.222 24.941 1.00 84.25 375 LEU A O 1
ATOM 2869 N N . ALA A 1 376 ? -11.511 13.150 25.510 1.00 84.50 376 ALA A N 1
ATOM 2870 C CA . ALA A 1 376 ? -11.946 13.417 24.145 1.00 84.50 376 ALA A CA 1
ATOM 2871 C C . ALA A 1 376 ? -10.994 14.398 23.436 1.00 84.50 376 ALA A C 1
ATOM 2873 O O . ALA A 1 376 ? -10.567 14.123 22.320 1.00 84.50 376 ALA A O 1
ATOM 2874 N N . ALA A 1 377 ? -10.576 15.474 24.114 1.00 82.31 377 ALA A N 1
ATOM 2875 C CA . ALA A 1 377 ? -9.580 16.427 23.618 1.00 82.31 377 ALA A CA 1
ATOM 2876 C C . ALA A 1 377 ? -8.265 15.744 23.207 1.00 82.31 377 ALA A C 1
ATOM 2878 O O . ALA A 1 377 ? -7.776 15.936 22.097 1.00 82.31 377 ALA A O 1
ATOM 2879 N N . LEU A 1 378 ? -7.719 14.893 24.083 1.00 82.75 378 LEU A N 1
ATOM 2880 C CA . LEU A 1 378 ? -6.503 14.129 23.794 1.00 82.75 378 LEU A CA 1
ATOM 2881 C C . LEU A 1 378 ? -6.697 13.161 22.619 1.00 82.75 378 LEU A C 1
ATOM 2883 O O . LEU A 1 378 ? -5.798 13.010 21.798 1.00 82.75 378 LEU A O 1
ATOM 2887 N N . GLY A 1 379 ? -7.863 12.519 22.519 1.00 84.44 379 GLY A N 1
ATOM 2888 C CA . GLY A 1 379 ? -8.189 11.645 21.393 1.00 84.44 379 GLY A CA 1
ATOM 2889 C C . GLY A 1 379 ? -8.255 12.387 20.059 1.00 84.44 379 GLY A C 1
ATOM 2890 O O . GLY A 1 379 ? -7.712 11.899 19.070 1.00 84.44 379 GLY A O 1
ATOM 2891 N N . TRP A 1 380 ? -8.847 13.582 20.035 1.00 85.88 380 TRP A N 1
ATOM 2892 C CA . TRP A 1 380 ? -8.869 14.437 18.847 1.00 85.88 380 TRP A CA 1
ATOM 2893 C C . TRP A 1 380 ? -7.487 14.968 18.474 1.00 85.88 380 TRP A C 1
ATOM 2895 O O . TRP A 1 380 ? -7.161 14.990 17.291 1.00 85.88 380 TRP A O 1
ATOM 2905 N N . LEU A 1 381 ? -6.650 15.311 19.458 1.00 82.00 381 LEU A N 1
ATOM 2906 C CA . LEU A 1 381 ? -5.252 15.661 19.205 1.00 82.00 381 LEU A CA 1
ATOM 2907 C C . LEU A 1 381 ? -4.517 14.502 18.519 1.00 82.00 381 LEU A C 1
ATOM 2909 O O . LEU A 1 381 ? -3.920 14.699 17.466 1.00 82.00 381 LEU A O 1
ATOM 2913 N N . VAL A 1 382 ? -4.601 13.286 19.071 1.00 83.12 382 VAL A N 1
ATOM 2914 C CA . VAL A 1 382 ? -3.967 12.099 18.469 1.00 83.12 382 VAL A CA 1
ATOM 2915 C C . VAL A 1 382 ? -4.506 11.839 17.065 1.00 83.12 382 VAL A C 1
ATOM 2917 O O . VAL A 1 382 ? -3.725 11.523 16.166 1.00 83.12 382 VAL A O 1
ATOM 2920 N N . ALA A 1 383 ? -5.815 12.005 16.851 1.00 84.69 383 ALA A N 1
ATOM 2921 C CA . ALA A 1 383 ? -6.424 11.865 15.535 1.00 84.69 383 ALA A CA 1
ATOM 2922 C C . ALA A 1 383 ? -5.842 12.868 14.528 1.00 84.69 383 ALA A C 1
ATOM 2924 O O . ALA A 1 383 ? -5.417 12.480 13.443 1.00 84.69 383 ALA A O 1
ATOM 2925 N N . ALA A 1 384 ? -5.763 14.141 14.910 1.00 79.38 384 ALA A N 1
ATOM 2926 C CA . ALA A 1 384 ? -5.235 15.208 14.072 1.00 79.38 384 ALA A CA 1
ATOM 2927 C C . ALA A 1 384 ? -3.756 15.013 13.733 1.00 79.38 384 ALA A C 1
ATOM 2929 O O . ALA A 1 384 ? -3.372 15.134 12.572 1.00 79.38 384 ALA A O 1
ATOM 2930 N N . THR A 1 385 ? -2.928 14.666 14.723 1.00 75.19 385 THR A N 1
ATOM 2931 C CA . THR A 1 385 ? -1.500 14.416 14.495 1.00 75.19 385 THR A CA 1
ATOM 2932 C C . THR A 1 385 ? -1.289 13.191 13.609 1.00 75.19 385 THR A C 1
ATOM 2934 O O . THR A 1 385 ? -0.476 13.236 12.692 1.00 75.19 385 THR A O 1
ATOM 2937 N N . SER A 1 386 ? -2.067 12.125 13.812 1.00 80.19 386 SER A N 1
ATOM 2938 C CA . SER A 1 386 ? -2.019 10.931 12.959 1.00 80.19 386 SER A CA 1
ATOM 2939 C C . SER A 1 386 ? -2.424 11.249 11.516 1.00 80.19 386 SER A C 1
ATOM 2941 O O . SER A 1 386 ? -1.753 10.831 10.578 1.00 80.19 386 SER A O 1
ATOM 2943 N N . LEU A 1 387 ? -3.478 12.046 11.320 1.00 78.81 387 LEU A N 1
ATOM 2944 C CA . LEU A 1 387 ? -3.918 12.475 9.992 1.00 78.81 387 LEU A CA 1
ATOM 2945 C C . LEU A 1 387 ? -2.862 13.345 9.298 1.00 78.81 387 LEU A C 1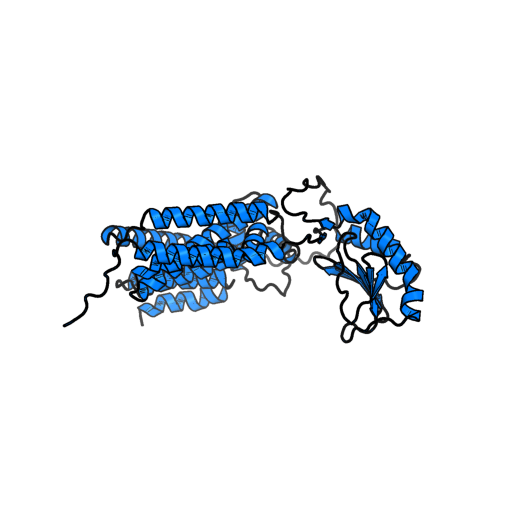
ATOM 2947 O O . LEU A 1 387 ? -2.612 13.180 8.109 1.00 78.81 387 LEU A O 1
ATOM 2951 N N . ALA A 1 388 ? -2.220 14.244 10.039 1.00 71.88 388 ALA A N 1
ATOM 2952 C CA . ALA A 1 388 ? -1.157 15.095 9.523 1.00 71.88 388 ALA A CA 1
ATOM 2953 C C . ALA A 1 388 ? 0.110 14.306 9.145 1.00 71.88 388 ALA A C 1
ATOM 2955 O O . ALA A 1 388 ? 0.753 14.627 8.144 1.00 71.88 388 ALA A O 1
ATOM 2956 N N . LEU A 1 389 ? 0.439 13.248 9.897 1.00 70.94 389 LEU A N 1
ATOM 2957 C CA . LEU A 1 389 ? 1.500 12.303 9.538 1.00 70.94 389 LEU A CA 1
ATOM 2958 C C . LEU A 1 389 ? 1.138 11.508 8.273 1.00 70.94 389 LEU A C 1
ATOM 2960 O O . LEU A 1 389 ? 1.978 11.376 7.388 1.00 70.94 389 LEU A O 1
ATOM 2964 N N . ALA A 1 390 ? -0.112 11.046 8.151 1.00 72.31 390 ALA A N 1
ATOM 2965 C CA . ALA A 1 390 ? -0.598 10.308 6.982 1.00 72.31 390 ALA A CA 1
ATOM 2966 C C . ALA A 1 390 ? -0.648 11.158 5.702 1.00 72.31 390 ALA A C 1
ATOM 2968 O O . ALA A 1 390 ? -0.274 10.688 4.631 1.00 72.31 390 ALA A O 1
ATOM 2969 N N . ALA A 1 391 ? -1.091 12.414 5.815 1.00 65.94 391 ALA A N 1
ATOM 2970 C CA . ALA A 1 391 ? -1.131 13.389 4.723 1.00 65.94 391 ALA A CA 1
ATOM 2971 C C . ALA A 1 391 ? 0.247 13.995 4.411 1.00 65.94 391 ALA A C 1
ATOM 2973 O O . ALA A 1 391 ? 0.351 14.894 3.580 1.00 65.94 391 ALA A O 1
ATOM 2974 N N . GLY A 1 392 ? 1.284 13.544 5.123 1.00 59.47 392 GLY A N 1
ATOM 2975 C CA . GLY A 1 392 ? 2.646 14.005 4.980 1.00 59.47 392 GLY A CA 1
ATOM 2976 C C . GLY A 1 392 ? 2.753 15.517 5.066 1.00 59.47 392 GLY A C 1
ATOM 2977 O O . GLY A 1 392 ? 3.272 16.094 4.126 1.00 59.47 392 GLY A O 1
ATOM 2978 N N . GLY A 1 393 ? 2.341 16.165 6.165 1.00 53.22 393 GLY A N 1
ATOM 2979 C CA . GLY A 1 393 ? 2.404 17.631 6.294 1.00 53.22 393 GLY A CA 1
ATOM 2980 C C . GLY A 1 393 ? 2.649 18.185 7.706 1.00 53.22 393 GLY A C 1
ATOM 2981 O O . GLY A 1 393 ? 1.752 18.149 8.547 1.00 53.22 393 GLY A O 1
ATOM 2982 N N . ASN A 1 394 ? 3.791 18.863 7.918 1.00 43.44 394 ASN A N 1
ATOM 2983 C CA . ASN A 1 394 ? 4.028 19.790 9.049 1.00 43.44 394 ASN A CA 1
ATOM 2984 C C . ASN A 1 394 ? 2.929 20.864 9.154 1.00 43.44 394 ASN A C 1
ATOM 2986 O O . ASN A 1 394 ? 2.524 21.233 10.255 1.00 43.44 394 ASN A O 1
ATOM 2990 N N . LEU A 1 395 ? 2.427 21.352 8.012 1.00 42.62 395 LEU A N 1
ATOM 2991 C CA . LEU A 1 395 ? 1.436 22.429 7.963 1.00 42.62 395 LEU A CA 1
ATOM 2992 C C . LEU A 1 395 ? 0.120 22.023 8.648 1.00 42.62 395 LEU A C 1
ATOM 2994 O O . LEU A 1 395 ? -0.473 22.830 9.356 1.00 42.62 395 LEU A O 1
ATOM 2998 N N . VAL A 1 396 ? -0.300 20.760 8.506 1.00 45.75 396 VAL A N 1
ATOM 2999 C CA . VAL A 1 396 ? -1.529 20.220 9.110 1.00 45.75 396 VAL A CA 1
ATOM 3000 C C . VAL A 1 396 ? -1.347 20.025 10.622 1.00 45.75 396 VAL A C 1
ATOM 3002 O O . VAL A 1 396 ? -2.213 20.431 11.392 1.00 45.75 396 VAL A O 1
ATOM 3005 N N . CYS A 1 397 ? -0.197 19.501 11.071 1.00 43.59 397 CYS A N 1
ATOM 3006 C CA . CYS A 1 397 ? 0.143 19.396 12.500 1.00 43.59 397 CYS A CA 1
ATOM 3007 C C . CYS A 1 397 ? 0.145 20.764 13.202 1.00 43.59 397 CYS A C 1
ATOM 3009 O O . CYS A 1 397 ? -0.395 20.893 14.300 1.00 43.59 397 CYS A O 1
ATOM 3011 N N . LEU A 1 398 ? 0.749 21.776 12.570 1.00 45.44 398 LEU A N 1
ATOM 3012 C CA . LEU A 1 398 ? 0.940 23.107 13.153 1.00 45.44 398 LEU A CA 1
ATOM 3013 C C . LEU A 1 398 ? -0.323 23.980 13.106 1.00 45.44 398 LEU A C 1
ATOM 3015 O O . LEU A 1 398 ? -0.494 24.826 13.978 1.00 45.44 398 LEU A O 1
ATOM 3019 N N . THR A 1 399 ? -1.216 23.775 12.130 1.00 50.62 399 THR A N 1
ATOM 3020 C CA . THR A 1 399 ? -2.469 24.547 12.015 1.00 50.62 399 THR A CA 1
ATOM 3021 C C . THR A 1 399 ? -3.653 23.857 12.685 1.00 50.62 399 THR A C 1
ATOM 3023 O O . THR A 1 399 ? -4.380 24.495 13.442 1.00 50.62 399 THR A O 1
ATOM 3026 N N . LEU A 1 400 ? -3.845 22.553 12.469 1.00 48.34 400 LEU A N 1
ATOM 3027 C CA . LEU A 1 400 ? -4.999 21.839 13.012 1.00 48.34 400 LEU A CA 1
ATOM 3028 C C . LEU A 1 400 ? -4.785 21.369 14.453 1.00 48.34 400 LEU A C 1
ATOM 3030 O O . LEU A 1 400 ? -5.740 21.359 15.221 1.00 48.34 400 LEU A O 1
ATOM 3034 N N . GLY A 1 401 ? -3.559 21.018 14.857 1.00 51.41 401 GLY A N 1
ATOM 3035 C CA . GLY A 1 401 ? -3.263 20.554 16.221 1.00 51.41 401 GLY A CA 1
ATOM 3036 C C . GLY A 1 401 ? -3.721 21.532 17.316 1.00 51.41 401 GLY A C 1
ATOM 3037 O O . GLY A 1 401 ? -4.472 21.126 18.208 1.00 51.41 401 GLY A O 1
ATOM 3038 N N . PRO A 1 402 ? -3.356 22.827 17.238 1.00 53.50 402 PRO A N 1
ATOM 3039 C CA . PRO A 1 402 ? -3.847 23.847 18.164 1.00 53.50 402 PRO A CA 1
ATOM 3040 C C . PRO A 1 402 ? -5.367 24.038 18.090 1.00 53.50 402 PRO A C 1
ATOM 3042 O O . PRO A 1 402 ? -6.016 24.135 19.127 1.00 53.50 402 PRO A O 1
ATOM 3045 N N . LEU A 1 403 ? -5.959 24.024 16.890 1.00 52.69 403 LEU A N 1
ATOM 3046 C CA . LEU A 1 403 ? -7.410 24.165 16.719 1.00 52.69 403 LEU A CA 1
ATOM 3047 C C . LEU A 1 403 ? -8.184 22.991 17.338 1.00 52.69 403 LEU A C 1
ATOM 3049 O O . LEU A 1 403 ? -9.201 23.212 17.985 1.00 52.69 403 LEU A O 1
ATOM 3053 N N . PHE A 1 404 ? -7.685 21.757 17.228 1.00 50.25 404 PHE A N 1
ATOM 3054 C CA . PHE A 1 404 ? -8.296 20.578 17.851 1.00 50.25 404 PHE A CA 1
ATOM 3055 C C . PHE A 1 404 ? -8.078 20.500 19.366 1.00 50.25 404 PHE A C 1
ATOM 3057 O O . PHE A 1 404 ? -8.905 19.917 20.064 1.00 50.25 404 PHE A O 1
ATOM 3064 N N . LEU A 1 405 ? -7.006 21.100 19.893 1.00 51.72 405 LEU A N 1
ATOM 3065 C CA . LEU A 1 405 ? -6.814 21.285 21.338 1.00 51.72 405 LEU A CA 1
ATOM 3066 C C . LEU A 1 405 ? -7.759 22.336 21.925 1.00 51.72 405 LEU A C 1
ATOM 3068 O O . LEU A 1 405 ? -8.147 22.223 23.087 1.00 51.72 405 LEU A O 1
ATOM 3072 N N . LEU A 1 406 ? -8.118 23.342 21.126 1.00 50.44 406 LEU A N 1
ATOM 3073 C CA . LEU A 1 406 ? -9.028 24.419 21.509 1.00 50.44 406 LEU A CA 1
ATOM 3074 C C . LEU A 1 406 ? -10.503 24.066 21.265 1.00 50.44 406 LEU A C 1
ATOM 3076 O O . LEU A 1 406 ? -11.356 24.554 21.993 1.00 50.44 406 LEU A O 1
ATOM 3080 N N . ALA A 1 407 ? -10.813 23.179 20.315 1.00 48.47 407 ALA A N 1
ATOM 3081 C CA . ALA A 1 407 ? -12.181 22.758 19.991 1.00 48.47 407 ALA A CA 1
ATOM 3082 C C . ALA A 1 407 ? -13.027 22.250 21.185 1.00 48.47 407 ALA A C 1
ATOM 3084 O O . ALA A 1 407 ? -14.221 22.511 21.191 1.00 48.47 407 ALA A O 1
ATOM 3085 N N . PRO A 1 408 ? -12.477 21.562 22.205 1.00 42.38 408 PRO A N 1
ATOM 3086 C CA . PRO A 1 408 ? -13.216 21.157 23.407 1.00 42.38 408 PRO A CA 1
ATOM 3087 C C . PRO A 1 408 ? -13.435 22.292 24.423 1.00 42.38 408 PRO A C 1
ATOM 3089 O O . PRO A 1 408 ? -14.074 22.062 25.450 1.00 42.38 408 PRO A O 1
ATOM 3092 N N . LEU A 1 409 ? -12.816 23.458 24.205 1.00 45.94 409 LEU A N 1
ATOM 3093 C CA . LEU A 1 409 ? -12.971 24.670 25.019 1.00 45.94 409 LEU A CA 1
ATOM 3094 C C . LEU A 1 409 ? -13.973 25.662 24.401 1.00 45.94 409 LEU A C 1
ATOM 3096 O O . LEU A 1 409 ? -14.323 26.642 25.060 1.00 45.94 409 LEU A O 1
ATOM 3100 N N . CYS A 1 410 ? -14.403 25.414 23.162 1.00 40.56 410 CYS A N 1
ATOM 3101 C CA . CYS A 1 410 ? -15.515 26.073 22.482 1.00 40.56 410 CYS A CA 1
ATOM 3102 C C . CYS A 1 410 ? -16.785 25.229 22.637 1.00 40.56 410 CYS A C 1
ATOM 3104 O O . CYS A 1 410 ? -17.875 25.840 22.668 1.00 40.56 410 CYS A O 1
#

Radius of gyration: 27.23 Å; chains: 1; bounding box: 88×49×79 Å

Sequence (410 aa):
MRRPSPSWPSRLRPLGVWLEVLLVLVLLLLPGRAQAGKRSMIPPGQEQTIRTFVEAGLDAGEGPAPSIGIDRDRIHVDVGEGLRFVIFHPEVALTDPGDSAVLVAPGVLLVCGPAEAPRPCSDDERERERPRAEALARARDEVADTIWIIEESGQPGAAATNTGSAEDTSGRPSHDPPRRSGDWIGQLAALLALVTGLGLALVAARERRRERRTIPPLELAALLALLTTFVALTLHFTALMPLHEHNSFVARSDCAIDERCVDDPVSGWSPTAFAGYRLLLTAIPYEVPWLSRLSLILSLIDLVLAWALARTTMLALGRPRLASIAGLTTVAILALHPVFWRLAGSASFWPWSLAWMQSALLAGLWASRVGRPRLAALGWLVAATSLALAAGGNLVCLTLGPLFLLAPLC